Protein AF-F3AQK0-F1 (afdb_monomer)

Nearest PDB structures (foldseek):
  9av7-assembly1_A  TM=7.864E-01  e=1.974E-14  Trichomonas vaginalis G3
  6o6q-assembly1_B-2  TM=8.276E-01  e=2.902E-12  Candida albicans SC5314
  7uiq-assembly2_B  TM=7.712E-01  e=8.390E-12  Homo sapiens
  7szr-assembly1_A  TM=7.859E-01  e=1.475E-10  Mus musculus
  6wpp-assembly2_B  TM=7.775E-01  e=1.193E-10  Homo sapiens

Secondary structure (DSSP, 8-state):
-HHHHT-SEETTEEEEEEEEE-TTT--EEEEEEETT----EEEEEES-TTSHHHHHHHHHHHHHHHHHTTSTTBPPEEEEES--TTSSTT---EEEEEE---SEEGGG--GGGS-HHHHHHHHHHHHHHHHHHHHTTEE-S---GGGEEEETTTTEEEE---TT-EETT----S-------TTTS-HHHHTT-S--THHHHHHHHHHHHHHHHTS---S-HHHHHHH--S-HHHHHHHHHHT-SSGGGS-S-HHHHHHHHHHHHHHHHHTT-EEEEEE-HHHHHHHHHTTSS-TT--HHHIIIIIIHHHTSSEEEEEETTTTEEEEE-SSEEEEEEEETTTTEEEEEEEEE--HHHHHHHHHTSEEE-SEEEEEE--SSS----TTHHHHHHHHHHTHHHHHHHHHHHHHHIIIIIHHHHHHHHHHHHHHHHS-EEEEEEEEEETTEEEEEEEEEESS-GGG--SSEEEEEEEEETTEEEEEEEEEEEEEEEETTEEEEEEE-TTSS--HHHHHHHTTTPPEEE-THHHHHHHHHHHHHHHHHHHT--SSTTHHHHHTTSSPPPBPPPSS----S-TT--HHHHHHHHHHHHBSS-------TTS-HHHHHHHHHHHHHHHS-S-SS--------SSHHHHHHHHHHHTTT-S-GGG----S-GGGS-HHHHHHHSHHHHHHHHHHHHHHHHHHHHHHT-

Solvent-accessible surface area (backbone atoms only — not comparable to full-atom values): 39618 Å² total; per-residue (Å²): 119,69,75,69,74,66,50,58,53,59,81,57,27,32,57,75,45,82,74,49,70,43,86,90,73,62,29,38,32,29,33,26,24,44,76,96,48,86,64,59,26,29,40,40,37,33,53,53,36,88,40,71,68,49,31,47,28,54,50,32,25,51,54,48,30,62,74,38,46,82,43,71,35,43,54,36,65,75,45,70,43,74,71,42,64,77,80,43,93,93,47,51,18,26,38,39,31,26,58,53,76,69,64,45,35,50,74,77,56,69,43,82,81,52,56,70,67,56,45,50,55,53,47,49,45,50,52,50,26,50,48,54,34,48,76,69,42,32,35,51,58,60,57,47,43,78,33,28,30,42,16,81,86,80,72,41,53,34,42,48,84,38,48,68,30,47,54,77,85,63,87,73,90,74,78,86,67,64,75,65,47,91,94,29,48,25,63,43,47,65,69,62,45,91,80,55,64,54,38,45,42,21,13,47,22,49,52,47,47,26,52,73,70,52,42,80,86,64,90,63,61,63,63,53,51,70,70,48,88,66,58,65,72,58,43,54,50,40,57,31,26,56,41,78,52,63,87,68,25,68,96,53,63,64,63,55,48,53,52,50,52,50,48,52,49,48,54,39,35,71,72,29,43,33,44,38,26,39,52,72,64,59,56,55,50,35,32,77,68,67,74,44,65,83,84,64,47,71,66,52,42,32,73,46,51,48,36,60,38,43,66,61,30,24,34,34,47,39,76,90,79,69,30,42,35,39,36,31,73,53,39,36,36,33,27,46,73,41,82,89,70,39,38,35,34,58,76,44,75,47,81,50,52,73,69,59,46,54,54,50,46,75,45,22,51,74,56,69,39,42,71,42,57,42,72,64,65,92,86,84,79,88,61,36,75,36,33,61,57,52,51,50,53,32,58,71,47,30,61,61,29,49,52,46,49,52,49,49,53,48,45,46,69,65,44,46,61,48,53,51,53,45,50,52,50,45,51,49,50,55,59,59,33,38,34,42,36,47,86,49,72,48,77,58,84,48,33,38,40,30,40,51,73,47,55,43,76,39,62,73,87,74,68,56,70,82,37,45,32,23,37,78,45,86,49,100,90,44,82,42,77,44,82,65,26,30,39,66,54,75,49,77,54,102,89,48,44,31,42,35,24,38,35,88,76,56,60,83,52,70,72,54,53,59,41,50,75,68,55,52,49,38,32,42,60,42,61,76,81,34,47,66,52,53,52,50,53,47,53,53,51,30,56,74,70,67,67,66,91,50,68,65,46,62,39,35,77,62,69,75,42,76,71,57,74,49,78,51,66,59,86,83,81,72,84,64,88,80,66,50,71,68,48,49,50,52,34,50,51,48,74,17,34,77,54,68,72,88,86,85,78,67,90,90,74,48,64,60,58,37,52,42,46,44,55,41,50,58,60,68,66,49,69,99,53,99,77,65,87,86,82,86,89,85,66,99,46,56,67,62,50,52,61,35,51,70,64,37,64,82,69,43,96,55,60,85,80,46,80,55,88,75,63,69,96,66,45,57,70,76,53,43,65,53,24,20,71,67,24,45,52,52,51,53,55,50,50,53,52,50,53,52,49,52,55,54,60,76,72,107

Foldseek 3Di:
DVVLVPCCDQFQWGFDAFPDADPVQRKTKTWIDGVPDPFIKIKIKGWQCVDDLSVLLLQQQVVLLVLCQPPFQEWHWQFKFQASPPSDPPITMIITITHDDDADQQVPDQLVVDDLLLLLVQLLLVLRSLLSSVVSQKAQQEDDRRQWGADPVVRGIHGHRRSVMDRNPDPDPDDLDLPHDPLQFAPCSNVSHDDDSLRVLQSSLQSSLCNNLSHHRDPDSLVSLVPDPDDPLVSVQSNLSNDNDSVSHDPGSVVVSVSSVVVSLVVLQVQFEAEEAEAPVQVVVCCVVVVDPVPDDPCCVFVPVVQQQQVWWWWAQDPVVRWIWIGGDFKIFTWDADPVVLHIYTPHMDGDDPVVRVLRRQLTDTDRYRYGYDHPDPDDDDDRTCSVVVVVRNVVSHVSNVLSVLLVVLLCVVCVVVVVVLVVVLVVLQLQKKKWFADDWDDDFQKIKGWTPDIPNDPPVPDDPQWWKWFWDADPVGIDTHTAFGWDDWDDDPVTIMTMGGHPVRDGDPVVVVCVVVRGIIITPSCVVSVVSVVVVVVSVCLVVVVDDAPCLSCCVSVNDPFDFAQHSHDDDFPDPPDDPVLSVLLRRVLRTRHDDDDDDDPPPCPLVSVLRNVLRQQVRDDPHPDRDDDDDDDPAQVSVQSSVVSNPVSDVDLQSAADDDDLVRHDPVCSCGHYPVNSVVVVVVVVVVVVVVVVVVVD

Mean predicted aligned error: 15.38 Å

Structure (mmCIF, N/CA/C/O backbone):
data_AF-F3AQK0-F1
#
_entry.id   AF-F3AQK0-F1
#
loop_
_atom_site.group_PDB
_atom_site.id
_atom_site.type_symbol
_atom_site.label_atom_id
_atom_site.label_alt_id
_atom_site.label_comp_id
_atom_site.label_asym_id
_atom_site.label_entity_id
_atom_site.label_seq_id
_atom_site.pdbx_PDB_ins_code
_atom_site.Cartn_x
_atom_site.Cartn_y
_atom_site.Cartn_z
_atom_site.occupancy
_atom_site.B_iso_or_equiv
_atom_site.auth_seq_id
_atom_site.auth_comp_id
_atom_site.auth_asym_id
_atom_site.auth_atom_id
_atom_site.pdbx_PDB_model_num
ATOM 1 N N . MET A 1 1 ? -9.354 -10.466 -40.108 1.00 35.38 1 MET A N 1
ATOM 2 C CA . MET A 1 1 ? -8.652 -9.343 -39.448 1.00 35.38 1 MET A CA 1
ATOM 3 C C . MET A 1 1 ? -9.582 -8.147 -39.273 1.00 35.38 1 MET A C 1
ATOM 5 O O . MET A 1 1 ? -9.668 -7.654 -38.161 1.00 35.38 1 MET A O 1
ATOM 9 N N . GLU A 1 2 ? -10.374 -7.787 -40.287 1.00 31.31 2 GLU A N 1
ATOM 10 C CA . GLU A 1 2 ? -11.357 -6.685 -40.222 1.00 31.31 2 GLU A CA 1
ATOM 11 C C . GLU A 1 2 ? -12.533 -6.901 -39.246 1.00 31.31 2 GLU A C 1
ATOM 13 O O . GLU A 1 2 ? -13.015 -5.940 -38.661 1.00 31.31 2 GLU A O 1
ATOM 18 N N . LYS A 1 3 ? -12.967 -8.145 -38.973 1.00 39.53 3 LYS A N 1
ATOM 19 C CA . LYS A 1 3 ? -14.096 -8.396 -38.046 1.00 39.53 3 LYS A CA 1
ATOM 20 C C . LYS A 1 3 ? -13.833 -8.010 -36.577 1.00 39.53 3 LYS A C 1
ATOM 22 O O . LYS A 1 3 ? -14.780 -7.639 -35.905 1.00 39.53 3 LYS A O 1
ATOM 27 N N . VAL A 1 4 ? -12.587 -8.059 -36.084 1.00 45.81 4 VAL A N 1
ATOM 28 C CA . VAL A 1 4 ? -12.256 -7.688 -34.681 1.00 45.81 4 VAL A CA 1
ATOM 29 C C . VAL A 1 4 ? -12.100 -6.171 -34.522 1.00 45.81 4 VAL A C 1
ATOM 31 O O . VAL A 1 4 ? -12.387 -5.635 -33.463 1.00 45.81 4 VAL A O 1
ATOM 34 N N . MET A 1 5 ? -11.709 -5.464 -35.589 1.00 43.00 5 MET A N 1
ATOM 35 C CA . MET A 1 5 ? -11.687 -3.993 -35.621 1.00 43.00 5 MET A CA 1
ATOM 36 C C . MET A 1 5 ? -13.089 -3.366 -35.732 1.00 43.00 5 MET A C 1
ATOM 38 O O . MET A 1 5 ? -13.226 -2.166 -35.515 1.00 43.00 5 MET A O 1
ATOM 42 N N . ASN A 1 6 ? -14.127 -4.150 -36.049 1.00 45.69 6 ASN A N 1
ATOM 43 C CA . ASN A 1 6 ? -15.508 -3.662 -36.135 1.00 45.69 6 ASN A CA 1
ATOM 44 C C . ASN A 1 6 ? -16.258 -3.665 -34.790 1.00 45.69 6 ASN A C 1
ATOM 46 O O . ASN A 1 6 ? -17.305 -3.024 -34.686 1.00 45.69 6 ASN A O 1
ATOM 50 N N . GLU A 1 7 ? -15.741 -4.327 -33.751 1.00 55.53 7 GLU A N 1
ATOM 51 C CA . GLU A 1 7 ? -16.294 -4.225 -32.398 1.00 55.53 7 GLU A CA 1
ATOM 52 C C . GLU A 1 7 ? -15.786 -2.936 -31.741 1.00 55.53 7 GLU A C 1
ATOM 54 O O . GLU A 1 7 ? -14.768 -2.910 -31.056 1.00 55.53 7 GLU A O 1
ATOM 59 N N . LYS A 1 8 ? -16.507 -1.827 -31.958 1.00 65.75 8 LYS A N 1
ATOM 60 C CA . LYS A 1 8 ? -16.211 -0.538 -31.301 1.00 65.75 8 LYS A CA 1
ATOM 61 C C . LYS A 1 8 ? -16.308 -0.613 -29.773 1.00 65.75 8 LYS A C 1
ATOM 63 O O . LYS A 1 8 ? -15.772 0.253 -29.086 1.00 65.75 8 LYS A O 1
ATOM 68 N N . ILE A 1 9 ? -17.020 -1.610 -29.248 1.00 70.44 9 ILE A N 1
ATOM 69 C CA . ILE A 1 9 ? -17.318 -1.774 -27.828 1.00 70.44 9 ILE A CA 1
ATOM 70 C C . ILE A 1 9 ? -17.135 -3.249 -27.454 1.00 70.44 9 ILE A C 1
ATOM 72 O O . ILE A 1 9 ? -17.796 -4.111 -28.028 1.00 70.44 9 ILE A O 1
ATOM 76 N N . ILE A 1 10 ? -16.285 -3.522 -26.464 1.00 74.88 10 ILE A N 1
ATOM 77 C CA . ILE A 1 10 ? -16.195 -4.812 -25.774 1.00 74.88 10 ILE A CA 1
ATOM 78 C C . ILE A 1 10 ? -16.909 -4.645 -24.433 1.00 74.88 10 ILE A C 1
ATOM 80 O O . ILE A 1 10 ? -16.412 -3.975 -23.525 1.00 74.88 10 ILE A O 1
ATOM 84 N N . MET A 1 11 ? -18.092 -5.248 -24.312 1.00 75.88 11 MET A N 1
ATOM 85 C CA . MET A 1 11 ? -18.950 -5.158 -23.126 1.00 75.88 11 MET A CA 1
ATOM 86 C C . MET A 1 11 ? -19.241 -3.702 -22.695 1.00 75.88 11 MET A C 1
ATOM 88 O O . MET A 1 11 ? -19.987 -3.002 -23.375 1.00 75.88 11 MET A O 1
ATOM 92 N N . ASN A 1 12 ? -18.673 -3.230 -21.575 1.00 80.19 12 ASN A N 1
ATOM 93 C CA . ASN A 1 12 ? -18.866 -1.869 -21.049 1.00 80.19 12 ASN A CA 1
ATOM 94 C C . ASN A 1 12 ? -17.796 -0.853 -21.515 1.00 80.19 12 ASN A C 1
ATOM 96 O O . ASN A 1 12 ? -17.827 0.312 -21.094 1.00 80.19 12 ASN A O 1
ATOM 100 N N . TYR A 1 13 ? -16.858 -1.277 -22.367 1.00 86.25 13 TYR A N 1
ATOM 101 C CA . TYR A 1 13 ? -15.665 -0.521 -22.748 1.00 86.25 13 TYR A CA 1
ATOM 102 C C . TYR A 1 13 ? -15.581 -0.268 -24.252 1.00 86.25 13 TYR A C 1
ATOM 104 O O . TYR A 1 13 ? -15.780 -1.173 -25.053 1.00 86.25 13 TYR A O 1
ATOM 112 N N . GLU A 1 14 ? -15.230 0.956 -24.641 1.00 88.31 14 GLU A N 1
ATOM 113 C CA . GLU A 1 14 ? -14.890 1.308 -26.021 1.00 88.31 14 GLU A CA 1
ATOM 114 C C . GLU A 1 14 ? -13.438 0.931 -26.319 1.00 88.31 14 GLU A C 1
ATOM 116 O O . GLU A 1 14 ? -12.534 1.254 -25.540 1.00 88.31 14 GLU A O 1
ATOM 121 N N . VAL A 1 15 ? -13.207 0.274 -27.455 1.00 88.81 15 VAL A N 1
ATOM 122 C CA . VAL A 1 15 ? -11.857 -0.080 -27.910 1.00 88.81 15 VAL A CA 1
ATOM 123 C C . VAL A 1 15 ? -11.208 1.140 -28.549 1.00 88.81 15 VAL A C 1
ATOM 125 O O . VAL A 1 15 ? -11.730 1.702 -29.509 1.00 88.81 15 VAL A O 1
ATOM 128 N N . VAL A 1 16 ? -10.056 1.541 -28.015 1.00 90.81 16 VAL A N 1
ATOM 129 C CA . VAL A 1 16 ? -9.252 2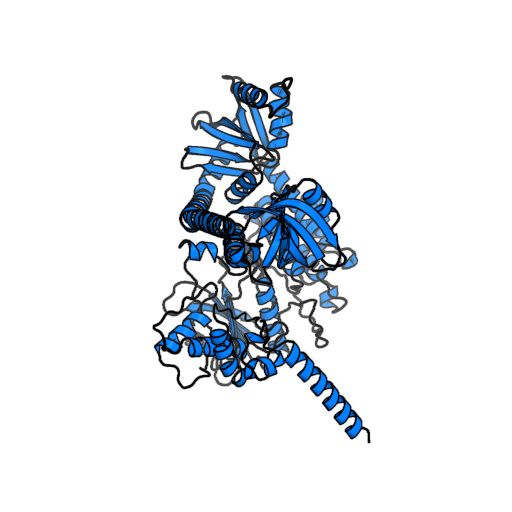.653 -28.536 1.00 90.81 16 VAL A CA 1
ATOM 130 C C . VAL A 1 16 ? -8.187 2.131 -29.496 1.00 90.81 16 VAL A C 1
ATOM 132 O O . VAL A 1 16 ? -8.012 2.681 -30.579 1.00 90.81 16 VAL A O 1
ATOM 135 N N . GLU A 1 17 ? -7.476 1.071 -29.107 1.00 90.75 17 GLU A N 1
ATOM 136 C CA . GLU A 1 17 ? -6.332 0.544 -29.857 1.00 90.75 17 GLU A CA 1
ATOM 137 C C . GLU A 1 17 ? -6.106 -0.943 -29.543 1.00 90.75 17 GLU A C 1
ATOM 139 O O . GLU A 1 17 ? -6.313 -1.387 -28.413 1.00 90.75 17 GLU A O 1
ATOM 144 N N . LEU A 1 18 ? -5.648 -1.721 -30.527 1.00 89.31 18 LEU A N 1
ATOM 145 C CA . LEU A 1 18 ? -5.109 -3.064 -30.301 1.00 89.31 18 LEU A CA 1
ATOM 146 C C . LEU A 1 18 ? -3.612 -2.942 -29.989 1.00 89.31 18 LEU A C 1
ATOM 148 O O . LEU A 1 18 ? -2.830 -2.653 -30.887 1.00 89.31 18 LEU A O 1
ATOM 152 N N . LEU A 1 19 ? -3.220 -3.194 -28.739 1.00 88.12 19 LEU A N 1
ATOM 153 C CA . LEU A 1 19 ? -1.832 -3.048 -28.288 1.00 88.12 19 LEU A CA 1
ATOM 154 C C . LEU A 1 19 ? -0.979 -4.270 -28.630 1.00 88.12 19 LEU A C 1
ATOM 156 O O . LEU A 1 19 ? 0.170 -4.141 -29.041 1.00 88.12 19 LEU A O 1
ATOM 160 N N . HIS A 1 20 ? -1.524 -5.472 -28.432 1.00 85.75 20 HIS A N 1
ATOM 161 C CA . HIS A 1 20 ? -0.764 -6.701 -28.631 1.00 85.75 20 HIS A CA 1
ATOM 162 C C . HIS A 1 20 ? -1.667 -7.894 -28.949 1.00 85.75 20 HIS A C 1
ATOM 164 O O . HIS A 1 20 ? -2.811 -7.982 -28.500 1.00 85.75 20 HIS A O 1
ATOM 170 N N . LYS A 1 21 ? -1.125 -8.857 -29.696 1.00 83.19 21 LYS A N 1
ATOM 171 C CA . LYS A 1 21 ? -1.740 -10.165 -29.916 1.00 83.19 21 LYS A CA 1
ATOM 172 C C . LYS A 1 21 ? -0.674 -11.243 -29.771 1.00 83.19 21 LYS A C 1
ATOM 174 O O . LYS A 1 21 ? 0.235 -11.327 -30.592 1.00 83.19 21 LYS A O 1
ATOM 179 N N . SER A 1 22 ? -0.821 -12.083 -28.753 1.00 75.69 22 SER A N 1
ATOM 180 C CA . SER A 1 22 ? 0.102 -13.184 -28.504 1.00 75.69 22 SER A CA 1
ATOM 181 C C . SER A 1 22 ? -0.052 -14.251 -29.587 1.00 75.69 22 SER A C 1
ATOM 183 O O . SER A 1 22 ? -1.133 -14.819 -29.762 1.00 75.69 22 SER A O 1
ATOM 185 N N . SER A 1 23 ? 1.034 -14.536 -30.303 1.00 62.53 23 SER A N 1
ATOM 186 C CA . SER A 1 23 ? 1.116 -15.636 -31.270 1.00 62.53 23 SER A CA 1
ATOM 187 C C . SER A 1 23 ? 1.087 -17.008 -30.590 1.00 62.53 23 SER A C 1
ATOM 189 O O . SER A 1 23 ? 0.512 -17.940 -31.143 1.00 62.53 23 SER A O 1
ATOM 191 N N . SER A 1 24 ? 1.653 -17.116 -29.384 1.00 63.72 24 SER A N 1
ATOM 192 C CA . SER A 1 24 ? 1.801 -18.379 -28.649 1.00 63.72 24 SER A CA 1
ATOM 193 C C . SER A 1 24 ? 0.531 -18.814 -27.911 1.00 63.72 24 SER A C 1
ATOM 195 O O . SER A 1 24 ? 0.222 -20.000 -27.880 1.00 63.72 24 SER A O 1
ATOM 197 N N . TRP A 1 25 ? -0.219 -17.869 -27.329 1.00 70.00 25 TRP A N 1
ATOM 198 C CA . TRP A 1 25 ? -1.358 -18.174 -26.439 1.00 70.00 25 TRP A CA 1
ATOM 199 C C . TRP A 1 25 ? -2.706 -17.666 -26.959 1.00 70.00 25 TRP A C 1
ATOM 201 O O . TRP A 1 25 ? -3.750 -17.931 -26.367 1.00 70.00 25 TRP A O 1
ATOM 211 N N . GLY A 1 26 ? -2.700 -16.895 -28.049 1.00 73.56 26 GLY A N 1
ATOM 212 C CA . GLY A 1 26 ? -3.906 -16.293 -28.617 1.00 73.56 26 GLY A CA 1
ATOM 213 C C . GLY A 1 26 ? -4.502 -15.152 -27.786 1.00 73.56 26 GLY A C 1
ATOM 214 O O . GLY A 1 26 ? -5.535 -14.611 -28.180 1.00 73.56 26 GLY A O 1
ATOM 215 N N . ASN A 1 27 ? -3.863 -14.767 -26.674 1.00 84.25 27 ASN A N 1
ATOM 216 C CA . ASN A 1 27 ? -4.281 -13.643 -25.838 1.00 84.25 27 ASN A CA 1
ATOM 217 C C . ASN A 1 27 ? -4.251 -12.336 -26.642 1.00 84.25 27 ASN A C 1
ATOM 219 O O . ASN A 1 27 ? -3.339 -12.108 -27.444 1.00 84.25 27 ASN A O 1
ATOM 223 N N . ILE A 1 28 ? -5.230 -11.468 -26.411 1.00 88.00 28 ILE A N 1
ATOM 224 C CA . ILE A 1 28 ? -5.378 -10.196 -27.125 1.00 88.00 28 ILE A CA 1
ATOM 225 C C . ILE A 1 28 ? -5.412 -9.064 -26.104 1.00 88.00 28 ILE A C 1
ATOM 227 O O . ILE A 1 28 ? -6.123 -9.164 -25.112 1.00 88.00 28 ILE A O 1
ATOM 231 N N . VAL A 1 29 ? -4.646 -8.003 -26.336 1.00 90.44 29 VAL A N 1
ATOM 232 C CA . VAL A 1 29 ? -4.515 -6.870 -25.416 1.00 90.44 29 VAL A CA 1
ATOM 233 C C . VAL A 1 29 ? -5.015 -5.609 -26.100 1.00 90.44 29 VAL A C 1
ATOM 235 O O . VAL A 1 29 ? -4.467 -5.197 -27.123 1.00 90.44 29 VAL A O 1
ATOM 238 N N . PHE A 1 30 ? -6.029 -4.977 -25.520 1.00 91.25 30 PHE A N 1
ATOM 239 C CA . PHE A 1 30 ? -6.610 -3.737 -26.018 1.00 91.25 30 PHE A CA 1
ATOM 240 C C . PHE A 1 30 ? -6.341 -2.585 -25.067 1.00 91.25 30 PHE A C 1
ATOM 242 O O . PHE A 1 30 ? -6.411 -2.741 -23.851 1.00 91.25 30 PHE A O 1
ATOM 249 N N . LYS A 1 31 ? -6.129 -1.404 -25.634 1.00 93.19 31 LYS A N 1
ATOM 250 C CA . LYS A 1 31 ? -6.331 -0.135 -24.950 1.00 93.19 31 LYS A CA 1
ATOM 251 C C . LYS A 1 31 ? -7.809 0.209 -25.039 1.00 93.19 31 LYS A C 1
ATOM 253 O O . LYS A 1 31 ? -8.373 0.236 -26.135 1.00 93.19 31 LYS A O 1
ATOM 258 N N . VAL A 1 32 ? -8.432 0.469 -23.901 1.00 92.31 32 VAL A N 1
ATOM 259 C CA . VAL A 1 32 ? -9.875 0.698 -23.810 1.00 92.31 32 VAL A CA 1
ATOM 260 C C . VAL A 1 32 ? -10.198 1.897 -22.928 1.00 92.31 32 VAL A C 1
ATOM 262 O O . VAL A 1 32 ? -9.374 2.327 -22.123 1.00 92.31 32 VAL A O 1
ATOM 265 N N . LYS A 1 33 ? -11.414 2.429 -23.051 1.00 89.06 33 LYS A N 1
ATOM 266 C CA . LYS A 1 33 ? -11.952 3.457 -22.149 1.00 89.06 33 LYS A CA 1
ATOM 267 C C . LYS A 1 33 ? -13.424 3.183 -21.818 1.00 89.06 33 LYS A C 1
ATOM 269 O O . LYS A 1 33 ? -14.130 2.615 -22.652 1.00 89.06 33 LYS A O 1
ATOM 274 N N . PRO A 1 34 ? -13.926 3.554 -20.630 1.00 84.38 34 PRO A N 1
ATOM 275 C CA . PRO A 1 34 ? -15.348 3.458 -20.337 1.00 84.38 34 PRO A CA 1
ATOM 276 C C . PRO A 1 34 ? -16.137 4.408 -21.242 1.00 84.38 34 PRO A C 1
ATOM 278 O O . PRO A 1 34 ? -15.703 5.533 -21.489 1.00 84.38 34 PRO A O 1
ATOM 281 N N . GLN A 1 35 ? -17.340 4.008 -21.660 1.00 73.62 35 GLN A N 1
ATOM 282 C CA . GLN A 1 35 ? -18.251 4.920 -22.367 1.00 73.62 35 GLN A CA 1
ATOM 283 C C . GLN A 1 35 ? -18.465 6.195 -21.532 1.00 73.62 35 GLN A C 1
ATOM 285 O O . GLN A 1 35 ? -18.840 6.089 -20.354 1.00 73.62 35 GLN A O 1
ATOM 290 N N . ASN A 1 36 ? -18.247 7.364 -22.144 1.00 72.50 36 ASN A N 1
ATOM 291 C CA . ASN A 1 36 ? -18.336 8.710 -21.552 1.00 72.50 36 ASN A CA 1
ATOM 292 C C . ASN A 1 36 ? -17.253 9.084 -20.515 1.00 72.50 36 ASN A C 1
ATOM 294 O O . ASN A 1 36 ? -17.462 10.015 -19.739 1.00 72.50 36 ASN A O 1
ATOM 298 N N . LYS A 1 37 ? -16.106 8.391 -20.479 1.00 77.00 37 LYS A N 1
ATOM 299 C CA . LYS A 1 37 ? -14.930 8.805 -19.689 1.00 77.00 37 LYS A CA 1
ATOM 300 C C . LYS A 1 37 ? -13.669 8.812 -20.557 1.00 77.00 37 LYS A C 1
ATOM 302 O O . LYS A 1 37 ? -13.542 8.010 -21.478 1.00 77.00 37 LYS A O 1
ATOM 307 N N . GLU A 1 38 ? -12.727 9.701 -20.248 1.00 80.50 38 GLU A N 1
ATOM 308 C CA . GLU A 1 38 ? -11.453 9.800 -20.984 1.00 80.50 38 GLU A CA 1
ATOM 309 C C . GLU A 1 38 ? -10.358 8.875 -20.444 1.00 80.50 38 GLU A C 1
ATOM 311 O O . GLU A 1 38 ? -9.398 8.577 -21.153 1.00 80.50 38 GLU A O 1
ATOM 316 N N . LYS A 1 39 ? -10.499 8.392 -19.202 1.00 84.75 39 LYS A N 1
ATOM 317 C CA . LYS A 1 39 ? -9.482 7.553 -18.566 1.00 84.75 39 LYS A CA 1
ATOM 318 C C . LYS A 1 39 ? -9.289 6.239 -19.326 1.00 84.75 39 LYS A C 1
ATOM 320 O O . LYS A 1 39 ? -10.250 5.542 -19.659 1.00 84.75 39 LYS A O 1
ATOM 325 N N . LEU A 1 40 ? -8.022 5.922 -19.574 1.00 91.19 40 LEU A N 1
ATOM 326 C CA . LEU A 1 40 ? -7.581 4.777 -20.358 1.00 91.19 40 LEU A CA 1
ATOM 327 C C . LEU A 1 40 ? -7.247 3.588 -19.456 1.00 91.19 40 LEU A C 1
ATOM 329 O O . LEU A 1 40 ? -6.654 3.744 -18.389 1.00 91.19 40 LEU A O 1
ATOM 333 N N . TYR A 1 41 ? -7.570 2.399 -19.947 1.00 92.81 41 TYR A N 1
ATOM 334 C CA . TYR A 1 41 ? -7.286 1.115 -19.319 1.00 92.81 41 TYR A CA 1
ATOM 335 C C . TYR A 1 41 ? -6.723 0.139 -20.352 1.00 92.81 41 TYR A C 1
ATOM 337 O O . TYR A 1 41 ? -6.778 0.378 -21.563 1.00 92.81 41 TYR A O 1
ATOM 345 N N . VAL A 1 42 ? -6.210 -0.985 -19.864 1.00 94.62 42 VAL A N 1
ATOM 346 C CA . VAL A 1 42 ? -5.807 -2.128 -20.680 1.00 94.62 42 VAL A CA 1
ATOM 347 C C . VAL A 1 42 ? -6.740 -3.296 -20.388 1.00 94.62 42 VAL A C 1
ATOM 349 O O . VAL A 1 42 ? -6.885 -3.689 -19.235 1.00 94.62 42 VAL A O 1
ATOM 352 N N . LEU A 1 43 ? -7.357 -3.859 -21.426 1.00 92.19 43 LEU A N 1
ATOM 353 C CA . LEU A 1 43 ? -8.160 -5.077 -21.349 1.00 92.19 43 LEU A CA 1
ATOM 354 C C . LEU A 1 43 ? -7.406 -6.225 -22.024 1.00 92.19 43 LEU A C 1
ATOM 356 O O . LEU A 1 43 ? -7.231 -6.233 -23.244 1.00 92.19 43 LEU A O 1
ATOM 360 N N . LYS A 1 44 ? -6.961 -7.196 -21.225 1.00 91.56 44 LYS A N 1
ATOM 361 C CA . LYS A 1 44 ? -6.302 -8.423 -21.684 1.00 91.56 44 LYS A CA 1
ATOM 362 C C . LYS A 1 44 ? -7.328 -9.554 -21.741 1.00 91.56 44 LYS A C 1
ATOM 364 O O . LYS A 1 44 ? -7.859 -9.967 -20.713 1.00 91.56 44 LYS A O 1
ATOM 369 N N . CYS A 1 45 ? -7.603 -10.043 -22.944 1.00 88.75 45 CYS A N 1
ATOM 370 C CA . CYS A 1 45 ? -8.557 -11.110 -23.221 1.00 88.75 45 CYS A CA 1
ATOM 371 C C . CYS A 1 45 ? -7.837 -12.448 -23.431 1.00 88.75 45 CYS A C 1
ATOM 373 O O . CYS A 1 45 ? -6.912 -12.542 -24.242 1.00 88.75 45 CYS A O 1
ATOM 375 N N . PHE A 1 46 ? -8.314 -13.492 -22.758 1.00 87.25 46 PHE A N 1
ATOM 376 C CA . PHE A 1 46 ? -7.788 -14.854 -22.795 1.00 87.25 46 PHE A CA 1
ATOM 377 C C . PHE A 1 46 ? -8.813 -15.762 -23.476 1.00 87.25 46 PHE A C 1
ATOM 379 O O . PHE A 1 46 ? -9.902 -15.913 -22.923 1.00 87.25 46 PHE A O 1
ATOM 386 N N . PRO A 1 47 ? -8.528 -16.345 -24.654 1.00 84.81 47 PRO A N 1
ATOM 387 C CA . PRO A 1 47 ? -9.429 -17.323 -25.265 1.00 84.81 47 PRO A CA 1
ATOM 388 C C . PRO A 1 47 ? -9.592 -18.573 -24.396 1.00 84.81 47 PRO A C 1
ATOM 390 O O . PRO A 1 47 ? -8.858 -18.757 -23.438 1.00 84.81 47 PRO A O 1
ATOM 393 N N . LYS A 1 48 ? -10.578 -19.419 -24.718 1.00 79.56 48 LYS A N 1
ATOM 394 C CA . LYS A 1 48 ? -10.738 -20.811 -24.242 1.00 79.56 48 LYS A CA 1
ATOM 395 C C . LYS A 1 48 ? -10.337 -21.053 -22.779 1.00 79.56 48 LYS A C 1
ATOM 397 O O . LYS A 1 48 ? -9.660 -22.032 -22.465 1.00 79.56 48 LYS A O 1
ATOM 402 N N . ILE A 1 49 ? -10.785 -20.181 -21.877 1.00 78.25 49 ILE A N 1
ATOM 403 C CA . ILE A 1 49 ? -10.394 -20.200 -20.459 1.00 78.25 49 ILE A CA 1
ATOM 404 C C . ILE A 1 49 ? -10.883 -21.448 -19.705 1.00 78.25 49 ILE A C 1
ATOM 406 O O . ILE A 1 49 ? -10.470 -21.718 -18.583 1.00 78.25 49 ILE A O 1
ATOM 410 N N . GLU A 1 50 ? -11.757 -22.235 -20.321 1.00 74.25 50 GLU A N 1
ATOM 411 C CA . GLU A 1 50 ? -12.195 -23.532 -19.811 1.00 74.25 50 GLU A CA 1
ATOM 412 C C . GLU A 1 50 ? -11.089 -24.602 -19.908 1.00 74.25 50 GLU A C 1
ATOM 414 O O . GLU A 1 50 ? -11.119 -25.585 -19.169 1.00 74.25 50 GLU A O 1
ATOM 419 N N . ASN A 1 51 ? -10.072 -24.390 -20.755 1.00 69.62 51 ASN A N 1
ATOM 420 C CA . ASN A 1 51 ? -8.949 -25.308 -20.948 1.00 69.62 51 ASN A CA 1
ATOM 421 C C . ASN A 1 51 ? -7.866 -25.133 -19.871 1.00 69.62 51 ASN A C 1
ATOM 423 O O . ASN A 1 51 ? -7.457 -24.012 -19.564 1.00 69.62 51 ASN A O 1
ATOM 427 N N . GLY A 1 52 ? -7.322 -26.251 -19.374 1.00 74.00 52 GLY A N 1
ATOM 428 C CA . GLY A 1 52 ? -6.438 -26.304 -18.199 1.00 74.00 52 GLY A CA 1
ATOM 429 C C . GLY A 1 52 ? -5.303 -25.271 -18.163 1.00 74.00 52 GLY A C 1
ATOM 430 O O . GLY A 1 52 ? -5.202 -24.517 -17.200 1.00 74.00 52 GLY A O 1
ATOM 431 N N . LEU A 1 53 ? -4.479 -25.174 -19.214 1.00 76.38 53 LEU A N 1
ATOM 432 C CA . LEU A 1 53 ? -3.326 -24.261 -19.218 1.00 76.38 53 LEU A CA 1
ATOM 433 C C . LEU A 1 53 ? -3.728 -22.779 -19.276 1.00 76.38 53 LEU A C 1
ATOM 435 O O . LEU A 1 53 ? -3.145 -21.951 -18.581 1.00 76.38 53 LEU A O 1
ATOM 439 N N . GLN A 1 54 ? -4.735 -22.432 -20.077 1.00 79.94 54 GLN A N 1
ATOM 440 C CA . GLN A 1 54 ? -5.171 -21.042 -20.220 1.00 79.94 54 GLN A CA 1
ATOM 441 C C . GLN A 1 54 ? -5.913 -20.559 -18.973 1.00 79.94 54 GLN A C 1
ATOM 443 O O . GLN A 1 54 ? -5.679 -19.443 -18.509 1.00 79.94 54 GLN A O 1
ATOM 448 N N . LYS A 1 55 ? -6.717 -21.446 -18.372 1.00 81.62 55 LYS A N 1
ATOM 449 C CA . LYS A 1 55 ? -7.311 -21.251 -17.049 1.00 81.62 55 LYS A CA 1
ATOM 450 C C . LYS A 1 55 ? -6.248 -20.987 -15.990 1.00 81.62 55 LYS A C 1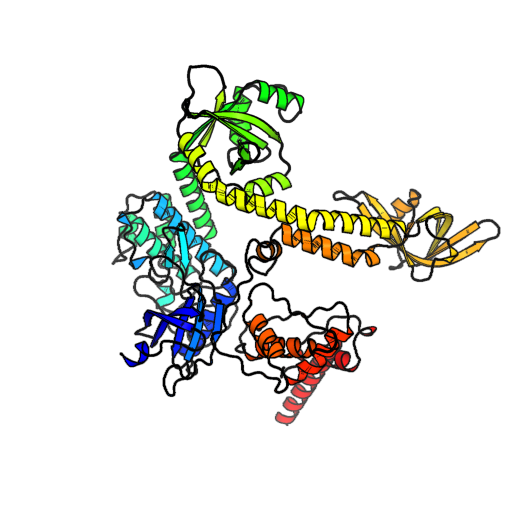
ATOM 452 O O . LYS A 1 55 ? -6.407 -20.075 -15.185 1.00 81.62 55 LYS A O 1
ATOM 457 N N . LEU A 1 56 ? -5.167 -21.771 -16.001 1.00 79.62 56 LEU A N 1
ATOM 458 C CA . LEU A 1 56 ? -4.069 -21.658 -15.044 1.00 79.62 56 LEU A CA 1
ATOM 459 C C . LEU A 1 56 ? -3.315 -20.329 -15.180 1.00 79.62 56 LEU A C 1
ATOM 461 O O . LEU A 1 56 ? -3.092 -19.665 -14.173 1.00 79.62 56 LEU A O 1
ATOM 465 N N . ILE A 1 57 ? -2.953 -19.923 -16.402 1.00 82.12 57 ILE A N 1
ATOM 466 C CA . ILE A 1 57 ? -2.272 -18.640 -16.669 1.00 82.12 57 ILE A CA 1
ATOM 467 C C . ILE A 1 57 ? -3.147 -17.467 -16.221 1.00 82.12 57 ILE A C 1
ATOM 469 O O . ILE A 1 57 ? -2.685 -16.590 -15.496 1.00 82.12 57 ILE A O 1
ATOM 473 N N . PHE A 1 58 ? -4.427 -17.479 -16.600 1.00 85.44 58 PHE A N 1
ATOM 474 C CA . PHE A 1 58 ? -5.381 -16.452 -16.192 1.00 85.44 58 PHE A CA 1
ATOM 475 C C . PHE A 1 58 ? -5.521 -16.369 -14.668 1.00 85.44 58 PHE A C 1
ATOM 477 O O . PHE A 1 58 ? -5.463 -15.285 -14.090 1.00 85.44 58 PHE A O 1
ATOM 484 N N . LYS A 1 59 ? -5.657 -17.526 -14.009 1.00 82.94 59 LYS A N 1
ATOM 485 C CA . LYS A 1 59 ? -5.744 -17.637 -12.551 1.00 82.94 59 LYS A CA 1
ATOM 486 C C . LYS A 1 59 ? -4.500 -17.066 -11.865 1.00 82.94 59 LYS A C 1
ATOM 488 O O . LYS A 1 59 ? -4.642 -16.240 -10.969 1.00 82.94 59 LYS A O 1
ATOM 493 N N . ARG A 1 60 ? -3.302 -17.442 -12.324 1.00 83.94 60 ARG A N 1
ATOM 494 C CA . ARG A 1 60 ? -2.025 -16.939 -11.791 1.00 83.94 60 ARG A CA 1
ATOM 495 C C . ARG A 1 60 ? -1.892 -15.429 -11.928 1.00 83.94 60 ARG A C 1
ATOM 497 O O . ARG A 1 60 ? -1.486 -14.775 -10.974 1.00 83.94 60 ARG A O 1
ATOM 504 N N . GLU A 1 61 ? -2.263 -14.875 -13.082 1.00 88.75 61 GLU A N 1
ATOM 505 C CA . GLU A 1 61 ? -2.175 -13.431 -13.318 1.00 88.75 61 GLU A CA 1
ATOM 506 C C . GLU A 1 61 ? -3.093 -12.644 -12.377 1.00 88.75 61 GLU A C 1
ATOM 508 O O . GLU A 1 61 ? -2.657 -11.664 -11.776 1.00 88.75 61 GLU A O 1
ATOM 513 N N . ILE A 1 62 ? -4.335 -13.103 -12.188 1.00 86.88 62 ILE A N 1
ATOM 514 C CA . ILE A 1 62 ? -5.280 -12.477 -11.255 1.00 86.88 62 ILE A CA 1
ATOM 515 C C . ILE A 1 62 ? -4.776 -12.568 -9.819 1.00 86.88 62 ILE A C 1
ATOM 517 O O . ILE A 1 62 ? -4.768 -11.555 -9.126 1.00 86.88 62 ILE A O 1
ATOM 521 N N . GLU A 1 63 ? -4.367 -13.752 -9.358 1.00 84.19 63 GLU A N 1
ATOM 522 C CA . GLU A 1 63 ? -3.933 -13.932 -7.969 1.00 84.19 63 GLU A CA 1
ATOM 523 C C . GLU A 1 63 ? -2.698 -13.078 -7.667 1.00 84.19 63 GLU A C 1
ATOM 525 O O . GLU A 1 63 ? -2.701 -12.323 -6.696 1.00 84.19 63 GLU A O 1
ATOM 530 N N . ALA A 1 64 ? -1.690 -13.101 -8.544 1.00 86.69 64 ALA A N 1
ATOM 531 C CA . ALA A 1 64 ? -0.502 -12.269 -8.398 1.00 86.69 64 ALA A CA 1
ATOM 532 C C . ALA A 1 64 ? -0.849 -10.774 -8.374 1.00 86.69 64 ALA A C 1
ATOM 534 O O . ALA A 1 64 ? -0.441 -10.064 -7.456 1.00 86.69 64 ALA A O 1
ATOM 535 N N . LEU A 1 65 ? -1.628 -10.282 -9.343 1.00 89.12 65 LEU A N 1
ATOM 536 C CA . LEU A 1 65 ? -1.964 -8.861 -9.405 1.00 89.12 65 LEU A CA 1
ATOM 537 C C . LEU A 1 65 ? -2.883 -8.415 -8.262 1.00 89.12 65 LEU A C 1
ATOM 539 O O . LEU A 1 65 ? -2.747 -7.283 -7.807 1.00 89.12 65 LEU A O 1
ATOM 543 N N . ARG A 1 66 ? -3.779 -9.275 -7.754 1.00 83.88 66 ARG A N 1
ATOM 544 C CA . ARG A 1 66 ? -4.583 -8.984 -6.553 1.00 83.88 66 ARG A CA 1
ATOM 545 C C . ARG A 1 66 ? -3.687 -8.792 -5.334 1.00 83.88 66 ARG A C 1
ATOM 547 O O . ARG A 1 66 ? -3.822 -7.782 -4.647 1.00 83.88 66 ARG A O 1
ATOM 554 N N . THR A 1 67 ? -2.749 -9.712 -5.096 1.00 83.44 67 THR A N 1
ATOM 555 C CA . THR A 1 67 ? -1.787 -9.606 -3.987 1.00 83.44 67 THR A CA 1
ATOM 556 C C . THR A 1 67 ? -0.916 -8.354 -4.117 1.00 83.44 67 THR A C 1
ATOM 558 O O . THR A 1 67 ? -0.640 -7.674 -3.132 1.00 83.44 67 THR A O 1
ATOM 561 N N . LEU A 1 68 ? -0.511 -8.015 -5.341 1.00 85.56 68 LEU A N 1
ATOM 562 C CA . LEU A 1 68 ? 0.432 -6.934 -5.622 1.00 85.56 68 LEU A CA 1
ATOM 563 C C . LEU A 1 68 ? -0.229 -5.582 -5.904 1.00 85.56 68 LEU A C 1
ATOM 565 O O . LEU A 1 68 ? 0.471 -4.590 -6.117 1.00 85.56 68 LEU A O 1
ATOM 569 N N . ASN A 1 69 ? -1.562 -5.497 -5.863 1.00 83.50 69 ASN A N 1
ATOM 570 C CA . ASN A 1 69 ? -2.292 -4.295 -6.273 1.00 83.50 69 ASN A CA 1
ATOM 571 C C . ASN A 1 69 ? -1.978 -3.074 -5.393 1.00 83.50 69 ASN A C 1
ATOM 573 O O . ASN A 1 69 ? -2.155 -1.931 -5.811 1.00 83.50 69 ASN A O 1
ATOM 577 N N . VAL A 1 70 ? -1.460 -3.286 -4.182 1.00 77.25 70 VAL A N 1
ATOM 578 C CA . VAL A 1 70 ? -1.010 -2.219 -3.273 1.00 77.25 70 VAL A CA 1
ATOM 579 C C . VAL A 1 70 ? 0.433 -1.772 -3.533 1.00 77.25 70 VAL A C 1
ATOM 581 O O . VAL A 1 70 ? 0.794 -0.652 -3.190 1.00 77.25 70 VAL A O 1
ATOM 584 N N . CYS A 1 71 ? 1.255 -2.592 -4.190 1.00 80.56 71 CYS A N 1
ATOM 585 C CA . CYS A 1 71 ? 2.687 -2.350 -4.357 1.00 80.56 71 CYS A CA 1
ATOM 586 C C . CYS A 1 71 ? 2.990 -1.290 -5.423 1.00 80.56 71 CYS A C 1
ATOM 588 O O . CYS A 1 71 ? 2.400 -1.283 -6.506 1.00 80.56 71 CYS A O 1
ATOM 590 N N . GLU A 1 72 ? 3.941 -0.401 -5.149 1.00 82.38 72 GLU A N 1
ATOM 591 C CA . GLU A 1 72 ? 4.474 0.513 -6.162 1.00 82.38 72 GLU A CA 1
ATOM 592 C C . GLU A 1 72 ? 5.314 -0.224 -7.212 1.00 82.38 72 GLU A C 1
ATOM 594 O O . GLU A 1 72 ? 5.881 -1.284 -6.946 1.00 82.38 72 GLU A O 1
ATOM 599 N N . GLY A 1 73 ? 5.394 0.355 -8.414 1.00 88.44 73 GLY A N 1
ATOM 600 C CA . GLY A 1 73 ? 6.142 -0.218 -9.536 1.00 88.44 73 GLY A CA 1
ATOM 601 C C . GLY A 1 73 ? 5.482 -1.438 -10.185 1.00 88.44 73 GLY A C 1
ATOM 602 O O . GLY A 1 73 ? 6.119 -2.101 -10.996 1.00 88.44 73 GLY A O 1
ATOM 603 N N . ILE A 1 74 ? 4.221 -1.739 -9.854 1.00 94.56 74 ILE A N 1
ATOM 604 C CA . ILE A 1 74 ? 3.450 -2.861 -10.408 1.00 94.56 74 ILE A CA 1
ATOM 605 C C . ILE A 1 74 ? 2.131 -2.338 -10.982 1.00 94.56 74 ILE A C 1
ATOM 607 O O . ILE A 1 74 ? 1.482 -1.475 -10.376 1.00 94.56 74 ILE A O 1
ATOM 611 N N . VAL A 1 75 ? 1.756 -2.831 -12.166 1.00 94.31 75 VAL A N 1
ATOM 612 C CA . VAL A 1 75 ? 0.491 -2.479 -12.820 1.00 94.31 75 VAL A CA 1
ATOM 613 C C . VAL A 1 75 ? -0.706 -2.823 -11.937 1.00 94.31 75 VAL A C 1
ATOM 615 O O . VAL A 1 75 ? -0.718 -3.835 -11.239 1.00 94.31 75 VAL A O 1
ATOM 618 N N . LYS A 1 76 ? -1.719 -1.955 -11.951 1.00 88.19 76 LYS A N 1
ATOM 619 C CA . LYS A 1 76 ? -2.886 -2.086 -11.080 1.00 88.19 76 LYS A CA 1
ATOM 620 C C . LYS A 1 76 ? -3.984 -2.886 -11.758 1.00 88.19 76 LYS A C 1
ATOM 622 O O . LYS A 1 76 ? -4.410 -2.527 -12.854 1.00 88.19 76 LYS A O 1
ATOM 627 N N . LEU A 1 77 ? -4.447 -3.938 -11.088 1.00 88.06 77 LEU A N 1
ATOM 628 C CA . LEU A 1 77 ? -5.640 -4.689 -11.465 1.00 88.06 77 LEU A CA 1
ATOM 629 C C . LEU A 1 77 ? -6.880 -3.904 -11.046 1.00 88.06 77 LEU A C 1
ATOM 631 O O . LEU A 1 77 ? -6.965 -3.443 -9.909 1.00 88.06 77 LEU A O 1
ATOM 635 N N . ARG A 1 78 ? -7.837 -3.783 -11.963 1.00 85.00 78 ARG A N 1
ATOM 636 C CA . ARG A 1 78 ? -9.083 -3.037 -11.766 1.00 85.00 78 ARG A CA 1
ATOM 637 C C . ARG A 1 78 ? -10.306 -3.937 -11.754 1.00 85.00 78 ARG A C 1
ATOM 639 O O . ARG A 1 78 ? -11.184 -3.768 -10.919 1.00 85.00 78 ARG A O 1
ATOM 646 N N . ASP A 1 79 ? -10.354 -4.909 -12.659 1.00 83.81 79 ASP A N 1
ATOM 647 C CA . ASP A 1 79 ? -11.429 -5.897 -12.691 1.00 83.81 79 ASP A CA 1
ATOM 648 C C . ASP A 1 79 ? -10.982 -7.177 -13.411 1.00 83.81 79 ASP A C 1
ATOM 650 O O . ASP A 1 79 ? -9.984 -7.192 -14.137 1.00 83.81 79 ASP A O 1
ATOM 654 N N . SER A 1 80 ? -11.728 -8.260 -13.226 1.00 85.81 80 SER A N 1
ATOM 655 C CA . SER A 1 80 ? -11.517 -9.533 -13.911 1.00 85.81 80 SER A CA 1
ATOM 656 C C . SER A 1 80 ? -12.842 -10.253 -14.144 1.00 85.81 80 SER A C 1
ATOM 658 O O . SER A 1 80 ? -13.703 -10.248 -13.270 1.00 85.81 80 SER A O 1
ATOM 660 N N . SER A 1 81 ? -12.994 -10.930 -15.281 1.00 82.25 81 SER A N 1
ATOM 661 C CA . SER A 1 81 ? -14.208 -11.686 -15.617 1.00 82.25 81 SER A CA 1
ATOM 662 C C . SER A 1 81 ? -13.870 -12.985 -16.338 1.00 82.25 81 SER A C 1
ATOM 664 O O . SER A 1 81 ? -12.985 -13.007 -17.186 1.00 82.25 81 SER A O 1
ATOM 666 N N . THR A 1 82 ? -14.578 -14.068 -16.032 1.00 78.31 82 THR A N 1
ATOM 667 C CA . THR A 1 82 ? -14.509 -15.345 -16.768 1.00 78.31 82 THR A CA 1
ATOM 668 C C . THR A 1 82 ? -15.573 -15.462 -17.859 1.00 78.31 82 THR A C 1
ATOM 670 O O . THR A 1 82 ? -15.568 -16.433 -18.611 1.00 78.31 82 THR A O 1
ATOM 673 N N . GLU A 1 83 ? -16.480 -14.486 -17.952 1.00 71.50 83 GLU A N 1
ATOM 674 C CA . GLU A 1 83 ? -17.677 -14.527 -18.794 1.00 71.50 83 GLU A CA 1
ATOM 675 C C . GLU A 1 83 ? -17.642 -13.423 -19.863 1.00 71.50 83 GLU A C 1
ATOM 677 O O . GLU A 1 83 ? -18.534 -12.579 -19.943 1.00 71.50 83 GLU A O 1
ATOM 682 N N . LEU A 1 84 ? -16.608 -13.403 -20.713 1.00 73.12 84 LEU A N 1
ATOM 683 C CA . LEU A 1 84 ? -16.547 -12.474 -21.853 1.00 73.12 84 LEU A CA 1
ATOM 684 C C . LEU A 1 84 ? -17.255 -12.982 -23.118 1.00 73.12 84 LEU A C 1
ATOM 686 O O . LEU A 1 84 ? -16.881 -12.629 -24.229 1.00 73.12 84 LEU A O 1
ATOM 690 N N . TYR A 1 85 ? -18.298 -13.797 -22.998 1.00 62.81 85 TYR A N 1
ATOM 691 C CA . TYR A 1 85 ? -19.085 -14.235 -24.154 1.00 62.81 85 TYR A CA 1
ATOM 692 C C . TYR A 1 85 ? -20.181 -13.204 -24.515 1.00 62.81 85 TYR A C 1
ATOM 694 O O . TYR A 1 85 ? -20.876 -12.766 -23.597 1.00 62.81 85 TYR A O 1
ATOM 702 N N . PRO A 1 86 ? -20.403 -12.817 -25.797 1.00 56.91 86 PRO A N 1
ATOM 703 C CA . PRO A 1 86 ? -19.798 -13.319 -27.035 1.00 56.91 86 PRO A CA 1
ATOM 704 C C . PRO A 1 86 ? -18.708 -12.382 -27.605 1.00 56.91 86 PRO A C 1
ATOM 706 O O . PRO A 1 86 ? -18.953 -11.642 -28.548 1.00 56.91 86 PRO A O 1
ATOM 709 N N . PHE A 1 87 ? -17.476 -12.438 -27.090 1.00 62.69 87 PHE A N 1
ATOM 710 C CA . PHE A 1 87 ? -16.309 -11.709 -27.638 1.00 62.69 87 PHE A CA 1
ATOM 711 C C . PHE A 1 87 ? -15.705 -12.355 -28.921 1.00 62.69 87 PHE A C 1
ATOM 713 O O . PHE A 1 87 ? -14.622 -11.999 -29.382 1.00 62.69 87 PHE A O 1
ATOM 720 N N . LYS A 1 88 ? -16.409 -13.351 -29.479 1.00 64.38 88 LYS A N 1
ATOM 721 C CA . LYS A 1 88 ? -16.339 -13.978 -30.816 1.00 64.38 88 LYS A CA 1
ATOM 722 C C . LYS A 1 88 ? -17.319 -15.156 -30.786 1.00 64.38 88 LYS A C 1
ATOM 724 O O . LYS A 1 88 ? -17.399 -15.838 -29.766 1.00 64.38 88 LYS A O 1
ATOM 729 N N . GLU A 1 89 ? -18.073 -15.385 -31.861 1.00 57.97 89 GLU A N 1
ATOM 730 C CA . GLU A 1 89 ? -19.105 -16.438 -31.920 1.00 57.97 89 GLU A CA 1
ATOM 731 C C . GLU A 1 89 ? -18.561 -17.798 -31.409 1.00 57.97 89 GLU A C 1
ATOM 733 O O . GLU A 1 89 ? -17.595 -18.331 -31.951 1.00 57.97 89 GLU A O 1
ATOM 738 N N . ASN A 1 90 ? -19.202 -18.340 -30.362 1.00 55.03 90 ASN A N 1
ATOM 739 C CA . ASN A 1 90 ? -19.004 -19.661 -29.729 1.00 55.03 90 ASN A CA 1
ATOM 740 C C . ASN A 1 90 ? -17.750 -19.952 -28.861 1.00 55.03 90 ASN A C 1
ATOM 742 O O . ASN A 1 90 ? -17.557 -21.112 -28.501 1.00 55.03 90 ASN A O 1
ATOM 746 N N . GLU A 1 91 ? -16.922 -18.979 -28.456 1.00 65.56 91 GLU A N 1
ATOM 747 C CA . GLU A 1 91 ? -15.772 -19.242 -27.555 1.00 65.56 91 GLU A CA 1
ATOM 748 C C . GLU A 1 91 ? -15.870 -18.496 -26.206 1.00 65.56 91 GLU A C 1
ATOM 750 O O . GLU A 1 91 ? -16.138 -17.296 -26.170 1.00 65.56 91 GLU A O 1
ATOM 755 N N . CYS A 1 92 ? -15.609 -19.186 -25.086 1.00 67.75 92 CYS A N 1
ATOM 756 C CA . CYS A 1 92 ? -15.518 -18.575 -23.752 1.00 67.75 92 CYS A CA 1
ATOM 757 C C . CYS A 1 92 ? -14.183 -17.840 -23.569 1.00 67.75 92 CYS A C 1
ATOM 759 O O . CYS A 1 92 ? -13.114 -18.449 -23.668 1.00 67.75 92 CYS A O 1
ATOM 761 N N . TYR A 1 93 ? -14.248 -16.542 -23.262 1.00 80.31 93 TYR A N 1
ATOM 762 C CA . TYR A 1 93 ? -13.081 -15.705 -22.987 1.00 80.31 93 TYR A CA 1
ATOM 763 C C . TYR A 1 93 ? -13.058 -15.236 -21.530 1.00 80.31 93 TYR A C 1
ATOM 765 O O . TYR A 1 93 ? -14.093 -14.890 -20.963 1.00 80.31 93 TYR A O 1
ATOM 773 N N . GLY A 1 94 ? -11.857 -15.168 -20.958 1.00 85.62 94 GLY A N 1
ATOM 774 C CA . GLY A 1 94 ? -11.587 -14.413 -19.738 1.00 85.62 94 GLY A CA 1
ATOM 775 C C . GLY A 1 94 ? -11.071 -13.010 -20.049 1.00 85.62 94 GLY A C 1
ATOM 776 O O . GLY A 1 94 ? -10.454 -12.790 -21.090 1.00 85.62 94 GLY A O 1
ATOM 777 N N . GLY A 1 95 ? -11.299 -12.065 -19.145 1.00 88.62 95 GLY A N 1
ATOM 778 C CA . GLY A 1 95 ? -10.842 -10.683 -19.225 1.00 88.62 95 GLY A CA 1
ATOM 779 C C . GLY A 1 95 ? -10.143 -10.240 -17.956 1.00 88.62 95 GLY A C 1
ATOM 780 O O . GLY A 1 95 ? -10.644 -10.499 -16.866 1.00 88.62 95 GLY A O 1
ATOM 781 N N . ILE A 1 96 ? -9.025 -9.538 -18.105 1.00 90.62 96 ILE A N 1
ATOM 782 C CA . ILE A 1 96 ? -8.337 -8.827 -17.025 1.00 90.62 96 ILE A CA 1
ATOM 783 C C . ILE A 1 96 ? -8.256 -7.354 -17.424 1.00 90.62 96 ILE A C 1
ATOM 785 O O . ILE A 1 96 ? -7.708 -7.028 -18.479 1.00 90.62 96 ILE A O 1
ATOM 789 N N . LEU A 1 97 ? -8.812 -6.475 -16.596 1.00 90.69 97 LEU A N 1
ATOM 790 C CA . LEU A 1 97 ? -8.780 -5.030 -16.775 1.00 90.69 97 LEU A CA 1
ATOM 791 C C . LEU A 1 97 ? -7.736 -4.417 -15.839 1.00 90.69 97 LEU A C 1
ATOM 793 O O . LEU A 1 97 ? -7.760 -4.655 -14.633 1.00 90.69 97 LEU A O 1
ATOM 797 N N . MET A 1 98 ? -6.846 -3.601 -16.391 1.00 92.94 98 MET A N 1
ATOM 798 C CA . MET A 1 98 ? -5.731 -2.976 -15.681 1.00 92.94 98 MET A CA 1
ATOM 799 C C . MET A 1 98 ? -5.629 -1.483 -15.989 1.00 92.94 98 MET A C 1
ATOM 801 O O . MET A 1 98 ? -6.146 -1.014 -17.005 1.00 92.94 98 MET A O 1
ATOM 805 N N . ASP A 1 99 ? -4.919 -0.736 -15.143 1.00 91.25 99 ASP A N 1
ATOM 806 C CA . ASP A 1 99 ? -4.510 0.631 -15.480 1.00 91.25 99 ASP A CA 1
ATOM 807 C C . ASP A 1 99 ? -3.677 0.644 -16.769 1.00 91.25 99 ASP A C 1
ATOM 809 O O . ASP A 1 99 ? -2.780 -0.181 -16.964 1.00 91.25 99 ASP A O 1
ATOM 813 N N . TYR A 1 100 ? -3.947 1.615 -17.643 1.00 93.81 100 TYR A N 1
ATOM 814 C CA . TYR A 1 100 ? -3.023 1.921 -18.726 1.00 93.81 100 TYR A CA 1
ATOM 815 C C . TYR A 1 100 ? -1.765 2.571 -18.147 1.00 93.81 100 TYR A C 1
ATOM 817 O O . TYR A 1 100 ? -1.848 3.592 -17.465 1.00 93.81 100 TYR A O 1
ATOM 825 N N . VAL A 1 101 ? -0.608 1.977 -18.433 1.00 94.00 101 VAL A N 1
ATOM 826 C CA . VAL A 1 101 ? 0.699 2.493 -18.021 1.00 94.00 101 VAL A CA 1
ATOM 827 C C . VAL A 1 101 ? 1.275 3.319 -19.177 1.00 94.00 101 VAL A C 1
ATOM 829 O O . VAL A 1 101 ? 1.554 2.746 -20.233 1.00 94.00 101 VAL A O 1
ATOM 832 N N . PRO A 1 102 ? 1.441 4.645 -19.024 1.00 89.44 102 PRO A N 1
ATOM 833 C CA . PRO A 1 102 ? 2.110 5.464 -20.029 1.00 89.44 102 PRO A CA 1
ATOM 834 C C . PRO A 1 102 ? 3.596 5.100 -20.140 1.00 89.44 102 PRO A C 1
ATOM 836 O O . PRO A 1 102 ? 4.204 4.645 -19.174 1.00 89.44 102 PRO A O 1
ATOM 839 N N . GLY A 1 103 ? 4.192 5.337 -21.308 1.00 92.44 103 GLY A N 1
ATOM 840 C CA . GLY A 1 103 ? 5.616 5.104 -21.549 1.00 92.44 103 GLY A CA 1
ATOM 841 C C . GLY A 1 103 ? 5.888 4.045 -22.611 1.00 92.44 103 GLY A C 1
ATOM 842 O O . GLY A 1 103 ? 5.004 3.659 -23.375 1.00 92.44 103 GLY A O 1
ATOM 843 N N . GLU A 1 104 ? 7.144 3.612 -22.668 1.00 93.69 104 GLU A N 1
ATOM 844 C CA . GLU A 1 104 ? 7.637 2.623 -23.627 1.00 93.69 104 GLU A CA 1
ATOM 845 C C . GLU A 1 104 ? 8.182 1.405 -22.875 1.00 93.69 104 GLU A C 1
ATOM 847 O O . GLU A 1 104 ? 8.732 1.532 -21.775 1.00 93.69 104 GLU A O 1
ATOM 852 N N . THR A 1 105 ? 8.029 0.218 -23.459 1.00 95.75 105 THR A N 1
ATOM 853 C CA . THR A 1 105 ? 8.671 -0.996 -22.948 1.00 95.75 105 THR A CA 1
ATOM 854 C C . THR A 1 105 ? 10.189 -0.908 -23.112 1.00 95.75 105 THR A C 1
ATOM 856 O O . THR A 1 105 ? 10.687 -0.274 -24.048 1.00 95.75 105 THR A O 1
ATOM 859 N N . LEU A 1 106 ? 10.953 -1.524 -22.204 1.00 96.00 106 LEU A N 1
ATOM 860 C CA . LEU A 1 106 ? 12.411 -1.344 -22.157 1.00 96.00 106 LEU A CA 1
ATOM 861 C C . LEU A 1 106 ? 13.144 -1.820 -23.425 1.00 96.00 106 LEU A C 1
ATOM 863 O O . LEU A 1 106 ? 14.226 -1.316 -23.718 1.00 96.00 106 LEU A O 1
ATOM 867 N N . ASP A 1 107 ? 12.570 -2.751 -24.192 1.00 93.19 107 ASP A N 1
ATOM 868 C CA . ASP A 1 107 ? 13.102 -3.235 -25.477 1.00 93.19 107 ASP A CA 1
ATOM 869 C C . ASP A 1 107 ? 13.040 -2.202 -26.613 1.00 93.19 107 ASP A C 1
ATOM 871 O O . ASP A 1 107 ? 13.758 -2.341 -27.611 1.00 93.19 107 ASP A O 1
ATOM 875 N N . HIS A 1 108 ? 12.221 -1.160 -26.464 1.00 93.69 108 HIS A N 1
ATOM 876 C CA . HIS A 1 108 ? 12.115 -0.044 -27.406 1.00 93.69 108 HIS A CA 1
ATOM 877 C C . HIS A 1 108 ? 12.938 1.183 -26.989 1.00 93.69 108 HIS A C 1
ATOM 879 O O . HIS A 1 108 ? 13.071 2.138 -27.759 1.00 93.69 108 HIS A O 1
ATOM 885 N N . ILE A 1 109 ? 13.546 1.163 -25.801 1.00 93.56 109 ILE A N 1
ATOM 886 C CA . ILE A 1 109 ? 14.313 2.297 -25.286 1.00 93.56 109 ILE A CA 1
ATOM 887 C C . ILE A 1 109 ? 15.735 2.291 -25.843 1.00 93.56 109 ILE A C 1
ATOM 889 O O . ILE A 1 109 ? 16.482 1.318 -25.747 1.00 93.56 109 ILE A O 1
ATOM 893 N N . ASN A 1 110 ? 16.161 3.441 -26.368 1.00 92.62 110 ASN A N 1
ATOM 894 C CA . ASN A 1 110 ? 17.559 3.661 -26.724 1.00 92.62 110 ASN A CA 1
ATOM 895 C C . ASN A 1 110 ? 18.363 4.146 -25.506 1.00 92.62 110 ASN A C 1
ATOM 897 O O . ASN A 1 110 ? 18.451 5.348 -25.238 1.00 92.62 110 ASN A O 1
ATOM 901 N N . TRP A 1 111 ? 19.002 3.204 -24.812 1.00 92.81 111 TRP A N 1
ATOM 902 C CA . TRP A 1 111 ? 19.798 3.450 -23.605 1.00 92.81 111 TRP A CA 1
ATOM 903 C C . TRP A 1 111 ? 20.995 4.389 -23.798 1.00 92.81 111 TRP A C 1
ATOM 905 O O . TRP A 1 111 ? 21.445 4.998 -22.830 1.00 92.81 111 TRP A O 1
ATOM 915 N N . ASN A 1 112 ? 21.476 4.600 -25.027 1.00 87.19 112 ASN A N 1
ATOM 916 C CA . ASN A 1 112 ? 22.556 5.560 -25.295 1.00 87.19 112 ASN A CA 1
ATOM 917 C C . ASN A 1 112 ? 22.146 7.021 -25.065 1.00 87.19 112 ASN A C 1
ATOM 919 O O . ASN A 1 112 ? 23.008 7.884 -24.941 1.00 87.19 112 ASN A O 1
ATOM 923 N N . LYS A 1 113 ? 20.841 7.308 -24.987 1.00 84.69 113 LYS A N 1
ATOM 924 C CA . LYS A 1 113 ? 20.321 8.652 -24.693 1.00 84.69 113 LYS A CA 1
ATOM 925 C C . LYS A 1 113 ? 20.305 8.991 -23.199 1.00 84.69 113 LYS A C 1
ATOM 927 O O . LYS A 1 113 ? 20.013 10.128 -22.846 1.00 84.69 113 LYS A O 1
ATOM 932 N N . TYR A 1 114 ? 20.595 8.023 -22.331 1.00 83.31 114 TYR A N 1
ATOM 933 C CA . TYR A 1 114 ? 20.499 8.168 -20.881 1.00 83.31 114 TYR A CA 1
ATOM 934 C C . TYR A 1 114 ? 21.885 8.171 -20.236 1.00 83.31 1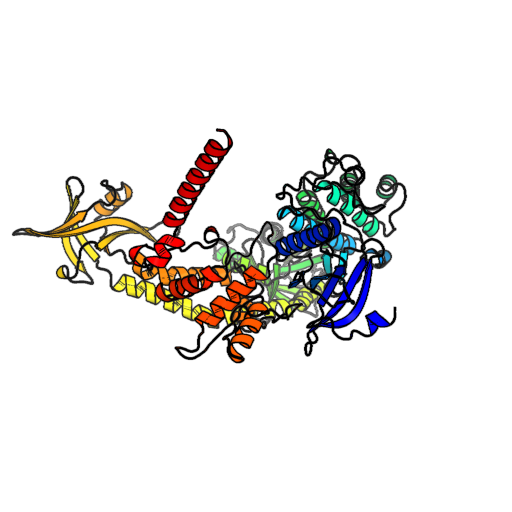14 TYR A C 1
ATOM 936 O O . TYR A 1 114 ? 22.774 7.411 -20.627 1.00 83.31 114 TYR A O 1
ATOM 944 N N . THR A 1 115 ? 22.066 9.006 -19.212 1.00 81.38 115 THR A N 1
ATOM 945 C CA . THR A 1 115 ? 23.298 9.018 -18.413 1.00 81.38 115 THR A CA 1
ATOM 946 C C . THR A 1 115 ? 23.428 7.724 -17.604 1.00 81.38 115 THR A C 1
ATOM 948 O O . THR A 1 115 ? 22.433 7.067 -17.292 1.00 81.38 115 THR A O 1
ATOM 951 N N . GLN A 1 116 ? 24.654 7.358 -17.209 1.00 80.06 116 GLN A N 1
ATOM 952 C CA . GLN A 1 116 ? 24.862 6.171 -16.364 1.00 80.06 116 GLN A CA 1
ATOM 953 C C . GLN A 1 116 ? 24.132 6.280 -15.024 1.00 80.06 116 GLN A C 1
ATOM 955 O O . GLN A 1 116 ? 23.556 5.300 -14.565 1.00 80.06 116 GLN A O 1
ATOM 960 N N . LEU A 1 117 ? 24.101 7.477 -14.433 1.00 78.75 117 LEU A N 1
ATOM 961 C CA . LEU A 1 117 ? 23.328 7.728 -13.222 1.00 78.75 117 LEU A CA 1
ATOM 962 C C . LEU A 1 117 ? 21.846 7.414 -13.438 1.00 78.75 117 LEU A C 1
ATOM 964 O O . LEU A 1 117 ? 21.259 6.674 -12.653 1.00 78.75 117 LEU A O 1
ATOM 968 N N . LYS A 1 118 ? 21.267 7.897 -14.544 1.00 84.50 118 LYS A N 1
ATOM 969 C CA . LYS A 1 118 ? 19.854 7.665 -14.829 1.00 84.50 118 LYS A CA 1
ATOM 970 C C . LYS A 1 118 ? 19.529 6.186 -15.004 1.00 84.50 118 LYS A C 1
ATOM 972 O O . LYS A 1 118 ? 18.517 5.691 -14.518 1.00 84.50 118 LYS A O 1
ATOM 977 N N . LYS A 1 119 ? 20.427 5.449 -15.648 1.00 91.31 119 LYS A N 1
ATOM 978 C CA . LYS A 1 119 ? 20.302 3.997 -15.773 1.00 91.31 119 LYS A CA 1
ATOM 979 C C . LYS A 1 119 ? 20.380 3.283 -14.426 1.00 91.31 119 LYS A C 1
ATOM 981 O O . LYS A 1 119 ? 19.619 2.343 -14.220 1.00 91.31 119 LYS A O 1
ATOM 986 N N . TYR A 1 120 ? 21.240 3.726 -13.503 1.00 89.31 120 TYR A N 1
ATOM 987 C CA . TYR A 1 120 ? 21.261 3.187 -12.139 1.00 89.31 120 TYR A CA 1
ATOM 988 C C . TYR A 1 120 ? 19.937 3.433 -11.414 1.00 89.31 120 TYR A C 1
ATOM 990 O O . TYR A 1 120 ? 19.424 2.514 -10.783 1.00 89.31 120 TYR A O 1
ATOM 998 N N . GLU A 1 121 ? 19.358 4.631 -11.536 1.00 86.56 121 GLU A N 1
ATOM 999 C CA . GLU A 1 121 ? 18.050 4.954 -10.952 1.00 86.56 121 GLU A CA 1
ATOM 1000 C C . GLU A 1 121 ? 16.941 4.050 -11.502 1.00 86.56 121 GLU A C 1
ATOM 1002 O O . GLU A 1 121 ? 16.163 3.494 -10.730 1.00 86.56 121 GLU A O 1
ATOM 1007 N N . ILE A 1 122 ? 16.907 3.830 -12.819 1.00 94.94 122 ILE A N 1
ATOM 1008 C CA . ILE A 1 122 ? 15.939 2.927 -13.459 1.00 94.94 122 ILE A CA 1
ATOM 1009 C C . ILE A 1 122 ? 16.146 1.482 -12.979 1.00 94.94 122 ILE A C 1
ATOM 1011 O O . ILE A 1 122 ? 15.184 0.824 -12.585 1.00 94.94 122 ILE A O 1
ATOM 1015 N N . CYS A 1 123 ? 17.393 0.997 -12.924 1.00 97.31 123 CYS A N 1
ATOM 1016 C CA . CYS A 1 123 ? 17.707 -0.332 -12.386 1.00 97.31 123 CYS A CA 1
ATOM 1017 C C . CYS A 1 123 ? 17.265 -0.478 -10.922 1.00 97.31 123 CYS A C 1
ATOM 1019 O O . CYS A 1 123 ? 16.743 -1.523 -10.535 1.00 97.31 123 CYS A O 1
ATOM 1021 N N . LEU A 1 124 ? 17.431 0.572 -10.112 1.00 94.88 124 LEU A N 1
ATOM 1022 C CA . LEU A 1 124 ? 16.976 0.592 -8.726 1.00 94.88 124 LEU A CA 1
ATOM 1023 C C . LEU A 1 124 ? 15.449 0.476 -8.631 1.00 94.88 124 LEU A C 1
ATOM 1025 O O . LEU A 1 124 ? 14.955 -0.279 -7.795 1.00 94.88 124 LEU A O 1
ATOM 1029 N N . GLN A 1 125 ? 14.699 1.187 -9.478 1.00 96.06 125 GLN A N 1
ATOM 1030 C CA . GLN A 1 125 ? 13.239 1.072 -9.501 1.00 96.06 125 GLN A CA 1
ATOM 1031 C C . GLN A 1 125 ? 12.783 -0.346 -9.893 1.00 96.06 125 GLN A C 1
ATOM 1033 O O . GLN A 1 125 ? 11.883 -0.885 -9.250 1.00 96.06 125 GLN A O 1
ATOM 1038 N N . ILE A 1 126 ? 13.444 -0.985 -10.871 1.00 98.06 126 ILE A N 1
ATOM 1039 C CA . ILE A 1 126 ? 13.183 -2.389 -11.250 1.00 98.06 126 ILE A CA 1
ATOM 1040 C C . ILE A 1 126 ? 13.425 -3.322 -10.056 1.00 98.06 126 ILE A C 1
ATOM 1042 O O . ILE A 1 126 ? 12.552 -4.114 -9.703 1.00 98.06 126 ILE A O 1
ATOM 1046 N N . LEU A 1 127 ? 14.587 -3.203 -9.401 1.00 97.19 127 LEU A N 1
ATOM 1047 C CA . LEU A 1 127 ? 14.939 -4.010 -8.229 1.00 97.19 127 LEU A CA 1
ATOM 1048 C C . LEU A 1 127 ? 13.904 -3.867 -7.108 1.00 97.19 127 LEU A C 1
ATOM 1050 O O . LEU A 1 127 ? 13.475 -4.871 -6.545 1.00 97.19 127 LEU A O 1
ATOM 1054 N N . LYS A 1 128 ? 13.463 -2.637 -6.813 1.00 94.19 128 LYS A N 1
ATOM 1055 C CA . LYS A 1 128 ? 12.434 -2.368 -5.797 1.00 94.19 128 LYS A CA 1
ATOM 1056 C C . LYS A 1 128 ? 11.087 -2.993 -6.152 1.00 94.19 128 LYS A C 1
ATOM 1058 O O . LYS A 1 128 ? 10.473 -3.615 -5.289 1.00 94.19 128 LYS A O 1
ATOM 1063 N N . ALA A 1 129 ? 10.642 -2.871 -7.403 1.00 95.50 129 ALA A N 1
ATOM 1064 C CA . ALA A 1 129 ? 9.380 -3.459 -7.851 1.00 95.50 129 ALA A CA 1
ATOM 1065 C C . ALA A 1 129 ? 9.387 -4.995 -7.724 1.00 95.50 129 ALA A C 1
ATOM 1067 O O . ALA A 1 129 ? 8.427 -5.580 -7.223 1.00 95.50 129 ALA A O 1
ATOM 1068 N N . VAL A 1 130 ? 10.494 -5.649 -8.093 1.00 96.56 130 VAL A N 1
ATOM 1069 C CA . VAL A 1 130 ? 10.634 -7.109 -7.958 1.00 96.56 130 VAL A CA 1
ATOM 1070 C C . VAL A 1 130 ? 10.766 -7.534 -6.490 1.00 96.56 130 VAL A C 1
ATOM 1072 O O . VAL A 1 130 ? 10.106 -8.483 -6.071 1.00 96.56 130 VAL A O 1
ATOM 1075 N N . ASN A 1 131 ? 11.534 -6.806 -5.674 1.00 94.44 131 ASN A N 1
ATOM 1076 C CA . ASN A 1 131 ? 11.656 -7.077 -4.237 1.00 94.44 131 ASN A CA 1
ATOM 1077 C C . ASN A 1 131 ? 10.302 -6.951 -3.512 1.00 94.44 131 ASN A C 1
ATOM 1079 O O . ASN A 1 131 ? 9.980 -7.770 -2.648 1.00 94.44 131 ASN A O 1
ATOM 1083 N N . ASN A 1 132 ? 9.466 -5.982 -3.909 1.00 88.56 132 ASN A N 1
ATOM 1084 C CA . ASN A 1 132 ? 8.089 -5.856 -3.426 1.00 88.56 132 ASN A CA 1
ATOM 1085 C C . ASN A 1 132 ? 7.242 -7.083 -3.793 1.00 88.56 132 ASN A C 1
ATOM 1087 O O . ASN A 1 132 ? 6.485 -7.573 -2.951 1.00 88.56 132 ASN A O 1
ATOM 1091 N N . ALA A 1 133 ? 7.388 -7.610 -5.015 1.00 90.69 133 ALA A N 1
ATOM 1092 C CA . ALA A 1 133 ? 6.697 -8.830 -5.425 1.00 90.69 133 ALA A CA 1
ATOM 1093 C C . ALA A 1 133 ? 7.122 -10.046 -4.585 1.00 90.69 133 ALA A C 1
ATOM 1095 O O . ALA A 1 133 ? 6.277 -10.763 -4.041 1.00 90.69 133 ALA A O 1
ATOM 1096 N N . HIS A 1 134 ? 8.430 -10.225 -4.388 1.00 91.62 134 HIS A N 1
ATOM 1097 C CA . HIS A 1 134 ? 8.986 -11.323 -3.591 1.00 91.62 134 HIS A CA 1
ATOM 1098 C C . HIS A 1 134 ? 8.606 -11.241 -2.113 1.00 91.62 134 HIS A C 1
ATOM 1100 O O . HIS A 1 134 ? 8.288 -12.271 -1.517 1.00 91.62 134 HIS A O 1
ATOM 1106 N N . SER A 1 135 ? 8.562 -10.035 -1.542 1.00 89.06 135 SER A N 1
ATOM 1107 C CA . SER A 1 135 ? 8.110 -9.792 -0.162 1.00 89.06 135 SER A CA 1
ATOM 1108 C C . SER A 1 135 ? 6.648 -10.192 0.056 1.00 89.06 135 SER A C 1
ATOM 1110 O O . SER A 1 135 ? 6.259 -10.561 1.161 1.00 89.06 135 SER A O 1
ATOM 1112 N N . ASN A 1 136 ? 5.852 -10.184 -1.016 1.00 86.06 136 ASN A N 1
ATOM 1113 C CA . ASN A 1 136 ? 4.472 -10.663 -1.040 1.00 86.06 136 ASN A CA 1
ATOM 1114 C C . ASN A 1 136 ? 4.347 -12.103 -1.575 1.00 86.06 136 ASN A C 1
ATOM 1116 O O . ASN A 1 136 ? 3.265 -12.535 -1.963 1.00 86.06 136 ASN A O 1
ATOM 1120 N N . ASN A 1 137 ? 5.442 -12.875 -1.568 1.00 87.06 137 ASN A N 1
ATOM 1121 C CA . ASN A 1 137 ? 5.504 -14.282 -1.977 1.00 87.06 137 ASN A CA 1
ATOM 1122 C C . ASN A 1 137 ? 5.151 -14.567 -3.448 1.00 87.06 137 ASN A C 1
ATOM 1124 O O . ASN A 1 137 ? 4.837 -15.715 -3.782 1.00 87.06 137 ASN A O 1
ATOM 1128 N N . VAL A 1 138 ? 5.248 -13.568 -4.330 1.00 89.31 138 VAL A N 1
ATOM 1129 C CA . VAL A 1 138 ? 4.997 -13.710 -5.771 1.00 89.31 138 VAL A CA 1
ATOM 1130 C C . VAL A 1 138 ? 6.318 -13.717 -6.534 1.00 89.31 138 VAL A C 1
ATOM 1132 O O . VAL A 1 138 ? 7.034 -12.726 -6.519 1.00 89.31 138 VAL A O 1
ATOM 1135 N N . ILE A 1 139 ? 6.629 -14.813 -7.232 1.00 91.62 139 ILE A N 1
ATOM 1136 C CA . ILE A 1 139 ? 7.779 -14.923 -8.150 1.00 91.62 139 ILE A CA 1
ATOM 1137 C C . ILE A 1 139 ? 7.283 -14.674 -9.579 1.00 91.62 139 ILE A C 1
ATOM 1139 O O . ILE A 1 139 ? 6.310 -15.308 -9.993 1.00 91.62 139 ILE A O 1
ATOM 1143 N N . HIS A 1 140 ? 7.942 -13.802 -10.342 1.00 92.19 140 HIS A N 1
ATOM 1144 C CA . HIS A 1 140 ? 7.469 -13.367 -11.661 1.00 92.19 140 HIS A CA 1
ATOM 1145 C C . HIS A 1 140 ? 7.730 -14.409 -12.763 1.00 92.19 140 HIS A C 1
ATOM 1147 O O . HIS A 1 140 ? 6.833 -14.721 -13.548 1.00 92.19 140 HIS A O 1
ATOM 1153 N N . ARG A 1 141 ? 8.940 -14.988 -12.808 1.00 90.44 141 ARG A N 1
ATOM 1154 C CA . ARG A 1 141 ? 9.413 -16.045 -13.735 1.00 90.44 141 ARG A CA 1
ATOM 1155 C C . ARG A 1 141 ? 9.590 -15.656 -15.204 1.00 90.44 141 ARG A C 1
ATOM 1157 O O . ARG A 1 141 ? 10.369 -16.302 -15.894 1.00 90.44 141 ARG A O 1
ATOM 1164 N N . ASP A 1 142 ? 8.916 -14.613 -15.673 1.00 89.88 142 ASP A N 1
ATOM 1165 C CA . ASP A 1 142 ? 9.049 -14.097 -17.048 1.00 89.88 142 ASP A CA 1
ATOM 1166 C C . ASP A 1 142 ? 9.490 -12.625 -17.093 1.00 89.88 142 ASP A C 1
ATOM 1168 O O . ASP A 1 142 ? 8.912 -11.800 -17.799 1.00 89.88 142 ASP A O 1
ATOM 1172 N N . LEU A 1 143 ? 10.491 -12.260 -16.286 1.00 94.75 143 LEU A N 1
ATOM 1173 C CA . LEU A 1 143 ? 11.076 -10.920 -16.358 1.00 94.75 143 LEU A CA 1
ATOM 1174 C C . LEU A 1 143 ? 11.880 -10.767 -17.652 1.00 94.75 143 LEU A C 1
ATOM 1176 O O . LEU A 1 143 ? 12.847 -11.489 -17.895 1.00 94.75 143 LEU A O 1
ATOM 1180 N N . LYS A 1 144 ? 11.485 -9.785 -18.461 1.00 93.25 144 LYS A N 1
ATOM 1181 C CA . LYS A 1 144 ? 12.134 -9.403 -19.719 1.00 93.25 144 LYS A CA 1
ATOM 1182 C C . LYS A 1 144 ? 11.820 -7.943 -20.056 1.00 93.25 144 LYS A C 1
ATOM 1184 O O . LYS A 1 144 ? 10.830 -7.418 -19.545 1.00 93.25 144 LYS A O 1
ATOM 1189 N N . PRO A 1 145 ? 12.593 -7.289 -20.938 1.00 95.12 145 PRO A N 1
ATOM 1190 C CA . PRO A 1 145 ? 12.393 -5.878 -21.267 1.00 95.12 145 PRO A CA 1
ATOM 1191 C C . PRO A 1 145 ? 10.980 -5.517 -21.761 1.00 95.12 145 PRO A C 1
ATOM 1193 O O . PRO A 1 145 ? 10.469 -4.462 -21.398 1.00 95.12 145 PRO A O 1
ATOM 1196 N N . SER A 1 146 ? 10.307 -6.401 -22.508 1.00 92.56 146 SER A N 1
ATOM 1197 C CA . SER A 1 146 ? 8.933 -6.170 -22.986 1.00 92.56 146 SER A CA 1
ATOM 1198 C C . SER A 1 146 ? 7.854 -6.246 -21.896 1.00 92.56 146 SER A C 1
ATOM 1200 O O . SER A 1 146 ? 6.732 -5.802 -22.125 1.00 92.56 146 SER A O 1
ATOM 1202 N N . ASN A 1 147 ? 8.198 -6.744 -20.702 1.00 95.12 147 ASN A N 1
ATOM 1203 C CA . ASN A 1 147 ? 7.322 -6.807 -19.528 1.00 95.12 147 ASN A CA 1
ATOM 1204 C C . ASN A 1 147 ? 7.605 -5.677 -18.516 1.00 95.12 147 ASN A C 1
ATOM 1206 O O . ASN A 1 147 ? 7.122 -5.701 -17.383 1.00 95.12 147 ASN A O 1
ATOM 1210 N N . ILE A 1 148 ? 8.403 -4.675 -18.895 1.00 97.69 148 ILE A N 1
ATOM 1211 C CA . ILE A 1 148 ? 8.742 -3.537 -18.038 1.00 97.69 148 ILE A CA 1
ATOM 1212 C C . ILE A 1 148 ? 8.549 -2.255 -18.844 1.00 97.69 148 ILE A C 1
ATOM 1214 O O . ILE A 1 148 ? 9.160 -2.086 -19.896 1.00 97.69 148 ILE A O 1
ATOM 1218 N N . ILE A 1 149 ? 7.710 -1.346 -18.352 1.00 97.62 149 ILE A N 1
ATOM 1219 C CA . ILE A 1 149 ? 7.476 -0.035 -18.966 1.00 97.62 149 ILE A CA 1
ATOM 1220 C C . ILE A 1 149 ? 8.223 1.033 -18.174 1.00 97.62 149 ILE A C 1
ATOM 1222 O O . ILE A 1 149 ? 8.186 1.035 -16.942 1.00 97.62 149 ILE A O 1
ATOM 1226 N N . TYR A 1 150 ? 8.863 1.960 -18.885 1.00 96.94 150 TYR A N 1
ATOM 1227 C CA . TYR A 1 150 ? 9.406 3.185 -18.312 1.00 96.94 150 TYR A CA 1
ATOM 1228 C C . TYR A 1 150 ? 8.675 4.410 -18.871 1.00 96.94 150 TYR A C 1
ATOM 1230 O O . TYR A 1 150 ? 8.710 4.696 -20.073 1.00 96.94 150 TYR A O 1
ATOM 1238 N N . ASP A 1 151 ? 8.029 5.152 -17.975 1.00 91.44 151 ASP A N 1
ATOM 1239 C CA . ASP A 1 151 ? 7.495 6.478 -18.252 1.00 91.44 151 ASP A CA 1
ATOM 1240 C C . ASP A 1 151 ? 8.593 7.514 -18.006 1.00 91.44 151 ASP A C 1
ATOM 1242 O O . ASP A 1 151 ? 8.917 7.838 -16.865 1.00 91.44 151 ASP A O 1
ATOM 1246 N N . LYS A 1 152 ? 9.169 8.052 -19.081 1.00 80.94 152 LYS A N 1
ATOM 1247 C CA . LYS A 1 152 ? 10.222 9.074 -19.002 1.00 80.94 152 LYS A CA 1
ATOM 1248 C C . LYS A 1 152 ? 9.744 10.428 -18.466 1.00 80.94 152 LYS A C 1
ATOM 1250 O O . LYS A 1 152 ? 10.582 11.225 -18.062 1.00 80.94 152 LYS A O 1
ATOM 1255 N N . TYR A 1 153 ? 8.443 10.719 -18.527 1.00 77.81 153 TYR A N 1
ATOM 1256 C CA . TYR A 1 153 ? 7.887 12.000 -18.085 1.00 77.81 153 TYR A CA 1
ATOM 1257 C C . TYR A 1 153 ? 7.576 11.969 -16.593 1.00 77.81 153 TYR A C 1
ATOM 1259 O O . TYR A 1 153 ? 7.935 12.898 -15.878 1.00 77.81 153 TYR A O 1
ATOM 1267 N N . ALA A 1 154 ? 6.956 10.881 -16.129 1.00 74.75 154 ALA A N 1
ATOM 1268 C CA . ALA A 1 154 ? 6.724 10.637 -14.704 1.00 74.75 154 ALA A CA 1
ATOM 1269 C C . ALA A 1 154 ? 7.948 10.037 -13.985 1.00 74.75 154 ALA A C 1
ATOM 1271 O O . ALA A 1 154 ? 7.915 9.842 -12.774 1.00 74.75 154 ALA A O 1
ATOM 1272 N N . ASP A 1 155 ? 8.996 9.705 -14.741 1.00 83.12 155 ASP A N 1
ATOM 1273 C CA . ASP A 1 155 ? 10.211 9.033 -14.285 1.00 83.12 155 ASP A CA 1
ATOM 1274 C C . ASP A 1 155 ? 9.957 7.741 -13.489 1.00 83.12 155 ASP A C 1
ATOM 1276 O O . ASP A 1 155 ? 10.539 7.490 -12.429 1.00 83.12 155 ASP A O 1
ATOM 1280 N N . LYS A 1 156 ? 9.059 6.905 -14.014 1.00 89.31 156 LYS A N 1
ATOM 1281 C CA . LYS A 1 156 ? 8.505 5.761 -13.289 1.00 89.31 156 LYS A CA 1
ATOM 1282 C C . LYS A 1 156 ? 8.636 4.460 -14.066 1.00 89.31 156 LYS A C 1
ATOM 1284 O O . LYS A 1 156 ? 8.216 4.364 -15.216 1.00 89.31 156 LYS A O 1
ATOM 1289 N N . VAL A 1 157 ? 9.153 3.432 -13.402 1.00 95.81 157 VAL A N 1
ATOM 1290 C CA . VAL A 1 157 ? 9.171 2.048 -13.888 1.00 95.81 157 VAL A CA 1
ATOM 1291 C C . VAL A 1 157 ? 7.943 1.296 -13.384 1.00 95.81 157 VAL A C 1
ATOM 1293 O O . VAL A 1 157 ? 7.585 1.393 -12.210 1.00 95.81 157 VAL A O 1
ATOM 1296 N N . THR A 1 158 ? 7.312 0.517 -14.261 1.00 96.75 158 THR A N 1
ATOM 1297 C CA . THR A 1 158 ? 6.192 -0.361 -13.908 1.00 96.75 158 THR A CA 1
ATOM 1298 C C . THR A 1 158 ? 6.363 -1.743 -14.538 1.00 96.75 158 THR A C 1
ATOM 1300 O O . THR A 1 158 ? 6.535 -1.857 -15.751 1.00 96.75 158 THR A O 1
ATOM 1303 N N . LEU A 1 159 ? 6.292 -2.792 -13.716 1.00 97.25 159 LEU A N 1
ATOM 1304 C CA . LEU A 1 159 ? 6.228 -4.186 -14.152 1.00 97.25 159 LEU A CA 1
ATOM 1305 C C . LEU A 1 159 ? 4.817 -4.522 -14.642 1.00 97.25 159 LEU A C 1
ATOM 1307 O O . LEU A 1 159 ? 3.825 -4.187 -13.982 1.00 97.25 159 LEU A O 1
ATOM 1311 N N . ILE A 1 160 ? 4.745 -5.208 -15.780 1.00 93.75 160 ILE A N 1
ATOM 1312 C CA . ILE A 1 160 ? 3.511 -5.682 -16.408 1.00 93.75 160 ILE A CA 1
ATOM 1313 C C . ILE A 1 160 ? 3.608 -7.190 -16.694 1.00 93.75 160 ILE A C 1
ATOM 1315 O O . ILE A 1 160 ? 4.697 -7.716 -16.875 1.00 93.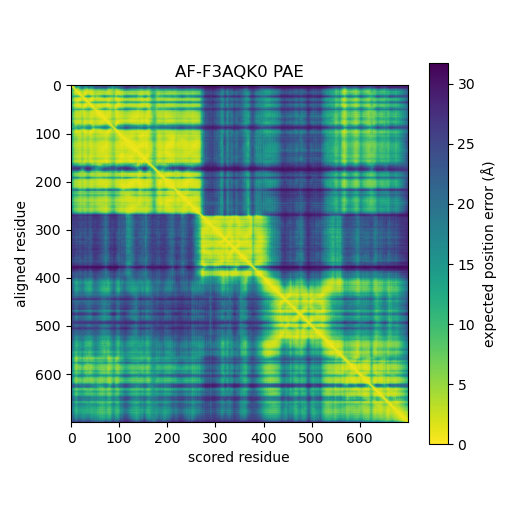75 160 ILE A O 1
ATOM 1319 N N . ASP A 1 161 ? 2.452 -7.854 -16.792 1.00 87.94 161 ASP A N 1
ATOM 1320 C CA . ASP A 1 161 ? 2.284 -9.276 -17.149 1.00 87.94 161 ASP A CA 1
ATOM 1321 C C . ASP A 1 161 ? 2.806 -10.316 -16.131 1.00 87.94 161 ASP A C 1
ATOM 1323 O O . ASP A 1 161 ? 3.966 -10.711 -16.127 1.00 87.94 161 ASP A O 1
ATOM 1327 N N . PHE A 1 162 ? 1.888 -10.854 -15.319 1.00 86.94 162 PHE A N 1
ATOM 1328 C CA . PHE A 1 162 ? 2.167 -11.890 -14.314 1.00 86.94 162 PHE A CA 1
ATOM 1329 C C . PHE A 1 162 ? 1.624 -13.279 -14.708 1.00 86.94 162 PHE A C 1
ATOM 1331 O O . PHE A 1 162 ? 1.450 -14.144 -13.844 1.00 86.94 162 PHE A O 1
ATOM 1338 N N . GLY A 1 163 ? 1.358 -13.542 -15.994 1.00 75.44 163 GLY A N 1
ATOM 1339 C CA . GLY A 1 163 ? 0.730 -14.797 -16.444 1.00 75.44 163 GLY A CA 1
ATOM 1340 C C . GLY A 1 163 ? 1.537 -16.073 -16.160 1.00 75.44 163 GLY A C 1
ATOM 1341 O O . GLY A 1 163 ? 0.980 -17.164 -16.030 1.00 75.44 163 GLY A O 1
ATOM 1342 N N . THR A 1 164 ? 2.856 -15.956 -16.012 1.00 73.94 164 THR A N 1
ATOM 1343 C CA . THR A 1 164 ? 3.766 -17.072 -15.694 1.00 73.94 164 THR A CA 1
ATOM 1344 C C . THR A 1 164 ? 4.115 -17.172 -14.208 1.00 73.94 164 THR A C 1
ATOM 1346 O O . THR A 1 164 ? 4.924 -18.025 -13.828 1.00 73.94 164 THR A O 1
ATOM 1349 N N . SER A 1 165 ? 3.563 -16.287 -13.377 1.00 73.50 165 SER A N 1
ATOM 1350 C CA . SER A 1 165 ? 3.985 -16.115 -11.987 1.00 73.50 165 SER A CA 1
ATOM 1351 C C . SER A 1 165 ? 3.670 -17.333 -11.112 1.00 73.50 165 SER A C 1
ATOM 1353 O O . SER A 1 165 ? 2.895 -18.222 -11.474 1.00 73.50 165 SER A O 1
ATOM 1355 N N . LYS A 1 166 ? 4.310 -17.412 -9.942 1.00 75.56 166 LYS A N 1
ATOM 1356 C CA . LYS A 1 166 ? 3.995 -18.419 -8.921 1.00 75.56 166 LYS A CA 1
ATOM 1357 C C . LYS A 1 166 ? 3.921 -17.789 -7.542 1.00 75.56 166 LYS A C 1
ATOM 1359 O O . LYS A 1 166 ? 4.859 -17.118 -7.116 1.00 75.56 166 LYS A O 1
ATOM 1364 N N . ILE A 1 167 ? 2.849 -18.111 -6.827 1.00 61.44 167 ILE A N 1
ATOM 1365 C CA . ILE A 1 167 ? 2.673 -17.790 -5.414 1.00 61.44 167 ILE A CA 1
ATOM 1366 C C . ILE A 1 167 ? 3.262 -18.932 -4.580 1.00 61.44 167 ILE A C 1
ATOM 1368 O O . ILE A 1 167 ? 2.908 -20.096 -4.777 1.00 61.44 167 ILE A O 1
ATOM 1372 N N . LYS A 1 168 ? 4.187 -18.626 -3.660 1.00 56.22 168 LYS A N 1
ATOM 1373 C CA . LYS A 1 168 ? 4.923 -19.652 -2.887 1.00 56.22 168 LYS A CA 1
ATOM 1374 C C . LYS A 1 168 ? 4.022 -20.550 -2.021 1.00 56.22 168 LYS A C 1
ATOM 1376 O O . LYS A 1 168 ? 4.412 -21.677 -1.734 1.00 56.22 168 LYS A O 1
ATOM 1381 N N . THR A 1 169 ? 2.845 -20.074 -1.612 1.00 45.19 169 THR A N 1
ATOM 1382 C CA . THR A 1 169 ? 1.920 -20.770 -0.697 1.00 45.19 169 THR A CA 1
ATOM 1383 C C . THR A 1 169 ? 0.963 -21.748 -1.383 1.00 45.19 169 THR A C 1
ATOM 1385 O O . THR A 1 169 ? 0.373 -22.585 -0.704 1.00 45.19 169 THR A O 1
ATOM 1388 N N . VAL A 1 170 ? 0.812 -21.683 -2.709 1.00 51.19 170 VAL A N 1
ATOM 1389 C CA . VAL A 1 170 ? -0.108 -22.554 -3.452 1.00 51.19 170 VAL A CA 1
ATOM 1390 C C . VAL A 1 170 ? 0.615 -23.854 -3.819 1.00 51.19 170 VAL A C 1
ATOM 1392 O O . VAL A 1 170 ? 1.541 -23.864 -4.637 1.00 51.19 170 VAL A O 1
ATOM 1395 N N . MET A 1 171 ? 0.209 -24.966 -3.195 1.00 40.12 171 MET A N 1
ATOM 1396 C CA . MET A 1 171 ? 0.641 -26.317 -3.573 1.00 40.12 171 MET A CA 1
ATOM 1397 C C . MET A 1 171 ? -0.062 -26.752 -4.866 1.00 40.12 171 MET A C 1
ATOM 1399 O O . MET A 1 171 ? -0.963 -27.583 -4.840 1.00 40.12 171 MET A O 1
ATOM 1403 N N . ASP A 1 172 ? 0.358 -26.214 -6.008 1.00 47.97 172 ASP A N 1
ATOM 1404 C CA . ASP A 1 172 ? -0.016 -26.796 -7.298 1.00 47.97 172 ASP A CA 1
ATOM 1405 C C . ASP A 1 172 ? 0.945 -27.946 -7.615 1.00 47.97 172 ASP A C 1
ATOM 1407 O O . ASP A 1 172 ? 2.119 -27.741 -7.940 1.00 47.97 172 ASP A O 1
ATOM 1411 N N . SER A 1 173 ? 0.432 -29.170 -7.487 1.00 40.50 173 SER A N 1
ATOM 1412 C CA . SER A 1 173 ? 1.090 -30.412 -7.910 1.00 40.50 173 SER A CA 1
ATOM 1413 C C . SER A 1 173 ? 1.005 -30.643 -9.425 1.00 40.50 173 SER A C 1
ATOM 1415 O O . SER A 1 173 ? 1.610 -31.585 -9.933 1.00 40.50 173 SER A O 1
ATOM 1417 N N . GLU A 1 174 ? 0.336 -29.759 -10.173 1.00 41.84 174 GLU A N 1
ATOM 1418 C CA . GLU A 1 174 ? 0.151 -29.895 -11.615 1.00 41.84 174 GLU A CA 1
ATOM 1419 C C . GLU A 1 174 ? 0.885 -28.813 -12.427 1.00 41.84 174 GLU A C 1
ATOM 1421 O O . GLU A 1 174 ? 0.642 -27.609 -12.338 1.00 41.84 174 GLU A O 1
ATOM 1426 N N . THR A 1 175 ? 1.761 -29.311 -13.304 1.00 45.81 175 THR A N 1
ATOM 1427 C CA . THR A 1 175 ? 2.461 -28.670 -14.433 1.00 45.81 175 THR A CA 1
ATOM 1428 C C . THR A 1 175 ? 3.610 -27.694 -14.137 1.00 45.81 175 THR A C 1
ATOM 1430 O O . THR A 1 175 ? 3.507 -26.469 -14.198 1.00 45.81 175 THR A O 1
ATOM 1433 N N . THR A 1 176 ? 4.793 -28.294 -13.987 1.00 46.97 176 THR A N 1
ATOM 1434 C CA . THR A 1 176 ? 6.130 -27.775 -14.325 1.00 46.97 176 THR A CA 1
ATOM 1435 C C . THR A 1 176 ? 6.333 -27.655 -15.847 1.00 46.97 176 THR A C 1
ATOM 1437 O O . THR A 1 176 ? 7.317 -28.151 -16.389 1.00 46.97 176 THR A O 1
ATOM 1440 N N . MET A 1 177 ? 5.403 -27.030 -16.580 1.00 50.28 177 MET A N 1
ATOM 1441 C CA . MET A 1 177 ? 5.668 -26.703 -17.988 1.00 50.28 177 MET A CA 1
ATOM 1442 C C . MET A 1 177 ? 6.686 -25.549 -18.020 1.00 50.28 177 MET A C 1
ATOM 1444 O O . MET A 1 177 ? 6.408 -24.513 -17.407 1.00 50.28 177 MET A O 1
ATOM 1448 N N . PRO A 1 178 ? 7.860 -25.698 -18.664 1.00 52.47 178 PRO A N 1
ATOM 1449 C CA . PRO A 1 178 ? 8.865 -24.645 -18.703 1.00 52.47 178 PRO A CA 1
ATOM 1450 C C . PRO A 1 178 ? 8.385 -23.537 -19.647 1.00 52.47 178 PRO A C 1
ATOM 1452 O O . PRO A 1 178 ? 8.603 -23.568 -20.854 1.00 52.47 178 PRO A O 1
ATOM 1455 N N . LEU A 1 179 ? 7.672 -22.565 -19.079 1.00 65.75 179 LEU A N 1
ATOM 1456 C CA . LEU A 1 179 ? 7.476 -21.251 -19.675 1.00 65.75 179 LEU A CA 1
ATOM 1457 C C . LEU A 1 179 ? 8.759 -20.466 -19.405 1.00 65.75 179 LEU A C 1
ATOM 1459 O O . LEU A 1 179 ? 9.063 -20.172 -18.249 1.00 65.75 179 LEU A O 1
ATOM 1463 N N . TYR A 1 180 ? 9.529 -20.187 -20.452 1.00 71.44 180 TYR A N 1
ATOM 1464 C CA . TYR A 1 180 ? 10.756 -19.408 -20.355 1.00 71.44 180 TYR A CA 1
ATOM 1465 C C . TYR A 1 180 ? 10.867 -18.435 -21.528 1.00 71.44 180 TYR A C 1
ATOM 1467 O O . TYR A 1 180 ? 10.337 -18.679 -22.613 1.00 71.44 180 TYR A O 1
ATOM 1475 N N . SER A 1 181 ? 11.569 -17.334 -21.295 1.00 77.25 181 SER A N 1
ATOM 1476 C CA . SER A 1 181 ? 11.932 -16.355 -22.309 1.00 77.25 181 SER A CA 1
ATOM 1477 C C . SER A 1 181 ? 13.386 -16.554 -22.705 1.00 77.25 181 SER A C 1
ATOM 1479 O O . SER A 1 181 ? 14.295 -16.476 -21.874 1.00 77.25 181 SER A O 1
ATOM 1481 N N . GLU A 1 182 ? 13.596 -16.827 -23.990 1.00 79.62 182 GLU A N 1
ATOM 1482 C CA . GLU A 1 182 ? 14.919 -17.040 -24.566 1.00 79.62 182 GLU A CA 1
ATOM 1483 C C . GLU A 1 182 ? 15.840 -15.846 -24.272 1.00 79.62 182 GLU A C 1
ATOM 1485 O O . GLU A 1 182 ? 15.453 -14.686 -24.410 1.00 79.62 182 GLU A O 1
ATOM 1490 N N . GLY A 1 183 ? 17.048 -16.140 -23.790 1.00 85.06 183 GLY A N 1
ATOM 1491 C CA . GLY A 1 183 ? 18.048 -15.145 -23.404 1.00 85.06 183 GLY A CA 1
ATOM 1492 C C . GLY A 1 183 ? 17.863 -14.510 -22.017 1.00 85.06 183 GLY A C 1
ATOM 1493 O O . GLY A 1 183 ? 18.850 -14.052 -21.452 1.00 85.06 183 GLY A O 1
ATOM 1494 N N . TYR A 1 184 ? 16.662 -14.498 -21.432 1.00 91.31 184 TYR A N 1
ATOM 1495 C CA . TYR A 1 184 ? 16.407 -13.818 -20.145 1.00 91.31 184 TYR A CA 1
ATOM 1496 C C . TYR A 1 184 ? 16.137 -14.768 -18.976 1.00 91.31 184 TYR A C 1
ATOM 1498 O O . TYR A 1 184 ? 16.397 -14.421 -17.822 1.00 91.31 184 TYR A O 1
ATOM 1506 N N . SER A 1 185 ? 15.592 -15.953 -19.239 1.00 90.25 185 SER A N 1
ATOM 1507 C CA . SER A 1 185 ? 15.270 -16.912 -18.184 1.00 90.25 185 SER A CA 1
ATOM 1508 C C . SER A 1 185 ? 16.506 -17.610 -17.627 1.00 90.25 185 SER A C 1
ATOM 1510 O O . SER A 1 185 ? 17.411 -17.999 -18.362 1.00 90.25 185 SER A O 1
ATOM 1512 N N . ALA A 1 186 ? 16.501 -17.816 -16.311 1.00 91.44 186 ALA A N 1
ATOM 1513 C CA . ALA A 1 186 ? 17.569 -18.508 -15.607 1.00 91.44 186 ALA A CA 1
ATOM 1514 C C . ALA A 1 186 ? 17.703 -19.987 -16.037 1.00 91.44 186 ALA A C 1
ATOM 1516 O O . ALA A 1 186 ? 16.681 -20.633 -16.308 1.00 91.44 186 ALA A O 1
ATOM 1517 N N . PRO A 1 187 ? 18.918 -20.569 -16.031 1.00 89.75 187 PRO A N 1
ATOM 1518 C CA . PRO A 1 187 ? 19.141 -21.955 -16.450 1.00 89.75 187 PRO A CA 1
ATOM 1519 C C . PRO A 1 187 ? 18.271 -22.978 -15.708 1.00 89.75 187 PRO A C 1
ATOM 1521 O O . PRO A 1 187 ? 17.718 -23.894 -16.315 1.00 89.75 187 PRO A O 1
ATOM 1524 N N . GLU A 1 188 ? 18.087 -22.813 -14.397 1.00 88.69 188 GLU A N 1
ATOM 1525 C CA . GLU A 1 188 ? 17.277 -23.720 -13.580 1.00 88.69 188 GLU A CA 1
ATOM 1526 C C . GLU A 1 188 ? 15.777 -23.663 -13.911 1.00 88.69 188 GLU A C 1
ATOM 1528 O O . GLU A 1 188 ? 15.076 -24.669 -13.769 1.00 88.69 188 GLU A O 1
ATOM 1533 N N . LEU A 1 189 ? 15.292 -22.516 -14.404 1.00 85.94 189 LEU A N 1
ATOM 1534 C CA . LEU A 1 189 ? 13.914 -22.347 -14.864 1.00 85.94 189 LEU A CA 1
ATOM 1535 C C . LEU A 1 189 ? 13.691 -23.083 -16.190 1.00 85.94 189 LEU A C 1
ATOM 1537 O O . LEU A 1 189 ? 12.689 -23.782 -16.332 1.00 85.94 189 LEU A O 1
ATOM 1541 N N . ILE A 1 190 ? 14.652 -22.992 -17.114 1.00 84.62 190 ILE A N 1
ATOM 1542 C CA . ILE A 1 190 ? 14.634 -23.706 -18.401 1.00 84.62 190 ILE A CA 1
ATOM 1543 C C . ILE A 1 190 ? 14.674 -25.225 -18.171 1.00 84.62 190 ILE A C 1
ATOM 1545 O O . ILE A 1 190 ? 13.935 -25.979 -18.798 1.00 84.62 190 ILE A O 1
ATOM 1549 N N . LEU A 1 191 ? 15.503 -25.674 -17.223 1.00 81.62 191 LEU A N 1
ATOM 1550 C CA . LEU A 1 191 ? 15.640 -27.085 -16.849 1.00 81.62 191 LEU A CA 1
ATOM 1551 C C . LEU A 1 191 ? 14.483 -27.611 -15.978 1.00 81.62 191 LEU A C 1
ATOM 1553 O O . LEU A 1 191 ? 14.415 -28.817 -15.732 1.00 81.62 191 LEU A O 1
ATOM 1557 N N . GLY A 1 192 ? 13.606 -26.733 -15.477 1.00 72.00 192 GLY A N 1
ATOM 1558 C CA . GLY A 1 192 ? 12.464 -27.088 -14.632 1.00 72.00 192 GLY A CA 1
ATOM 1559 C C . GLY A 1 192 ? 12.828 -27.613 -13.235 1.00 72.00 192 GLY A C 1
ATOM 1560 O O . GLY A 1 192 ? 12.043 -28.357 -12.646 1.00 72.00 192 GLY A O 1
ATOM 1561 N N . LYS A 1 193 ? 14.001 -27.263 -12.688 1.00 70.50 193 LYS A N 1
ATOM 1562 C CA . LYS A 1 193 ? 14.518 -27.792 -11.408 1.00 70.50 193 LYS A CA 1
ATOM 1563 C C . LYS A 1 193 ? 14.558 -26.708 -10.328 1.00 70.50 193 LYS A C 1
ATOM 1565 O O . LYS A 1 193 ? 15.071 -25.628 -10.576 1.00 70.50 193 LYS A O 1
ATOM 1570 N N . ASN A 1 194 ? 14.067 -27.017 -9.121 1.00 70.94 194 ASN A N 1
ATOM 1571 C CA . ASN A 1 194 ? 14.216 -26.200 -7.899 1.00 70.94 194 ASN A CA 1
ATOM 1572 C C . ASN A 1 194 ? 14.020 -24.679 -8.099 1.00 70.94 194 ASN A C 1
ATOM 1574 O O . ASN A 1 194 ? 14.849 -23.871 -7.686 1.00 70.94 194 ASN A O 1
ATOM 1578 N N . ILE A 1 195 ? 12.910 -24.286 -8.734 1.00 80.62 195 ILE A N 1
ATOM 1579 C CA . ILE A 1 195 ? 12.624 -22.882 -9.070 1.00 80.62 195 ILE A CA 1
ATOM 1580 C C . ILE A 1 195 ? 12.302 -22.079 -7.800 1.00 80.62 195 ILE A C 1
ATOM 1582 O O . ILE A 1 195 ? 11.269 -22.307 -7.164 1.00 80.62 195 ILE A O 1
ATOM 1586 N N . THR A 1 196 ? 13.145 -21.095 -7.495 1.00 88.56 196 THR A N 1
ATOM 1587 C CA . THR A 1 196 ? 12.985 -20.108 -6.411 1.00 88.56 196 THR A CA 1
ATOM 1588 C C . THR A 1 196 ? 12.992 -18.685 -6.984 1.00 88.56 196 THR A C 1
ATOM 1590 O O . THR A 1 196 ? 13.159 -18.507 -8.188 1.00 88.56 196 THR A O 1
ATOM 1593 N N . GLU A 1 197 ? 12.845 -17.656 -6.147 1.00 92.19 197 GLU A N 1
ATOM 1594 C CA . GLU A 1 197 ? 12.966 -16.239 -6.536 1.00 92.19 197 GLU A CA 1
ATOM 1595 C C . GLU A 1 197 ? 14.299 -15.898 -7.218 1.00 92.19 197 GLU A C 1
ATOM 1597 O O . GLU A 1 197 ? 14.391 -14.923 -7.960 1.00 92.19 197 GLU A O 1
ATOM 1602 N N . LYS A 1 198 ? 15.321 -16.744 -7.038 1.00 94.25 198 LYS A N 1
ATOM 1603 C CA . LYS A 1 198 ? 16.636 -16.604 -7.667 1.00 94.25 198 LYS A CA 1
ATOM 1604 C C . LYS A 1 198 ? 16.559 -16.573 -9.187 1.00 94.25 198 LYS A C 1
ATOM 1606 O O . LYS A 1 198 ? 17.442 -15.969 -9.797 1.00 94.25 198 LYS A O 1
ATOM 1611 N N . CYS A 1 199 ? 15.542 -17.182 -9.805 1.00 93.06 199 CYS A N 1
ATOM 1612 C CA . CYS A 1 199 ? 15.386 -17.116 -11.256 1.00 93.06 199 CYS A CA 1
ATOM 1613 C C . CYS A 1 199 ? 15.139 -15.678 -11.733 1.00 93.06 199 CYS A C 1
ATOM 1615 O O . CYS A 1 199 ? 15.713 -15.260 -12.734 1.00 93.06 199 CYS A O 1
ATOM 1617 N N . ASP A 1 200 ? 14.369 -14.896 -10.969 1.00 95.75 200 ASP A N 1
ATOM 1618 C CA . ASP A 1 200 ? 14.122 -13.484 -11.263 1.00 95.75 200 ASP A CA 1
ATOM 1619 C C . ASP A 1 200 ? 15.404 -12.659 -11.080 1.00 95.75 200 ASP A C 1
ATOM 1621 O O . ASP A 1 200 ? 15.618 -11.693 -11.806 1.00 95.75 200 ASP A O 1
ATOM 1625 N N . TYR A 1 201 ? 16.298 -13.056 -10.163 1.00 97.00 201 TYR A N 1
ATOM 1626 C CA . TYR A 1 201 ? 17.566 -12.349 -9.926 1.00 97.00 201 TYR A CA 1
ATOM 1627 C C . TYR A 1 201 ? 18.468 -12.443 -11.157 1.00 97.00 201 TYR A C 1
ATOM 1629 O O . TYR A 1 201 ? 19.063 -11.447 -11.563 1.00 97.00 201 TYR A O 1
ATOM 1637 N N . TYR A 1 202 ? 18.515 -13.623 -11.782 1.00 95.88 202 TYR A N 1
ATOM 1638 C CA . TYR A 1 202 ? 19.226 -13.826 -13.041 1.00 95.88 202 TYR A CA 1
ATOM 1639 C C . TYR A 1 202 ? 18.633 -12.967 -14.155 1.00 95.88 202 TYR A C 1
ATOM 1641 O O . TYR A 1 202 ? 19.365 -12.210 -14.790 1.00 95.88 202 TYR A O 1
ATOM 1649 N N . SER A 1 203 ? 17.309 -13.013 -14.346 1.00 95.94 203 SER A N 1
ATOM 1650 C CA . SER A 1 203 ? 16.626 -12.181 -15.345 1.00 95.94 203 SER A CA 1
ATOM 1651 C C . SER A 1 203 ? 16.903 -10.690 -15.147 1.00 95.94 203 SER A C 1
ATOM 1653 O O . SER A 1 203 ? 17.211 -9.992 -16.112 1.00 95.94 203 SER A O 1
ATOM 1655 N N . ILE A 1 204 ? 16.873 -10.203 -13.901 1.00 96.81 204 ILE A N 1
ATOM 1656 C CA . ILE A 1 204 ? 17.247 -8.823 -13.568 1.00 96.81 204 ILE A CA 1
ATOM 1657 C C . ILE A 1 204 ? 18.708 -8.550 -13.927 1.00 96.81 204 ILE A C 1
ATOM 1659 O O . ILE A 1 204 ? 18.989 -7.500 -14.496 1.00 96.81 204 ILE A O 1
ATOM 1663 N N . GLY A 1 205 ? 19.632 -9.469 -13.635 1.00 96.56 205 GLY A N 1
ATOM 1664 C CA . GLY A 1 205 ? 21.041 -9.330 -14.005 1.00 96.56 205 GLY A CA 1
ATOM 1665 C C . GLY A 1 205 ? 21.229 -9.130 -15.510 1.00 96.56 205 GLY A C 1
ATOM 1666 O O . GLY A 1 205 ? 21.947 -8.216 -15.923 1.00 96.56 205 GLY A O 1
ATOM 1667 N N . ILE A 1 206 ? 20.522 -9.913 -16.331 1.00 96.12 206 ILE A N 1
ATOM 1668 C CA . ILE A 1 206 ? 20.524 -9.756 -17.794 1.00 96.12 206 ILE A CA 1
ATOM 1669 C C . ILE A 1 206 ? 19.958 -8.388 -18.203 1.00 96.12 206 ILE A C 1
ATOM 1671 O O . ILE A 1 206 ? 20.603 -7.658 -18.956 1.00 96.12 206 ILE A O 1
ATOM 1675 N N . ILE A 1 207 ? 18.790 -8.006 -17.676 1.00 96.75 207 ILE A N 1
ATOM 1676 C CA . ILE A 1 207 ? 18.125 -6.729 -17.995 1.00 96.75 207 ILE A CA 1
ATOM 1677 C C . ILE A 1 207 ? 19.002 -5.536 -17.595 1.00 96.75 207 ILE A C 1
ATOM 1679 O O . ILE A 1 207 ? 19.220 -4.629 -18.395 1.00 96.75 207 ILE A O 1
ATOM 1683 N N . MET A 1 208 ? 19.547 -5.533 -16.377 1.00 96.62 208 MET A N 1
ATOM 1684 C CA . MET A 1 208 ? 20.440 -4.476 -15.901 1.00 96.62 208 MET A CA 1
ATOM 1685 C C . MET A 1 208 ? 21.698 -4.385 -16.763 1.00 96.62 208 MET A C 1
ATOM 1687 O O . MET A 1 208 ? 22.147 -3.282 -17.064 1.00 96.62 208 MET A O 1
ATOM 1691 N N . SER A 1 209 ? 22.249 -5.517 -17.203 1.00 95.06 209 SER A N 1
ATOM 1692 C CA . SER A 1 209 ? 23.411 -5.526 -18.094 1.00 95.06 209 SER A CA 1
ATOM 1693 C C . SER A 1 209 ? 23.076 -4.887 -19.445 1.00 95.06 209 SER A C 1
ATOM 1695 O O . SER A 1 209 ? 23.821 -4.027 -19.908 1.00 95.06 209 SER A O 1
ATOM 1697 N N . GLU A 1 210 ? 21.925 -5.214 -20.039 1.00 94.69 210 GLU A N 1
ATOM 1698 C CA . GLU A 1 210 ? 21.452 -4.600 -21.289 1.00 94.69 210 GLU A CA 1
ATOM 1699 C C . GLU A 1 210 ? 21.292 -3.072 -21.164 1.00 94.69 210 GLU A C 1
ATOM 1701 O O . GLU A 1 210 ? 21.762 -2.321 -22.026 1.00 94.69 210 GLU A O 1
ATOM 1706 N N . ILE A 1 211 ? 20.717 -2.602 -20.052 1.00 95.56 211 ILE A N 1
ATOM 1707 C CA . ILE A 1 211 ? 20.551 -1.172 -19.749 1.00 95.56 211 ILE A CA 1
ATOM 1708 C C . ILE A 1 211 ? 21.917 -0.478 -19.594 1.00 95.56 211 ILE A C 1
ATOM 1710 O O . ILE A 1 211 ? 22.173 0.570 -20.197 1.00 95.56 211 ILE A O 1
ATOM 1714 N N . LEU A 1 212 ? 22.804 -1.041 -18.769 1.00 93.38 212 LEU A N 1
ATOM 1715 C CA . LEU A 1 212 ? 24.050 -0.398 -18.338 1.00 93.38 212 LEU A CA 1
ATOM 1716 C C . LEU A 1 212 ? 25.147 -0.409 -19.402 1.00 93.38 212 LEU A C 1
ATOM 1718 O O . LEU A 1 212 ? 25.922 0.553 -19.485 1.00 93.38 212 LEU A O 1
ATOM 1722 N N . LEU A 1 213 ? 25.184 -1.458 -20.226 1.00 91.75 213 LEU A N 1
ATOM 1723 C CA . LEU A 1 213 ? 26.083 -1.570 -21.373 1.00 91.75 213 LEU A CA 1
ATOM 1724 C C . LEU A 1 213 ? 25.493 -0.903 -22.629 1.00 91.75 213 LEU A C 1
ATOM 1726 O O . LEU A 1 213 ? 26.216 -0.727 -23.605 1.00 91.75 213 LEU A O 1
ATOM 1730 N N . SER A 1 214 ? 24.211 -0.509 -22.615 1.00 90.19 214 SER A N 1
ATOM 1731 C CA . SER A 1 214 ? 23.465 -0.001 -23.781 1.00 90.19 214 SER A CA 1
ATOM 1732 C C . SER A 1 214 ? 23.472 -0.946 -24.991 1.00 90.19 214 SER A C 1
ATOM 1734 O O . SER A 1 214 ? 23.482 -0.501 -26.142 1.00 90.19 214 SER A O 1
ATOM 1736 N N . GLN A 1 215 ? 23.504 -2.251 -24.757 1.00 86.25 215 GLN A N 1
ATOM 1737 C CA . GLN A 1 215 ? 23.637 -3.248 -25.812 1.00 86.25 215 GLN A CA 1
ATOM 1738 C C . GLN A 1 215 ? 22.670 -4.394 -25.552 1.00 86.25 215 GLN A C 1
ATOM 1740 O O . GLN A 1 215 ? 22.648 -4.928 -24.445 1.00 86.25 215 GLN A O 1
ATOM 1745 N N . LYS A 1 216 ? 21.945 -4.829 -26.588 1.00 81.38 216 LYS A N 1
ATOM 1746 C CA . LYS A 1 216 ? 21.026 -5.968 -26.484 1.00 81.38 216 LYS A CA 1
ATOM 1747 C C . LYS A 1 216 ? 21.729 -7.221 -25.965 1.00 81.38 216 LYS A C 1
ATOM 1749 O O . LYS A 1 216 ? 22.943 -7.396 -26.135 1.00 81.38 216 LYS A O 1
ATOM 1754 N N . ASN A 1 217 ? 20.957 -8.091 -25.325 1.00 77.62 217 ASN A N 1
ATOM 1755 C CA . ASN A 1 217 ? 21.458 -9.384 -24.889 1.00 77.62 217 ASN A CA 1
ATOM 1756 C C . ASN A 1 217 ? 22.012 -10.200 -26.080 1.00 77.62 217 ASN A C 1
ATOM 1758 O O . ASN A 1 217 ? 21.505 -10.113 -27.197 1.00 77.62 217 ASN A O 1
ATOM 1762 N N . GLY A 1 218 ? 23.088 -10.946 -25.844 1.00 70.94 218 GLY A N 1
ATOM 1763 C CA . GLY A 1 218 ? 23.854 -11.678 -26.856 1.00 70.94 218 GLY A CA 1
ATOM 1764 C C . GLY A 1 218 ? 24.638 -12.820 -26.212 1.00 70.94 218 GLY A C 1
ATOM 1765 O O . GLY A 1 218 ? 24.588 -12.982 -24.995 1.00 70.94 218 GLY A O 1
ATOM 1766 N N . SER A 1 219 ? 25.356 -13.618 -27.004 1.00 67.94 219 SER A N 1
ATOM 1767 C CA . SER A 1 219 ? 26.143 -14.738 -26.475 1.00 67.94 219 SER A CA 1
ATOM 1768 C C . SER A 1 219 ? 27.235 -14.252 -25.514 1.00 67.94 219 SER A C 1
ATOM 1770 O O . SER A 1 219 ? 27.952 -13.310 -25.843 1.00 67.94 219 SER A O 1
ATOM 1772 N N . ASP A 1 220 ? 27.359 -14.934 -24.372 1.00 83.44 220 ASP A N 1
ATOM 1773 C CA . ASP A 1 220 ? 28.356 -14.709 -23.313 1.00 83.44 220 ASP A CA 1
ATOM 1774 C C . ASP A 1 220 ? 28.233 -13.375 -22.544 1.00 83.44 220 ASP A C 1
ATOM 1776 O O . ASP A 1 220 ? 28.993 -12.421 -22.718 1.00 83.44 220 ASP A O 1
ATOM 1780 N N . ILE A 1 221 ? 27.245 -13.314 -21.645 1.00 87.06 221 ILE A N 1
ATOM 1781 C CA . ILE A 1 221 ? 26.996 -12.139 -20.800 1.00 87.06 221 ILE A CA 1
ATOM 1782 C C . ILE A 1 221 ? 28.136 -11.853 -19.809 1.00 87.06 221 ILE A C 1
ATOM 1784 O O . ILE A 1 221 ? 28.394 -10.688 -19.511 1.00 87.06 221 ILE A O 1
ATOM 1788 N N . ASN A 1 222 ? 28.837 -12.884 -19.323 1.00 88.56 222 ASN A N 1
ATOM 1789 C CA . ASN A 1 222 ? 29.889 -12.726 -18.316 1.00 88.56 222 ASN A CA 1
ATOM 1790 C C . ASN A 1 222 ? 31.076 -11.954 -18.886 1.00 88.56 222 ASN A C 1
ATOM 1792 O O . ASN A 1 222 ? 31.456 -10.934 -18.313 1.00 88.56 222 ASN A O 1
ATOM 1796 N N . SER A 1 223 ? 31.585 -12.364 -20.051 1.00 87.81 223 SER A N 1
ATOM 1797 C CA . SER A 1 223 ? 32.692 -11.666 -20.717 1.00 87.81 223 SER A CA 1
ATOM 1798 C C . SER A 1 223 ? 32.344 -10.206 -21.010 1.00 87.81 223 SER A C 1
ATOM 1800 O O . SER A 1 223 ? 33.136 -9.303 -20.757 1.00 87.81 223 SER A O 1
ATOM 1802 N N . ARG A 1 224 ? 31.107 -9.932 -21.437 1.00 88.56 224 ARG A N 1
ATOM 1803 C CA . ARG A 1 224 ? 30.644 -8.559 -21.700 1.00 88.56 224 ARG A CA 1
ATOM 1804 C C . ARG A 1 224 ? 30.591 -7.702 -20.439 1.00 88.56 224 ARG A C 1
ATOM 1806 O O . ARG A 1 224 ? 30.968 -6.530 -20.476 1.00 88.56 224 ARG A O 1
ATOM 1813 N N . ILE A 1 225 ? 30.119 -8.267 -19.327 1.00 90.69 225 ILE A N 1
ATOM 1814 C CA . ILE A 1 225 ? 30.151 -7.581 -18.035 1.00 90.69 225 ILE A CA 1
ATOM 1815 C C . ILE A 1 225 ? 31.608 -7.332 -17.629 1.00 90.69 225 ILE A C 1
ATOM 1817 O O . ILE A 1 225 ? 31.921 -6.227 -17.199 1.00 90.69 225 ILE A O 1
ATOM 1821 N N . GLU A 1 226 ? 32.513 -8.299 -17.800 1.00 89.19 226 GLU A N 1
ATOM 1822 C CA . GLU A 1 226 ? 33.937 -8.156 -17.470 1.00 89.19 226 GLU A CA 1
ATOM 1823 C C . GLU A 1 226 ? 34.672 -7.116 -18.326 1.00 89.19 226 GLU A C 1
ATOM 1825 O O . GLU A 1 226 ? 35.522 -6.394 -17.803 1.00 89.19 226 GLU A O 1
ATOM 1830 N N . GLU A 1 227 ? 34.318 -6.960 -19.597 1.00 88.50 227 GLU A N 1
ATOM 1831 C CA . GLU A 1 227 ? 34.890 -5.945 -20.490 1.00 88.50 227 GLU A CA 1
ATOM 1832 C C . GLU A 1 227 ? 34.324 -4.538 -20.238 1.00 88.50 227 GLU A C 1
ATOM 1834 O O . GLU A 1 227 ? 34.950 -3.531 -20.580 1.00 88.50 227 GLU A O 1
ATOM 1839 N N . TRP A 1 228 ? 33.153 -4.433 -19.601 1.00 88.94 228 TRP A N 1
ATOM 1840 C CA . TRP A 1 228 ? 32.517 -3.147 -19.332 1.00 88.94 228 TRP A CA 1
ATOM 1841 C C . TRP A 1 228 ? 33.361 -2.281 -18.383 1.00 88.94 228 TRP A C 1
ATOM 1843 O O . TRP A 1 228 ? 33.772 -2.705 -17.297 1.00 88.94 228 TRP A O 1
ATOM 1853 N N . THR A 1 229 ? 33.586 -1.024 -18.773 1.00 82.31 229 THR A N 1
ATOM 1854 C CA . THR A 1 229 ? 34.429 -0.039 -18.065 1.00 82.31 229 THR A CA 1
ATOM 1855 C C . THR A 1 229 ? 33.714 0.671 -16.907 1.00 82.31 229 THR A C 1
ATOM 1857 O O . THR A 1 229 ? 34.186 1.691 -16.402 1.00 82.31 229 THR A O 1
ATOM 1860 N N . GLY A 1 230 ? 32.557 0.154 -16.483 1.00 80.12 230 GLY A N 1
ATOM 1861 C CA . GLY A 1 230 ? 31.785 0.689 -15.367 1.00 80.12 230 GLY A CA 1
ATOM 1862 C C . GLY A 1 230 ? 32.437 0.472 -13.999 1.00 80.12 230 GLY A C 1
ATOM 1863 O O . GLY A 1 230 ? 33.510 -0.115 -13.862 1.00 80.12 230 GLY A O 1
ATOM 1864 N N . ARG A 1 231 ? 31.769 0.962 -12.947 1.00 82.31 231 ARG A N 1
ATOM 1865 C CA . ARG A 1 231 ? 32.263 0.837 -11.567 1.00 82.31 231 ARG A CA 1
ATOM 1866 C C . ARG A 1 231 ? 32.388 -0.629 -11.162 1.00 82.31 231 ARG A C 1
ATOM 1868 O O . ARG A 1 231 ? 31.479 -1.419 -11.422 1.00 82.31 231 ARG A O 1
ATOM 1875 N N . LYS A 1 232 ? 33.473 -0.952 -10.454 1.00 84.81 232 LYS A N 1
ATOM 1876 C CA . LYS A 1 232 ? 33.754 -2.308 -9.975 1.00 84.81 232 LYS A CA 1
ATOM 1877 C C . LYS A 1 232 ? 32.601 -2.859 -9.136 1.00 84.81 232 LYS A C 1
ATOM 1879 O O . LYS A 1 232 ? 32.164 -3.971 -9.373 1.00 84.81 232 LYS A O 1
ATOM 1884 N N . GLU A 1 233 ? 32.038 -2.053 -8.243 1.00 85.75 233 GLU A N 1
ATOM 1885 C CA . GLU A 1 233 ? 30.937 -2.480 -7.378 1.00 85.75 233 GLU A CA 1
ATOM 1886 C C . GLU A 1 233 ? 29.684 -2.877 -8.173 1.00 85.75 233 GLU A C 1
ATOM 1888 O O . GLU A 1 233 ? 28.985 -3.809 -7.793 1.00 85.75 233 GLU A O 1
ATOM 1893 N N . ILE A 1 234 ? 29.402 -2.196 -9.291 1.00 88.81 234 ILE A N 1
ATOM 1894 C CA . ILE A 1 234 ? 28.271 -2.540 -10.163 1.00 88.81 234 ILE A CA 1
ATOM 1895 C C . ILE A 1 234 ? 28.584 -3.795 -10.978 1.00 88.81 234 ILE A C 1
ATOM 1897 O O . ILE A 1 234 ? 27.716 -4.647 -11.133 1.00 88.81 234 ILE A O 1
ATOM 1901 N N . LYS A 1 235 ? 29.822 -3.933 -11.462 1.00 91.06 235 LYS A N 1
ATOM 1902 C CA . LYS A 1 235 ? 30.293 -5.147 -12.137 1.00 91.06 235 LYS A CA 1
ATOM 1903 C C . LYS A 1 235 ? 30.141 -6.372 -11.232 1.00 91.06 235 LYS A C 1
ATOM 1905 O O . LYS A 1 235 ? 29.549 -7.359 -11.654 1.00 91.06 235 LYS A O 1
ATOM 1910 N N . ASP A 1 236 ? 30.582 -6.267 -9.981 1.00 91.75 236 ASP A N 1
ATOM 1911 C CA . ASP A 1 236 ? 30.473 -7.334 -8.983 1.00 91.75 236 ASP A CA 1
ATOM 1912 C C . ASP A 1 236 ? 28.998 -7.710 -8.727 1.00 91.75 236 ASP A C 1
ATOM 1914 O O . ASP A 1 236 ? 28.658 -8.893 -8.669 1.00 91.75 236 ASP A O 1
ATOM 1918 N N . ILE A 1 237 ? 28.096 -6.718 -8.656 1.00 93.56 237 ILE A N 1
ATOM 1919 C CA . ILE A 1 237 ? 26.646 -6.955 -8.557 1.00 93.56 237 ILE A CA 1
ATOM 1920 C C . ILE A 1 237 ? 26.131 -7.720 -9.779 1.00 93.56 237 ILE A C 1
ATOM 1922 O O . ILE A 1 237 ? 25.491 -8.757 -9.608 1.00 93.56 237 ILE A O 1
ATOM 1926 N N . LEU A 1 238 ? 26.405 -7.242 -10.997 1.00 94.88 238 LEU A N 1
ATOM 1927 C CA . LEU A 1 238 ? 25.922 -7.874 -12.227 1.00 94.88 238 LEU A CA 1
ATOM 1928 C C . LEU A 1 238 ? 26.404 -9.324 -12.331 1.00 94.88 238 LEU A C 1
ATOM 1930 O O . LEU A 1 238 ? 25.578 -10.215 -12.517 1.00 94.88 238 LEU A O 1
ATOM 1934 N N . LEU A 1 239 ? 27.702 -9.567 -12.110 1.00 95.06 239 LEU A N 1
ATOM 1935 C CA . LEU A 1 239 ? 28.295 -10.908 -12.114 1.00 95.06 239 LEU A CA 1
ATOM 1936 C C . LEU A 1 239 ? 27.670 -11.821 -11.055 1.00 95.06 239 LEU A C 1
ATOM 1938 O O . LEU A 1 239 ? 27.461 -13.003 -11.318 1.00 95.06 239 LEU A O 1
ATOM 1942 N N . SER A 1 240 ? 27.339 -11.294 -9.872 1.00 95.69 240 SER A N 1
ATOM 1943 C CA . SER A 1 240 ? 26.667 -12.082 -8.832 1.00 95.69 240 SER A CA 1
ATOM 1944 C C . SER A 1 240 ? 25.235 -12.477 -9.215 1.00 95.69 240 SER A C 1
ATOM 1946 O O . SER A 1 240 ? 24.785 -13.567 -8.871 1.00 95.69 240 SER A O 1
ATOM 1948 N N . LEU A 1 241 ? 24.511 -11.626 -9.953 1.00 96.44 241 LEU A N 1
ATOM 1949 C CA . LEU A 1 241 ? 23.129 -11.890 -10.363 1.00 96.44 241 LEU A CA 1
ATOM 1950 C C . LEU A 1 241 ? 23.049 -12.943 -11.476 1.00 96.44 241 LEU A C 1
ATOM 1952 O O . LEU A 1 241 ? 22.157 -13.789 -11.446 1.00 96.44 241 LEU A O 1
ATOM 1956 N N . VAL A 1 242 ? 23.993 -12.932 -12.423 1.00 95.25 242 VAL A N 1
ATOM 1957 C CA . VAL A 1 242 ? 23.985 -13.813 -13.609 1.00 95.25 242 VAL A CA 1
ATOM 1958 C C . VAL A 1 242 ? 24.705 -15.155 -13.403 1.00 95.25 242 VAL A C 1
ATOM 1960 O O . VAL A 1 242 ? 25.012 -15.853 -14.368 1.00 95.25 242 VAL A O 1
ATOM 1963 N N . GLN A 1 243 ? 24.966 -15.558 -12.156 1.00 95.19 243 GLN A N 1
ATOM 1964 C CA . GLN A 1 243 ? 25.573 -16.862 -11.862 1.00 95.19 243 GLN A CA 1
ATOM 1965 C C . GLN A 1 243 ? 24.689 -18.018 -12.354 1.00 95.19 243 GLN A C 1
ATOM 1967 O O . GLN A 1 243 ? 23.473 -18.015 -12.142 1.00 95.19 243 GLN A O 1
ATOM 1972 N N . GLU A 1 244 ? 25.295 -19.048 -12.954 1.00 91.62 244 GLU A N 1
ATOM 1973 C CA . GLU A 1 244 ? 24.555 -20.224 -13.439 1.00 91.62 244 GLU A CA 1
ATOM 1974 C C . GLU A 1 244 ? 23.836 -20.958 -12.305 1.00 91.62 244 GLU A C 1
ATOM 1976 O O . GLU A 1 244 ? 22.677 -21.344 -12.442 1.00 91.62 244 GLU A O 1
ATOM 1981 N N . LYS A 1 245 ? 24.518 -21.113 -11.166 1.00 92.19 245 LYS A N 1
ATOM 1982 C CA . LYS A 1 245 ? 23.993 -21.788 -9.979 1.00 92.19 245 LYS A CA 1
ATOM 1983 C C . LYS A 1 245 ? 23.220 -20.808 -9.084 1.00 92.19 245 LYS A C 1
ATOM 1985 O O . LYS A 1 245 ? 23.813 -19.814 -8.655 1.00 92.19 245 LYS A O 1
ATOM 1990 N N . PRO A 1 246 ? 21.940 -21.072 -8.753 1.00 93.19 246 PRO A N 1
ATOM 1991 C CA . PRO A 1 246 ? 21.122 -20.193 -7.909 1.00 93.19 246 PRO A CA 1
ATOM 1992 C C . PRO A 1 246 ? 21.727 -19.883 -6.535 1.00 93.19 246 PRO A C 1
ATOM 1994 O O . PRO A 1 246 ? 21.574 -18.770 -6.036 1.00 93.19 246 PRO A O 1
ATOM 1997 N N . GLU A 1 247 ? 22.423 -20.846 -5.933 1.00 93.00 247 GLU A N 1
ATOM 1998 C CA . GLU A 1 247 ? 23.089 -20.727 -4.632 1.00 93.00 247 GLU A CA 1
ATOM 1999 C C . GLU A 1 247 ? 24.247 -19.719 -4.619 1.00 93.00 247 GLU A C 1
ATOM 2001 O O . GLU A 1 247 ? 24.576 -19.186 -3.563 1.00 93.00 247 GLU A O 1
ATOM 2006 N N . ASN A 1 248 ? 24.822 -19.411 -5.784 1.00 94.50 248 ASN A N 1
ATOM 2007 C CA . ASN A 1 248 ? 25.888 -18.418 -5.919 1.00 94.50 248 ASN A CA 1
ATOM 2008 C C . ASN A 1 248 ? 25.346 -16.993 -6.123 1.00 94.50 248 ASN A C 1
ATOM 2010 O O . ASN A 1 248 ? 26.125 -16.041 -6.153 1.00 94.50 248 ASN A O 1
ATOM 2014 N N . ARG A 1 249 ? 24.026 -16.830 -6.288 1.00 95.25 249 ARG A N 1
ATOM 2015 C CA . ARG A 1 249 ? 23.381 -15.516 -6.419 1.00 95.25 249 ARG A CA 1
ATOM 2016 C C . ARG A 1 249 ? 23.109 -14.917 -5.030 1.00 95.25 249 ARG A C 1
ATOM 2018 O O . ARG A 1 249 ? 22.876 -15.677 -4.085 1.00 95.25 249 ARG A O 1
ATOM 2025 N N . PRO A 1 250 ? 23.059 -13.575 -4.886 1.00 93.69 250 PRO A N 1
ATOM 2026 C CA . PRO A 1 250 ? 22.854 -12.906 -3.596 1.00 93.69 250 PRO A CA 1
ATOM 2027 C C . PRO A 1 250 ? 21.669 -13.473 -2.822 1.00 93.69 250 PRO A C 1
ATOM 2029 O O . PRO A 1 250 ? 20.634 -13.717 -3.435 1.00 93.69 250 PRO A O 1
ATOM 2032 N N . GLU A 1 251 ? 21.777 -13.664 -1.501 1.00 90.75 251 GLU A N 1
ATOM 2033 C CA . GLU A 1 251 ? 20.700 -14.231 -0.667 1.00 90.75 251 GLU A CA 1
ATOM 2034 C C . GLU A 1 251 ? 19.360 -13.503 -0.854 1.00 90.75 251 GLU A C 1
ATOM 2036 O O . GLU A 1 251 ? 18.345 -14.154 -1.101 1.00 90.75 251 GLU A O 1
ATOM 2041 N N . SER A 1 252 ? 19.393 -12.169 -0.857 1.00 89.75 252 SER A N 1
ATOM 2042 C CA . SER A 1 252 ? 18.251 -11.275 -1.058 1.00 89.75 252 SER A CA 1
ATOM 2043 C C . SER A 1 252 ? 18.638 -10.082 -1.941 1.00 89.75 252 SER A C 1
ATOM 2045 O O . SER A 1 252 ? 19.797 -9.653 -1.937 1.00 89.75 252 SER A O 1
ATOM 2047 N N . LEU A 1 253 ? 17.658 -9.518 -2.660 1.00 92.12 253 LEU A N 1
ATOM 2048 C CA . LEU A 1 253 ? 17.822 -8.265 -3.404 1.00 92.12 253 LEU A CA 1
ATOM 2049 C C . LEU A 1 253 ? 18.013 -7.050 -2.487 1.00 92.12 253 LEU A C 1
ATOM 2051 O O . LEU A 1 253 ? 18.570 -6.054 -2.938 1.00 92.12 253 LEU A O 1
ATOM 2055 N N . GLU A 1 254 ? 17.631 -7.128 -1.209 1.00 88.12 254 GLU A N 1
ATOM 2056 C CA . GLU A 1 254 ? 17.740 -6.011 -0.259 1.00 88.12 254 GLU A CA 1
ATOM 2057 C C . GLU A 1 254 ? 19.178 -5.478 -0.159 1.00 88.12 254 GLU A C 1
ATOM 2059 O O . GLU A 1 254 ? 19.423 -4.276 -0.249 1.00 88.12 254 GLU A O 1
ATOM 2064 N N . ASN A 1 255 ? 20.164 -6.377 -0.080 1.00 85.25 255 ASN A N 1
ATOM 2065 C CA . ASN A 1 255 ? 21.574 -5.988 -0.035 1.00 85.25 255 ASN A CA 1
ATOM 2066 C C . ASN A 1 255 ? 22.018 -5.292 -1.330 1.00 85.25 255 ASN A C 1
ATOM 2068 O O . ASN A 1 255 ? 22.777 -4.324 -1.287 1.00 85.25 255 ASN A O 1
ATOM 2072 N N . VAL A 1 256 ? 21.530 -5.760 -2.483 1.00 91.38 256 VAL A N 1
ATOM 2073 C CA . VAL A 1 256 ? 21.824 -5.155 -3.790 1.00 91.38 256 VAL A CA 1
ATOM 2074 C C . VAL A 1 256 ? 21.209 -3.756 -3.878 1.00 91.38 256 VAL A C 1
ATOM 2076 O O . VAL A 1 256 ? 21.887 -2.817 -4.297 1.00 91.38 256 VA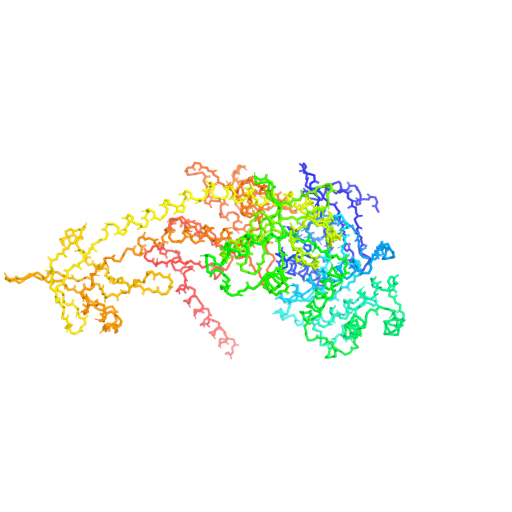L A O 1
ATOM 2079 N N . ILE A 1 257 ? 19.963 -3.603 -3.419 1.00 89.62 257 ILE A N 1
ATOM 2080 C CA . ILE A 1 257 ? 19.245 -2.326 -3.339 1.00 89.62 257 ILE A CA 1
ATOM 2081 C C . ILE A 1 257 ? 20.025 -1.340 -2.471 1.00 89.62 257 ILE A C 1
ATOM 2083 O O . ILE A 1 257 ? 20.346 -0.256 -2.947 1.00 89.62 257 ILE A O 1
ATOM 2087 N N . VAL A 1 258 ? 20.419 -1.722 -1.252 1.00 83.69 258 VAL A N 1
ATOM 2088 C CA . VAL A 1 258 ? 21.178 -0.852 -0.336 1.00 83.69 258 VAL A CA 1
ATOM 2089 C C . VAL A 1 258 ? 22.508 -0.401 -0.950 1.00 83.69 258 VAL A C 1
ATOM 2091 O O . VAL A 1 258 ? 22.884 0.770 -0.842 1.00 83.69 258 VAL A O 1
ATOM 2094 N N . ILE A 1 259 ? 23.232 -1.305 -1.620 1.00 83.50 259 ILE A N 1
ATOM 2095 C CA . ILE A 1 259 ? 24.488 -0.957 -2.298 1.00 83.50 259 ILE A CA 1
ATOM 2096 C C . ILE A 1 259 ? 24.224 0.043 -3.427 1.00 83.50 259 ILE A C 1
ATOM 2098 O O . ILE A 1 259 ? 24.928 1.054 -3.512 1.00 83.50 259 ILE A O 1
ATOM 2102 N N . LEU A 1 260 ? 23.218 -0.207 -4.267 1.00 85.38 260 LEU A N 1
ATOM 2103 C CA . LEU A 1 260 ? 22.888 0.653 -5.399 1.00 85.38 260 LEU A CA 1
ATOM 2104 C C . LEU A 1 260 ? 22.357 2.020 -4.941 1.00 85.38 260 LEU A C 1
ATOM 2106 O O . LEU A 1 260 ? 22.775 3.038 -5.483 1.00 85.38 260 LEU A O 1
ATOM 2110 N N . GLU A 1 261 ? 21.531 2.079 -3.895 1.00 82.06 261 GLU A N 1
ATOM 2111 C CA . GLU A 1 261 ? 21.067 3.323 -3.269 1.00 82.06 261 GLU A CA 1
ATOM 2112 C C . GLU A 1 261 ? 22.215 4.145 -2.699 1.00 82.06 261 GLU A C 1
ATOM 2114 O O . GLU A 1 261 ? 22.254 5.363 -2.880 1.00 82.06 261 GLU A O 1
ATOM 2119 N N . ARG A 1 262 ? 23.173 3.492 -2.032 1.00 76.69 262 ARG A N 1
ATOM 2120 C CA . ARG A 1 262 ? 24.385 4.152 -1.547 1.00 76.69 262 ARG A CA 1
ATOM 2121 C C . ARG A 1 262 ? 25.226 4.667 -2.707 1.00 76.69 262 ARG A C 1
ATOM 2123 O O . ARG A 1 262 ? 25.763 5.760 -2.602 1.00 76.69 262 ARG A O 1
ATOM 2130 N N . LEU A 1 263 ? 25.358 3.915 -3.799 1.00 73.00 263 LEU A N 1
ATOM 2131 C CA . LEU A 1 263 ? 26.122 4.340 -4.975 1.00 73.00 263 LEU A CA 1
ATOM 2132 C C . LEU A 1 263 ? 25.453 5.504 -5.704 1.00 73.00 263 LEU A C 1
ATOM 2134 O O . LEU A 1 263 ? 26.140 6.466 -6.021 1.00 73.00 263 LEU A O 1
ATOM 2138 N N . ILE A 1 264 ? 24.138 5.453 -5.922 1.00 73.06 264 ILE A N 1
ATOM 2139 C CA . ILE A 1 264 ? 23.351 6.561 -6.482 1.00 73.06 264 ILE A CA 1
ATOM 2140 C C . ILE A 1 264 ? 23.439 7.770 -5.555 1.00 73.06 264 ILE A C 1
ATOM 2142 O O . ILE A 1 264 ? 23.736 8.866 -6.009 1.00 73.06 264 ILE A O 1
ATOM 2146 N N . GLY A 1 265 ? 23.267 7.568 -4.247 1.00 63.56 265 GLY A N 1
ATOM 2147 C CA . GLY A 1 265 ? 23.449 8.603 -3.235 1.00 63.56 265 GLY A CA 1
ATOM 2148 C C . GLY A 1 265 ? 24.838 9.225 -3.313 1.00 63.56 265 GLY A C 1
ATOM 2149 O O . GLY A 1 265 ? 24.937 10.439 -3.403 1.00 63.56 265 GLY A O 1
ATOM 2150 N N . ASN A 1 266 ? 25.890 8.406 -3.376 1.00 62.03 266 ASN A N 1
ATOM 2151 C CA . ASN A 1 266 ? 27.270 8.855 -3.508 1.00 62.03 266 ASN A CA 1
ATOM 2152 C C . ASN A 1 266 ? 27.491 9.622 -4.814 1.00 62.03 266 ASN A C 1
ATOM 2154 O O . ASN A 1 266 ? 28.086 10.690 -4.777 1.00 62.03 266 ASN A O 1
ATOM 2158 N N . LEU A 1 267 ? 27.013 9.111 -5.950 1.00 59.38 267 LEU A N 1
ATOM 2159 C CA . LEU A 1 267 ? 27.110 9.750 -7.265 1.00 59.38 267 LEU A CA 1
ATOM 2160 C C . LEU A 1 267 ? 26.379 11.093 -7.295 1.00 59.38 267 LEU A C 1
ATOM 2162 O O . LEU A 1 267 ? 26.937 12.058 -7.803 1.00 59.38 267 LEU A O 1
ATOM 2166 N N . ASN A 1 268 ? 25.212 11.169 -6.659 1.00 54.72 268 ASN A N 1
ATOM 2167 C CA . ASN A 1 268 ? 24.444 12.399 -6.501 1.00 54.72 268 ASN A CA 1
ATOM 2168 C C . ASN A 1 268 ? 25.096 13.364 -5.489 1.00 54.72 268 ASN A C 1
ATOM 2170 O O . ASN A 1 268 ? 25.045 14.574 -5.668 1.00 54.72 268 ASN A O 1
ATOM 2174 N N . THR A 1 269 ? 25.768 12.861 -4.444 1.00 49.03 269 THR A N 1
ATOM 2175 C CA . THR A 1 269 ? 26.582 13.691 -3.531 1.00 49.03 269 THR A CA 1
ATOM 2176 C C . THR A 1 269 ? 27.932 14.098 -4.118 1.00 49.03 269 THR A C 1
ATOM 2178 O O . THR A 1 269 ? 28.539 15.041 -3.630 1.00 49.03 269 THR A O 1
ATOM 2181 N N . SER A 1 270 ? 28.408 13.395 -5.150 1.00 51.19 270 SER A N 1
ATOM 2182 C CA . SER A 1 270 ? 29.640 13.715 -5.885 1.00 51.19 270 SER A CA 1
ATOM 2183 C C . SER A 1 270 ? 29.392 14.728 -7.002 1.00 51.19 270 SER A C 1
ATOM 2185 O O . SER A 1 270 ? 30.356 15.237 -7.563 1.00 51.19 270 SER A O 1
ATOM 2187 N N . SER A 1 271 ? 28.128 14.970 -7.369 1.00 52.28 271 SER A N 1
ATOM 2188 C CA . SER A 1 271 ? 27.756 15.880 -8.454 1.00 52.28 271 SER A CA 1
ATOM 2189 C C . SER A 1 271 ? 27.329 17.261 -7.975 1.00 52.28 271 SER A C 1
ATOM 2191 O O . SER A 1 271 ? 27.445 18.193 -8.760 1.00 52.28 271 SER A O 1
ATOM 2193 N N . CYS A 1 272 ? 26.848 17.395 -6.730 1.00 62.66 272 CYS A N 1
ATOM 2194 C CA . CYS A 1 272 ? 26.360 18.668 -6.204 1.00 62.66 272 CYS A CA 1
ATOM 2195 C C . CYS A 1 272 ? 26.856 18.939 -4.778 1.00 62.66 272 CYS A C 1
ATOM 2197 O O . CYS A 1 272 ? 26.694 18.108 -3.875 1.00 62.66 272 CYS A O 1
ATOM 2199 N N . SER A 1 273 ? 27.413 20.125 -4.555 1.00 76.94 273 SER A N 1
ATOM 2200 C CA . SER A 1 273 ? 27.789 20.610 -3.230 1.00 76.94 273 SER A CA 1
ATOM 2201 C C . SER A 1 273 ? 27.138 21.970 -2.975 1.00 76.94 273 SER A C 1
ATOM 2203 O O . SER A 1 273 ? 26.992 22.799 -3.869 1.00 76.94 273 SER A O 1
ATOM 2205 N N . TYR A 1 274 ? 26.650 22.164 -1.755 1.00 86.25 274 TYR A N 1
ATOM 2206 C CA . TYR A 1 274 ? 25.818 23.300 -1.377 1.00 86.25 274 TYR A CA 1
ATOM 2207 C C . TYR A 1 274 ? 26.470 24.052 -0.225 1.00 86.25 274 TYR A C 1
ATOM 2209 O O . TYR A 1 274 ? 26.869 23.452 0.777 1.00 86.25 274 TYR A O 1
ATOM 2217 N N . SER A 1 275 ? 26.536 25.372 -0.337 1.00 88.06 275 SER A N 1
ATOM 2218 C CA . SER A 1 275 ? 27.146 26.244 0.668 1.00 88.06 275 SER A CA 1
ATOM 2219 C C . SER A 1 275 ? 26.070 27.036 1.395 1.00 88.06 275 SER A C 1
ATOM 2221 O O . SER A 1 275 ? 25.455 27.932 0.822 1.00 88.06 275 SER A O 1
ATOM 2223 N N . ILE A 1 276 ? 25.852 26.762 2.679 1.00 91.12 276 ILE A N 1
ATOM 2224 C CA . ILE A 1 276 ? 24.865 27.475 3.496 1.00 91.12 276 ILE A CA 1
ATOM 2225 C C . ILE A 1 276 ? 25.582 28.432 4.450 1.00 91.12 276 ILE A C 1
ATOM 2227 O O . ILE A 1 276 ? 26.336 28.018 5.334 1.00 91.12 276 ILE A O 1
ATOM 2231 N N . ALA A 1 277 ? 25.327 29.729 4.288 1.00 90.44 277 ALA A N 1
ATOM 2232 C CA . ALA A 1 277 ? 25.905 30.775 5.118 1.00 90.44 277 ALA A CA 1
ATOM 2233 C C . ALA A 1 277 ? 25.183 30.880 6.470 1.00 90.44 277 ALA A C 1
ATOM 2235 O O . ALA A 1 277 ? 23.980 31.135 6.532 1.00 90.44 277 ALA A O 1
ATOM 2236 N N . ILE A 1 278 ? 25.916 30.749 7.573 1.00 90.88 278 ILE A N 1
ATOM 2237 C CA . ILE A 1 278 ? 25.384 30.852 8.933 1.00 90.88 278 ILE A CA 1
ATOM 2238 C C . ILE A 1 278 ? 26.174 31.871 9.760 1.00 90.88 278 ILE A C 1
ATOM 2240 O O . ILE A 1 278 ? 27.403 31.940 9.707 1.00 90.88 278 ILE A O 1
ATOM 2244 N N . ASP A 1 279 ? 25.457 32.704 10.515 1.00 88.50 279 ASP A N 1
ATOM 2245 C CA . ASP A 1 279 ? 26.068 33.708 11.386 1.00 88.50 279 ASP A CA 1
ATOM 2246 C C . ASP A 1 279 ? 26.355 33.168 12.798 1.00 88.50 279 ASP A C 1
ATOM 2248 O O . ASP A 1 279 ? 25.740 32.210 13.274 1.00 88.50 279 ASP A O 1
ATOM 2252 N N . SER A 1 280 ? 27.296 33.808 13.494 1.00 88.19 280 SER A N 1
ATOM 2253 C CA . SER A 1 280 ? 27.697 33.420 14.851 1.00 88.19 280 SER A CA 1
ATOM 2254 C C . SER A 1 280 ? 26.596 33.632 15.899 1.00 88.19 280 SER A C 1
ATOM 2256 O O . SER A 1 280 ? 26.616 32.980 16.945 1.00 88.19 280 SER A O 1
ATOM 2258 N N . ARG A 1 281 ? 25.594 34.486 15.634 1.00 91.06 281 ARG A N 1
ATOM 2259 C CA . ARG A 1 281 ? 24.470 34.723 16.558 1.00 91.06 281 ARG A CA 1
ATOM 2260 C C . ARG A 1 281 ? 23.600 33.475 16.685 1.00 91.06 281 ARG A C 1
ATOM 2262 O O . ARG A 1 281 ? 23.079 33.226 17.770 1.00 91.06 281 ARG A O 1
ATOM 2269 N N . LYS A 1 282 ? 23.489 32.658 15.628 1.00 93.50 282 LYS A N 1
ATOM 2270 C CA . LYS A 1 282 ? 22.786 31.363 15.679 1.00 93.50 282 LYS A CA 1
ATOM 2271 C C . LYS A 1 282 ? 23.416 30.403 16.686 1.00 93.50 282 LYS A C 1
ATOM 2273 O O . LYS A 1 282 ? 22.699 29.815 17.490 1.00 93.50 282 LYS A O 1
ATOM 2278 N N . LEU A 1 283 ? 24.746 30.303 16.710 1.00 92.31 283 LEU A N 1
ATOM 2279 C CA . LEU A 1 283 ? 25.455 29.491 17.704 1.00 92.31 283 LEU A CA 1
ATOM 2280 C C . LEU A 1 283 ? 25.215 30.018 19.128 1.00 92.31 283 LEU A C 1
ATOM 2282 O O . LEU A 1 283 ? 24.882 29.244 20.022 1.00 92.31 283 LEU A O 1
ATOM 2286 N N . VAL A 1 284 ? 25.318 31.336 19.336 1.00 91.06 284 VAL A N 1
ATOM 2287 C CA . VAL A 1 284 ? 25.048 31.961 20.646 1.00 91.06 284 VAL A CA 1
ATOM 2288 C C . VAL A 1 284 ? 23.624 31.660 21.125 1.00 91.06 284 VAL A C 1
ATOM 2290 O O . VAL A 1 284 ? 23.419 31.352 22.298 1.00 91.06 284 VAL A O 1
ATOM 2293 N N . GLN A 1 285 ? 22.640 31.696 20.225 1.00 90.56 285 GLN A N 1
ATOM 2294 C CA . GLN A 1 285 ? 21.253 31.357 20.540 1.00 90.56 285 GLN A CA 1
ATOM 2295 C C . GLN A 1 285 ? 21.091 29.886 20.955 1.00 90.56 285 GLN A C 1
ATOM 2297 O O . GLN A 1 285 ? 20.418 29.603 21.944 1.00 90.56 285 GLN A O 1
ATOM 2302 N N . LEU A 1 286 ? 21.717 28.949 20.238 1.00 91.50 286 LEU A N 1
ATOM 2303 C CA . LEU A 1 286 ? 21.639 27.523 20.574 1.00 91.50 286 LEU A CA 1
ATOM 2304 C C . LEU A 1 286 ? 22.317 27.198 21.912 1.00 91.50 286 LEU A C 1
ATOM 2306 O O . LEU A 1 286 ? 21.800 26.360 22.649 1.00 91.50 286 LEU A O 1
ATOM 2310 N N . LYS A 1 287 ? 23.416 27.888 22.253 1.00 92.88 287 LYS A N 1
ATOM 2311 C CA . LYS A 1 287 ? 24.065 27.783 23.572 1.00 92.88 287 LYS A CA 1
ATOM 2312 C C . LYS A 1 287 ? 23.148 28.254 24.697 1.00 92.88 287 LYS A C 1
ATOM 2314 O O . LYS A 1 287 ? 22.963 27.538 25.673 1.00 92.88 287 LYS A O 1
ATOM 2319 N N . ARG A 1 288 ? 22.514 29.425 24.535 1.00 90.00 288 ARG A N 1
ATOM 2320 C CA . ARG A 1 288 ? 21.558 29.976 25.520 1.00 90.00 288 ARG A CA 1
ATOM 2321 C C . ARG A 1 288 ? 20.370 29.052 25.778 1.00 90.00 288 ARG A C 1
ATOM 2323 O O . ARG A 1 288 ? 19.870 29.007 26.892 1.00 90.00 288 ARG A O 1
ATOM 2330 N N . ASN A 1 289 ? 19.945 28.310 24.759 1.00 87.44 289 ASN A N 1
ATOM 2331 C CA . ASN A 1 289 ? 18.852 27.345 24.857 1.00 87.44 289 ASN A CA 1
ATOM 2332 C C . ASN A 1 289 ? 19.321 25.936 25.270 1.00 87.44 289 ASN A C 1
ATOM 2334 O O . ASN A 1 289 ? 18.529 24.997 25.198 1.00 87.44 289 ASN A O 1
ATOM 2338 N N . SER A 1 290 ? 20.599 25.768 25.632 1.00 88.00 290 SER A N 1
ATOM 2339 C CA . SER A 1 290 ? 21.216 24.485 26.006 1.00 88.00 290 SER A CA 1
ATOM 2340 C C . SER A 1 290 ? 21.036 23.375 24.959 1.00 88.00 290 SER A C 1
ATOM 2342 O O . SER A 1 290 ? 20.959 22.195 25.294 1.00 88.00 290 SER A O 1
ATOM 2344 N N . ILE A 1 291 ? 20.950 23.743 23.675 1.00 87.31 291 ILE A N 1
ATOM 2345 C CA . ILE A 1 291 ? 20.854 22.787 22.559 1.00 87.31 291 ILE A CA 1
ATOM 2346 C C . ILE A 1 291 ? 22.247 22.267 22.176 1.00 87.31 291 ILE A C 1
ATOM 2348 O O . ILE A 1 291 ? 22.378 21.122 21.748 1.00 87.31 291 ILE A O 1
ATOM 2352 N N . VAL A 1 292 ? 23.278 23.099 22.341 1.00 89.69 292 VAL A N 1
ATOM 2353 C CA . VAL A 1 292 ? 24.691 22.767 22.104 1.00 89.69 292 VAL A CA 1
ATOM 2354 C C . VAL A 1 292 ? 25.541 23.166 23.311 1.00 89.69 292 VAL A C 1
ATOM 2356 O O . VAL A 1 292 ? 25.132 24.019 24.099 1.00 89.69 292 VAL A O 1
ATOM 2359 N N . GLU A 1 293 ? 26.725 22.568 23.443 1.00 89.12 293 GLU A N 1
ATOM 2360 C CA . GLU A 1 293 ? 27.645 22.817 24.561 1.00 89.12 293 GLU A CA 1
ATOM 2361 C C . GLU A 1 293 ? 28.138 24.276 24.611 1.00 89.12 293 GLU A C 1
ATOM 2363 O O . GLU A 1 293 ? 28.418 24.909 23.587 1.00 89.12 293 GLU A O 1
ATOM 2368 N N . GLU A 1 294 ? 28.284 24.819 25.822 1.00 89.81 294 GLU A N 1
ATOM 2369 C CA . GLU A 1 294 ? 28.633 26.228 26.045 1.00 89.81 294 GLU A CA 1
ATOM 2370 C C . GLU A 1 294 ? 30.040 26.586 25.533 1.00 89.81 294 GLU A C 1
ATOM 2372 O O . GLU A 1 294 ? 30.266 27.681 25.012 1.00 89.81 294 GLU A O 1
ATOM 2377 N N . ASN A 1 295 ? 30.970 25.632 25.574 1.00 92.19 295 ASN A N 1
ATOM 2378 C CA . ASN A 1 295 ? 32.338 25.761 25.064 1.00 92.19 295 ASN A CA 1
ATOM 2379 C C . ASN A 1 295 ? 32.464 25.518 23.542 1.00 92.19 295 ASN A C 1
ATOM 2381 O O . ASN A 1 295 ? 33.548 25.715 22.996 1.00 92.19 295 ASN A O 1
ATOM 2385 N N . MET A 1 296 ? 31.388 25.140 22.835 1.00 92.56 296 MET A N 1
ATOM 2386 C CA . MET A 1 296 ? 31.445 24.809 21.405 1.00 92.56 296 MET A CA 1
ATOM 2387 C C . MET A 1 296 ? 31.928 25.999 20.564 1.00 92.56 296 MET A C 1
ATOM 2389 O O . MET A 1 296 ? 31.354 27.090 20.605 1.00 92.56 296 MET A O 1
ATOM 2393 N N . THR A 1 297 ? 32.975 25.799 19.770 1.00 92.38 297 THR A N 1
ATOM 2394 C CA . THR A 1 297 ? 33.494 26.827 18.853 1.00 92.38 297 THR A CA 1
ATOM 2395 C C . THR A 1 297 ? 32.693 26.873 17.551 1.00 92.38 297 THR A C 1
ATOM 2397 O O . THR A 1 297 ? 32.044 25.898 17.174 1.00 92.38 297 THR A O 1
ATOM 2400 N N . MET A 1 298 ? 32.768 27.986 16.812 1.00 89.62 298 MET A N 1
ATOM 2401 C CA . MET A 1 298 ? 32.095 28.099 15.509 1.00 89.62 298 MET A CA 1
ATOM 2402 C C . MET A 1 298 ? 32.587 27.049 14.503 1.00 89.62 298 MET A C 1
ATOM 2404 O O . MET A 1 298 ? 31.785 26.498 13.761 1.00 89.62 298 MET A O 1
ATOM 2408 N N . VAL A 1 299 ? 33.881 26.719 14.528 1.00 86.94 299 VAL A N 1
ATOM 2409 C CA . VAL A 1 299 ? 34.470 25.693 13.653 1.00 86.94 299 VAL A CA 1
ATOM 2410 C C . VAL A 1 299 ? 33.913 24.306 13.977 1.00 86.94 299 VAL A C 1
ATOM 2412 O O . VAL A 1 299 ? 33.531 23.569 13.072 1.00 86.94 299 VAL A O 1
ATOM 2415 N N . GLN A 1 300 ? 33.817 23.947 15.261 1.00 89.44 300 GLN A N 1
ATOM 2416 C CA . GLN A 1 300 ? 33.184 22.689 15.676 1.00 89.44 300 GLN A CA 1
ATOM 2417 C C . GLN A 1 300 ? 31.696 22.667 15.313 1.00 89.44 300 GLN A C 1
ATOM 2419 O O . GLN A 1 300 ? 31.181 21.640 14.867 1.00 89.44 300 GLN A O 1
ATOM 2424 N N . PHE A 1 301 ? 31.016 23.804 15.463 1.00 91.94 301 PHE A N 1
ATOM 2425 C CA . PHE A 1 301 ? 29.606 23.943 15.135 1.00 91.94 301 PHE A CA 1
ATOM 2426 C C . PHE A 1 301 ? 29.332 23.717 13.641 1.00 91.94 301 PHE A C 1
ATOM 2428 O O . PHE A 1 301 ? 28.459 22.920 13.306 1.00 91.94 301 PHE A O 1
ATOM 2435 N N . THR A 1 302 ? 30.092 24.343 12.738 1.00 89.44 302 THR A N 1
ATOM 2436 C CA . THR A 1 302 ? 29.886 24.203 11.286 1.00 89.44 302 THR A CA 1
ATOM 2437 C C . THR A 1 302 ? 30.418 22.882 10.736 1.00 89.44 302 THR A C 1
ATOM 2439 O O . THR A 1 302 ? 29.710 22.195 10.000 1.00 89.44 302 THR A O 1
ATOM 2442 N N . ASN A 1 303 ? 31.641 22.490 11.109 1.00 85.69 303 ASN A N 1
ATOM 2443 C CA . ASN A 1 303 ? 32.351 21.389 10.447 1.00 85.69 303 ASN A CA 1
ATOM 2444 C C . ASN A 1 303 ? 32.075 20.014 11.067 1.00 85.69 303 ASN A C 1
ATOM 2446 O O . ASN A 1 303 ? 32.341 19.003 10.418 1.00 85.69 303 ASN A O 1
ATOM 2450 N N . SER A 1 304 ? 31.552 19.964 12.298 1.00 88.19 304 SER A N 1
ATOM 2451 C CA . SER A 1 304 ? 31.220 18.714 12.991 1.00 88.19 304 SER A CA 1
ATOM 2452 C C . SER A 1 304 ? 29.732 18.628 13.324 1.00 88.19 304 SER A C 1
ATOM 2454 O O . SER A 1 304 ? 29.042 17.772 12.777 1.00 88.19 304 SER A O 1
ATOM 2456 N N . PHE A 1 305 ? 29.209 19.530 14.162 1.00 93.00 305 PHE A N 1
ATOM 2457 C CA . PHE A 1 305 ? 27.833 19.430 14.661 1.00 93.00 305 PHE A CA 1
ATOM 2458 C C . PHE A 1 305 ? 26.795 19.538 13.535 1.00 93.00 305 PHE A C 1
ATOM 2460 O O . PHE A 1 305 ? 26.069 18.580 13.281 1.00 93.00 305 PHE A O 1
ATOM 2467 N N . LEU A 1 306 ? 26.756 20.663 12.809 1.00 92.56 306 LEU A N 1
ATOM 2468 C CA . LEU A 1 306 ? 25.792 20.864 11.724 1.00 92.56 306 LEU A CA 1
ATOM 2469 C C . LEU A 1 306 ? 26.019 19.885 10.572 1.00 92.56 306 LEU A C 1
ATOM 2471 O O . LEU A 1 306 ? 25.058 19.339 10.038 1.00 92.56 306 LEU A O 1
ATOM 2475 N N . LYS A 1 307 ? 27.280 19.607 10.222 1.00 87.56 307 LYS A N 1
ATOM 2476 C CA . LYS A 1 307 ? 27.615 18.617 9.192 1.00 87.56 307 LYS A CA 1
ATOM 2477 C C . LYS A 1 307 ? 27.034 17.234 9.507 1.00 87.56 307 LYS A C 1
ATOM 2479 O O . LYS A 1 307 ? 26.521 16.574 8.608 1.00 87.56 307 LYS A O 1
ATOM 2484 N N . ASN A 1 308 ? 27.095 16.798 10.765 1.00 86.12 308 ASN A N 1
ATOM 2485 C CA . ASN A 1 308 ? 26.522 15.521 11.184 1.00 86.12 308 ASN A CA 1
ATOM 2486 C C . ASN A 1 308 ? 24.991 15.576 11.268 1.00 86.12 308 ASN A C 1
ATOM 2488 O O . ASN A 1 308 ? 24.333 14.665 10.770 1.00 86.12 308 ASN A O 1
ATOM 2492 N N . GLU A 1 309 ? 24.424 16.645 11.834 1.00 92.69 309 GLU A N 1
ATOM 2493 C CA . GLU A 1 309 ? 22.968 16.821 11.958 1.00 92.69 309 GLU A CA 1
ATOM 2494 C C . GLU A 1 309 ? 22.256 16.879 10.600 1.00 92.69 309 GLU A C 1
ATOM 2496 O O . GLU A 1 309 ? 21.146 16.371 10.467 1.00 92.69 309 GLU A O 1
ATOM 2501 N N . PHE A 1 310 ? 22.896 17.456 9.582 1.00 92.38 310 PHE A N 1
ATOM 2502 C CA . PHE A 1 310 ? 22.339 17.629 8.236 1.00 92.38 310 PHE A CA 1
ATOM 2503 C C . PHE A 1 310 ? 22.951 16.672 7.201 1.00 92.38 310 PHE A C 1
ATOM 2505 O O . PHE A 1 310 ? 22.794 16.870 5.995 1.00 92.38 310 PHE A O 1
ATOM 2512 N N . LYS A 1 311 ? 23.609 15.593 7.649 1.00 83.25 311 LYS A N 1
ATOM 2513 C CA . LYS A 1 311 ? 24.151 14.553 6.756 1.00 83.25 311 LYS A CA 1
ATOM 2514 C C . LYS A 1 311 ? 23.059 13.893 5.909 1.00 83.25 311 LYS A C 1
ATOM 2516 O O . LYS A 1 311 ? 23.290 13.562 4.751 1.00 83.25 311 LYS A O 1
ATOM 2521 N N . GLN A 1 312 ? 21.883 13.692 6.496 1.00 82.50 312 GLN A N 1
ATOM 2522 C CA . GLN A 1 312 ? 20.661 13.348 5.779 1.00 82.50 312 GLN A CA 1
ATOM 2523 C C . GLN A 1 312 ? 19.697 14.514 5.942 1.00 82.50 312 GLN A C 1
ATOM 2525 O O . GLN A 1 312 ? 19.238 14.785 7.050 1.00 82.50 312 GLN A O 1
ATOM 2530 N N . SER A 1 313 ? 19.433 15.214 4.843 1.00 89.25 313 SER A N 1
ATOM 2531 C CA . SER A 1 313 ? 18.637 16.434 4.852 1.00 89.25 313 SER A CA 1
ATOM 2532 C C . SER A 1 313 ? 17.442 16.321 3.925 1.00 89.25 313 SER A C 1
ATOM 2534 O O . SER A 1 313 ? 17.526 15.747 2.840 1.00 89.25 313 SER A O 1
ATOM 2536 N N . TYR A 1 314 ? 16.335 16.909 4.355 1.00 89.19 314 TYR A N 1
ATOM 2537 C CA . TYR A 1 314 ? 15.085 16.953 3.610 1.00 89.19 314 TYR A CA 1
ATOM 2538 C C . TYR A 1 314 ? 14.637 18.404 3.483 1.00 89.19 314 TYR A C 1
ATOM 2540 O O . TYR A 1 314 ? 14.636 19.132 4.478 1.00 89.19 314 TYR A O 1
ATOM 2548 N N . GLY A 1 315 ? 14.322 18.826 2.263 1.00 89.94 315 GLY A N 1
ATOM 2549 C CA . GLY A 1 315 ? 14.014 20.205 1.919 1.00 89.94 315 GLY A CA 1
ATOM 2550 C C . GLY A 1 315 ? 12.593 20.389 1.398 1.00 89.94 315 GLY A C 1
ATOM 2551 O O . GLY A 1 315 ? 12.128 19.599 0.584 1.00 89.94 315 GLY A O 1
ATOM 2552 N N . TYR A 1 316 ? 11.929 21.469 1.803 1.00 88.12 316 TYR A N 1
ATOM 2553 C CA . TYR A 1 316 ? 10.761 22.007 1.102 1.00 88.12 316 TYR A CA 1
ATOM 2554 C C . TYR A 1 316 ? 10.775 23.547 1.101 1.00 88.12 316 TYR A C 1
ATOM 2556 O O . TYR A 1 316 ? 11.457 24.173 1.916 1.00 88.12 316 TYR A O 1
ATOM 2564 N N . TYR A 1 317 ? 10.036 24.170 0.178 1.00 87.75 317 TYR A N 1
ATOM 2565 C CA . TYR A 1 317 ? 9.851 25.625 0.154 1.00 87.75 317 TYR A CA 1
ATOM 2566 C C . TYR A 1 317 ? 8.545 26.019 0.849 1.00 87.75 317 TYR A C 1
ATOM 2568 O O . TYR A 1 317 ? 7.459 25.638 0.411 1.00 87.75 317 TYR A O 1
ATOM 2576 N N . ASP A 1 318 ? 8.646 26.779 1.937 1.00 84.50 318 ASP A N 1
ATOM 2577 C CA . ASP A 1 318 ? 7.507 27.300 2.683 1.00 84.50 318 ASP A CA 1
ATOM 2578 C C . ASP A 1 318 ? 6.959 28.556 1.999 1.00 84.50 318 ASP A C 1
ATOM 2580 O O . ASP A 1 318 ? 7.543 29.636 2.088 1.00 84.50 318 ASP A O 1
ATOM 2584 N N . VAL A 1 319 ? 5.829 28.406 1.305 1.00 79.25 319 VAL A N 1
ATOM 2585 C CA . VAL A 1 319 ? 5.195 29.490 0.541 1.00 79.25 319 VAL A CA 1
ATOM 2586 C C . VAL A 1 319 ? 4.649 30.587 1.456 1.00 79.25 319 VAL A C 1
ATOM 2588 O O . VAL A 1 319 ? 4.677 31.758 1.084 1.00 79.25 319 VAL A O 1
ATOM 2591 N N . LYS A 1 320 ? 4.177 30.223 2.656 1.00 78.38 320 LYS A N 1
ATOM 2592 C CA . LYS A 1 320 ? 3.555 31.158 3.601 1.00 78.38 320 LYS A CA 1
ATOM 2593 C C . LYS A 1 320 ? 4.588 32.110 4.193 1.00 78.38 320 LYS A C 1
ATOM 2595 O O . LYS A 1 320 ? 4.363 33.315 4.223 1.00 78.38 320 LYS A O 1
ATOM 2600 N N . ASP A 1 321 ? 5.717 31.556 4.629 1.00 80.38 321 ASP A N 1
ATOM 2601 C CA . ASP A 1 321 ? 6.810 32.320 5.240 1.00 80.38 321 ASP A CA 1
ATOM 2602 C C . ASP A 1 321 ? 7.862 32.790 4.210 1.00 80.38 321 ASP A C 1
ATOM 2604 O O . ASP A 1 321 ? 8.799 33.496 4.579 1.00 80.38 321 ASP A O 1
ATOM 2608 N N . GLN A 1 322 ? 7.727 32.394 2.936 1.00 87.25 322 GLN A N 1
ATOM 2609 C CA . GLN A 1 322 ? 8.683 32.622 1.838 1.00 87.25 322 GLN A CA 1
ATOM 2610 C C . GLN A 1 322 ? 10.118 32.174 2.169 1.00 87.25 322 GLN A C 1
ATOM 2612 O O . GLN A 1 322 ? 11.089 32.897 1.937 1.00 87.25 322 GLN A O 1
ATOM 2617 N N . GLN A 1 323 ? 10.269 30.972 2.730 1.00 91.31 323 GLN A N 1
ATOM 2618 C CA . GLN A 1 323 ? 11.556 30.466 3.224 1.00 91.31 323 GLN A CA 1
ATOM 2619 C C . GLN A 1 323 ? 11.836 29.032 2.777 1.00 91.31 323 GLN A C 1
ATOM 2621 O O . GLN A 1 323 ? 10.939 28.201 2.679 1.00 91.31 323 GLN A O 1
ATOM 2626 N N . TYR A 1 324 ? 13.112 28.717 2.568 1.00 93.31 324 TYR A N 1
ATOM 2627 C CA . TYR A 1 324 ? 13.573 27.356 2.301 1.00 93.31 324 TYR A CA 1
ATOM 2628 C C . TYR A 1 324 ? 13.778 26.638 3.630 1.00 93.31 324 TYR A C 1
ATOM 2630 O O . TYR A 1 324 ? 14.523 27.117 4.485 1.00 93.31 324 TYR A O 1
ATOM 2638 N N . VAL A 1 325 ? 13.121 25.503 3.831 1.00 94.00 325 VAL A N 1
ATOM 2639 C CA . VAL A 1 325 ? 13.181 24.767 5.094 1.00 94.00 325 VAL A CA 1
ATOM 2640 C C . VAL A 1 325 ? 13.945 23.475 4.886 1.00 94.00 325 VAL A C 1
ATOM 2642 O O . VAL A 1 325 ? 13.589 22.676 4.027 1.00 94.00 325 VAL A O 1
ATOM 2645 N N . ILE A 1 326 ? 14.982 23.268 5.696 1.00 95.31 326 ILE A N 1
ATOM 2646 C CA . ILE A 1 326 ? 15.836 22.081 5.681 1.00 95.31 326 ILE A CA 1
ATOM 2647 C C . ILE A 1 326 ? 15.708 21.377 7.027 1.00 95.31 326 ILE A C 1
ATOM 2649 O O . ILE A 1 326 ? 15.937 21.965 8.085 1.00 95.31 326 ILE A O 1
ATOM 2653 N N . THR A 1 327 ? 15.345 20.103 6.996 1.00 95.06 327 THR A N 1
ATOM 2654 C CA . THR A 1 327 ? 15.176 19.260 8.181 1.00 95.06 327 THR A CA 1
ATOM 2655 C C . THR A 1 327 ? 16.277 18.210 8.224 1.00 95.06 327 THR A C 1
ATOM 2657 O O . THR A 1 327 ? 16.443 17.463 7.262 1.00 95.06 327 THR A O 1
ATOM 2660 N N . GLY A 1 328 ? 17.018 18.174 9.332 1.00 92.31 328 GLY A N 1
ATOM 2661 C CA . GLY A 1 328 ? 18.061 17.191 9.622 1.00 92.31 328 GLY A CA 1
ATOM 2662 C C . GLY A 1 328 ? 17.609 16.144 10.645 1.00 92.31 328 GLY A C 1
ATOM 2663 O O . GLY A 1 328 ? 16.417 15.865 10.807 1.00 92.31 328 GLY A O 1
ATOM 2664 N N . GLU A 1 329 ? 18.563 15.561 11.368 1.00 89.88 329 GLU A N 1
ATOM 2665 C CA . GLU A 1 329 ? 18.311 14.454 12.295 1.00 89.88 329 GLU A CA 1
ATOM 2666 C C . GLU A 1 329 ? 17.537 14.888 13.544 1.00 89.88 329 GLU A C 1
ATOM 2668 O O . GLU A 1 329 ? 16.486 14.326 13.851 1.00 89.88 329 GLU A O 1
ATOM 2673 N N . LYS A 1 330 ? 18.009 15.915 14.256 1.00 91.62 330 LYS A N 1
ATOM 2674 C CA . LYS A 1 330 ? 17.314 16.478 15.431 1.00 91.62 330 LYS A CA 1
ATOM 2675 C C . LYS A 1 330 ? 17.089 17.980 15.321 1.00 91.62 330 LYS A C 1
ATOM 2677 O O . LYS A 1 330 ? 16.510 18.591 16.225 1.00 91.62 330 LYS A O 1
ATOM 2682 N N . MET A 1 331 ? 17.514 18.568 14.208 1.00 94.19 331 MET A N 1
ATOM 2683 C CA . MET A 1 331 ? 17.519 20.004 13.972 1.00 94.19 331 MET A CA 1
ATOM 2684 C C . MET A 1 331 ? 16.717 20.374 12.723 1.00 94.19 331 MET A C 1
ATOM 2686 O O . MET A 1 331 ? 16.594 19.602 11.775 1.00 94.19 331 MET A O 1
ATOM 2690 N N . ILE A 1 332 ? 16.185 21.591 12.723 1.00 95.62 332 ILE A N 1
ATOM 2691 C CA . ILE A 1 332 ? 15.542 22.233 11.578 1.00 95.62 332 ILE A CA 1
ATOM 2692 C C . ILE A 1 332 ? 16.220 23.573 11.316 1.00 95.62 332 ILE A C 1
ATOM 2694 O O . ILE A 1 332 ? 16.621 24.274 12.249 1.00 95.62 332 ILE A O 1
ATOM 2698 N N . MET A 1 333 ? 16.324 23.929 10.044 1.00 95.50 333 MET A N 1
ATOM 2699 C CA . MET A 1 333 ? 16.875 25.180 9.564 1.00 95.50 333 MET A CA 1
ATOM 2700 C C . MET A 1 333 ? 15.885 25.850 8.612 1.00 95.50 333 MET A C 1
ATOM 2702 O O . MET A 1 333 ? 15.308 25.187 7.755 1.00 95.50 333 MET A O 1
ATOM 2706 N N . LYS A 1 334 ? 15.687 27.160 8.765 1.00 95.88 334 LYS A N 1
ATOM 2707 C CA . LYS A 1 334 ? 15.034 27.994 7.753 1.00 95.88 334 LYS A CA 1
ATOM 2708 C C . LYS A 1 334 ? 16.087 28.890 7.114 1.00 95.88 334 LYS A C 1
ATOM 2710 O O . LYS A 1 334 ? 16.930 29.453 7.820 1.00 95.88 334 LYS A O 1
ATOM 2715 N N . CYS A 1 335 ? 16.027 29.010 5.798 1.00 95.44 335 CYS A N 1
ATOM 2716 C CA . CYS A 1 335 ? 16.996 29.716 4.982 1.00 95.44 335 CYS A CA 1
ATOM 2717 C C . CYS A 1 335 ? 16.300 30.729 4.067 1.00 95.44 335 CYS A C 1
ATOM 2719 O O . CYS A 1 335 ? 15.203 30.483 3.563 1.00 95.44 335 CYS A O 1
ATOM 2721 N N . GLY A 1 336 ? 16.965 31.858 3.839 1.00 93.06 336 GLY A N 1
ATOM 2722 C CA . GLY A 1 336 ? 16.708 32.751 2.713 1.00 93.06 336 GLY A CA 1
ATOM 2723 C C . GLY A 1 336 ? 17.688 32.464 1.575 1.00 93.06 336 GLY A C 1
ATOM 2724 O O . GLY A 1 336 ? 18.691 31.773 1.773 1.00 93.06 336 GLY A O 1
ATOM 2725 N N . TYR A 1 337 ? 17.401 32.996 0.390 1.00 92.38 337 TYR A N 1
ATOM 2726 C CA . TYR A 1 337 ? 18.287 32.922 -0.769 1.00 92.38 337 TYR A CA 1
ATOM 2727 C C . TYR A 1 337 ? 18.400 34.300 -1.417 1.00 92.38 337 TYR A C 1
ATOM 2729 O O . TYR A 1 337 ? 17.380 34.937 -1.675 1.00 92.38 337 TYR A O 1
ATOM 2737 N N . ASP A 1 338 ? 19.628 34.753 -1.645 1.00 88.62 338 ASP A N 1
ATOM 2738 C CA . ASP A 1 338 ? 19.936 35.948 -2.427 1.00 88.62 338 ASP A CA 1
ATOM 2739 C C . ASP A 1 338 ? 20.214 35.533 -3.878 1.00 88.62 338 ASP A C 1
ATOM 2741 O O . ASP A 1 338 ? 21.154 34.778 -4.136 1.00 88.62 338 ASP A O 1
ATOM 2745 N N . GLU A 1 339 ? 19.385 35.988 -4.821 1.00 84.88 339 GLU A N 1
ATOM 2746 C CA . GLU A 1 339 ? 19.528 35.626 -6.237 1.00 84.88 339 GLU A CA 1
ATOM 2747 C C . GLU A 1 339 ? 20.742 36.292 -6.901 1.00 84.88 339 GLU A C 1
ATOM 2749 O O . GLU A 1 339 ? 21.327 35.688 -7.800 1.00 84.88 339 GLU A O 1
ATOM 2754 N N . ASN A 1 340 ? 21.160 37.477 -6.438 1.00 83.25 340 ASN A N 1
ATOM 2755 C CA . ASN A 1 340 ? 22.295 38.206 -7.008 1.00 83.25 340 ASN A CA 1
ATOM 2756 C C . ASN A 1 340 ? 23.624 37.564 -6.596 1.00 83.25 340 ASN A C 1
ATOM 2758 O O . ASN A 1 340 ? 24.519 37.403 -7.421 1.00 83.25 340 ASN A O 1
ATOM 2762 N N . GLU A 1 341 ? 23.740 37.171 -5.325 1.00 80.50 341 GLU A N 1
ATOM 2763 C CA . GLU A 1 341 ? 24.944 36.525 -4.778 1.00 80.50 341 GLU A CA 1
ATOM 2764 C C . GLU A 1 341 ? 24.910 34.987 -4.883 1.00 80.50 341 GLU A C 1
ATOM 2766 O O . GLU A 1 341 ? 25.844 34.313 -4.450 1.00 80.50 341 GLU A O 1
ATOM 2771 N N . GLN A 1 342 ? 23.817 34.415 -5.407 1.00 81.81 342 GLN A N 1
ATOM 2772 C CA . GLN A 1 342 ? 23.508 32.977 -5.368 1.00 81.81 342 GLN A CA 1
ATOM 2773 C C . GLN A 1 342 ? 23.710 32.347 -3.980 1.00 81.81 342 GLN A C 1
ATOM 2775 O O . GLN A 1 342 ? 24.182 31.214 -3.817 1.00 81.81 342 GLN A O 1
ATOM 2780 N N . LYS A 1 343 ? 23.352 33.111 -2.948 1.00 87.50 343 LYS A N 1
ATOM 2781 C CA . LYS A 1 343 ? 23.750 32.841 -1.573 1.00 87.50 343 LYS A CA 1
ATOM 2782 C C . LYS A 1 343 ? 22.581 32.378 -0.726 1.00 87.50 343 LYS A C 1
ATOM 2784 O O . LYS A 1 343 ? 21.659 33.141 -0.449 1.00 87.50 343 LYS A O 1
ATOM 2789 N N . MET A 1 344 ? 22.647 31.141 -0.240 1.00 91.25 344 MET A N 1
ATOM 2790 C CA . MET A 1 344 ? 21.706 30.623 0.752 1.00 91.25 344 MET A CA 1
ATOM 2791 C C . MET A 1 344 ? 22.194 30.954 2.165 1.00 91.25 344 MET A C 1
ATOM 2793 O O . MET A 1 344 ? 23.330 30.634 2.518 1.00 91.25 344 MET A O 1
ATOM 2797 N N . TYR A 1 345 ? 21.349 31.576 2.989 1.00 92.25 345 TYR A N 1
ATOM 2798 C CA . TYR A 1 345 ? 21.715 32.008 4.341 1.00 92.25 345 TYR A CA 1
ATOM 2799 C C . TYR A 1 345 ? 20.674 31.624 5.392 1.00 92.25 345 TYR A C 1
ATOM 2801 O O . TYR A 1 345 ? 19.470 31.663 5.152 1.00 92.25 345 TYR A O 1
ATOM 2809 N N . VAL A 1 346 ? 21.134 31.284 6.595 1.00 94.62 346 VAL A N 1
ATOM 2810 C CA . VAL A 1 346 ? 20.282 30.789 7.684 1.00 94.62 346 VAL A CA 1
ATOM 2811 C C . VAL A 1 346 ? 19.542 31.926 8.385 1.00 94.62 346 VAL A C 1
ATOM 2813 O O . VAL A 1 346 ? 20.144 32.752 9.075 1.00 94.62 346 VAL A O 1
ATOM 2816 N N . THR A 1 347 ? 18.212 31.917 8.305 1.00 94.00 347 THR A N 1
ATOM 2817 C CA . THR A 1 347 ? 17.336 32.829 9.055 1.00 94.00 347 THR A CA 1
ATOM 2818 C C . THR A 1 347 ? 16.962 32.254 10.421 1.00 94.00 347 THR A C 1
ATOM 2820 O O . THR A 1 347 ? 16.870 33.002 11.398 1.00 94.00 347 THR A O 1
ATOM 2823 N N . TYR A 1 348 ? 16.842 30.931 10.548 1.00 94.12 348 TYR A N 1
ATOM 2824 C CA . TYR A 1 348 ? 16.518 30.250 11.805 1.00 94.12 348 TYR A CA 1
ATOM 2825 C C . TYR A 1 348 ? 17.172 28.867 11.887 1.00 94.12 348 TYR A C 1
ATOM 2827 O O . TYR A 1 348 ? 17.263 28.165 10.887 1.00 94.12 348 TYR A O 1
ATOM 2835 N N . VAL A 1 349 ? 17.585 28.455 13.088 1.00 95.12 349 VAL A N 1
ATOM 2836 C CA . VAL A 1 349 ? 18.021 27.083 13.382 1.00 95.12 349 VAL A CA 1
ATOM 2837 C C . VAL A 1 349 ? 17.574 26.696 14.792 1.00 95.12 349 VAL A C 1
ATOM 2839 O O . VAL A 1 349 ? 17.668 27.505 15.717 1.00 95.12 349 VAL A O 1
ATOM 2842 N N . GLY A 1 350 ? 17.072 25.475 14.968 1.00 93.50 350 GLY A N 1
ATOM 2843 C CA . GLY A 1 350 ? 16.550 25.010 16.253 1.00 93.50 350 GLY A CA 1
ATOM 2844 C C . GLY A 1 350 ? 16.262 23.512 16.287 1.00 93.50 350 GLY A C 1
ATOM 2845 O O . GLY A 1 350 ? 16.396 22.825 15.277 1.00 93.50 350 GLY A O 1
ATOM 2846 N N . LYS A 1 351 ? 15.869 23.005 17.460 1.00 92.50 351 LYS A N 1
ATOM 2847 C CA . LYS A 1 351 ? 15.504 21.596 17.656 1.00 92.50 351 LYS A CA 1
ATOM 2848 C C . LYS A 1 351 ? 14.109 21.314 17.094 1.00 92.50 351 LYS A C 1
ATOM 2850 O O . LYS A 1 351 ? 13.208 22.139 17.231 1.00 92.50 351 LYS A O 1
ATOM 2855 N N . ILE A 1 352 ? 13.919 20.129 16.522 1.00 87.81 352 ILE A N 1
ATOM 2856 C CA . ILE A 1 352 ? 12.618 19.644 16.045 1.00 87.81 352 ILE A CA 1
ATOM 2857 C C . ILE A 1 352 ? 12.182 18.400 16.833 1.00 87.81 352 ILE A C 1
ATOM 2859 O O . ILE A 1 352 ? 13.010 17.594 17.258 1.00 87.81 352 ILE A O 1
ATOM 2863 N N . THR A 1 353 ? 10.878 18.252 17.079 1.00 78.25 353 THR A N 1
ATOM 2864 C CA . THR A 1 353 ? 10.311 17.040 17.695 1.00 78.25 353 THR A CA 1
ATOM 2865 C C . THR A 1 353 ? 10.199 15.918 16.662 1.00 78.25 353 THR A C 1
ATOM 2867 O O . THR A 1 353 ? 10.048 16.192 15.473 1.00 78.25 353 THR A O 1
ATOM 2870 N N . ALA A 1 354 ? 10.238 14.652 17.093 1.00 69.75 354 ALA A N 1
ATOM 2871 C CA . ALA A 1 354 ? 10.178 13.503 16.180 1.00 69.75 354 ALA A CA 1
ATOM 2872 C C . ALA A 1 354 ? 8.924 13.520 15.282 1.00 69.75 354 ALA A C 1
ATOM 2874 O O . ALA A 1 354 ? 9.024 13.278 14.081 1.00 69.75 354 ALA A O 1
ATOM 2875 N N . ASP A 1 355 ? 7.766 13.895 15.834 1.00 61.69 355 ASP A N 1
ATOM 2876 C CA . ASP A 1 355 ? 6.522 14.003 15.066 1.00 61.69 355 ASP A CA 1
ATOM 2877 C C . ASP A 1 355 ? 6.597 15.090 13.990 1.00 61.69 355 ASP A C 1
ATOM 2879 O O . ASP A 1 355 ? 6.312 14.822 12.824 1.00 61.69 355 ASP A O 1
ATOM 2883 N N . ARG A 1 356 ? 7.059 16.299 14.350 1.00 72.31 356 ARG A N 1
ATOM 2884 C CA . ARG A 1 356 ? 7.238 17.396 13.383 1.00 72.31 356 ARG A CA 1
ATOM 2885 C C . ARG A 1 356 ? 8.303 17.072 12.341 1.00 72.31 356 ARG A C 1
ATOM 2887 O O . ARG A 1 356 ? 8.160 17.472 11.192 1.00 72.31 356 ARG A O 1
ATOM 2894 N N . ARG A 1 357 ? 9.351 16.334 12.712 1.00 82.00 357 ARG A N 1
ATOM 2895 C CA . ARG A 1 357 ? 10.377 15.867 11.773 1.00 82.00 357 ARG A CA 1
ATOM 2896 C C . ARG A 1 357 ? 9.783 14.927 10.735 1.00 82.00 357 ARG A C 1
ATOM 2898 O O . ARG A 1 357 ? 10.018 15.126 9.551 1.00 82.00 357 ARG A O 1
ATOM 2905 N N . ASN A 1 358 ? 8.998 13.942 11.159 1.00 69.69 358 ASN A N 1
ATOM 2906 C CA . ASN A 1 358 ? 8.378 12.993 10.236 1.00 69.69 358 ASN A CA 1
ATOM 2907 C C . ASN A 1 358 ? 7.389 13.685 9.289 1.00 69.69 358 ASN A C 1
ATOM 2909 O O . ASN A 1 358 ? 7.372 13.373 8.102 1.00 69.69 358 ASN A O 1
ATOM 2913 N N . ILE A 1 359 ? 6.632 14.666 9.791 1.00 70.44 359 ILE A N 1
ATOM 2914 C CA . ILE A 1 359 ? 5.773 15.526 8.963 1.00 70.44 359 ILE A CA 1
ATOM 2915 C C . ILE A 1 359 ? 6.611 16.288 7.930 1.00 70.44 359 ILE A C 1
ATOM 2917 O O . ILE A 1 359 ? 6.330 16.221 6.737 1.00 70.44 359 ILE A O 1
ATOM 2921 N N . ASN A 1 360 ? 7.686 16.952 8.368 1.00 79.06 360 ASN A N 1
ATOM 2922 C CA . ASN A 1 360 ? 8.574 17.676 7.466 1.00 79.06 360 ASN A CA 1
ATOM 2923 C C . ASN A 1 360 ? 9.153 16.776 6.377 1.00 79.06 360 ASN A C 1
ATOM 2925 O O . ASN A 1 360 ? 9.182 17.190 5.227 1.00 79.06 360 ASN A O 1
ATOM 2929 N N . ILE A 1 361 ? 9.593 15.567 6.724 1.00 77.38 361 ILE A N 1
ATOM 2930 C CA . ILE A 1 361 ? 10.155 14.611 5.765 1.00 77.38 361 ILE A CA 1
ATOM 2931 C C . ILE A 1 361 ? 9.107 14.198 4.728 1.00 77.38 361 ILE A C 1
ATOM 2933 O O . ILE A 1 361 ? 9.434 14.178 3.549 1.00 77.38 361 ILE A O 1
ATOM 2937 N N . LYS A 1 362 ? 7.855 13.939 5.135 1.00 69.69 362 LYS A N 1
ATOM 2938 C CA . LYS A 1 362 ? 6.772 13.574 4.203 1.00 69.69 362 LYS A CA 1
ATOM 2939 C C . LYS A 1 362 ? 6.494 14.657 3.148 1.00 69.69 362 LYS A C 1
ATOM 2941 O O . LYS A 1 362 ? 6.233 14.316 2.004 1.00 69.69 362 LYS A O 1
ATOM 2946 N N . ARG A 1 363 ? 6.579 15.943 3.513 1.00 74.94 363 ARG A N 1
ATOM 2947 C CA . ARG A 1 363 ? 6.361 17.086 2.595 1.00 74.94 363 ARG A CA 1
ATOM 2948 C C . ARG A 1 363 ? 7.618 17.580 1.869 1.00 74.94 363 ARG A C 1
ATOM 2950 O O . ARG A 1 363 ? 7.564 18.584 1.163 1.00 74.94 363 ARG A O 1
ATOM 2957 N N . SER A 1 364 ? 8.761 16.945 2.113 1.00 79.38 364 SER A N 1
ATOM 2958 C CA . SER A 1 364 ? 10.059 17.373 1.595 1.00 79.38 364 SER A CA 1
ATOM 2959 C C . SER A 1 364 ? 10.594 16.394 0.569 1.00 79.38 364 SER A C 1
ATOM 2961 O O . SER A 1 364 ? 10.432 15.185 0.705 1.00 79.38 364 SER A O 1
ATOM 2963 N N . PHE A 1 365 ? 11.367 16.899 -0.385 1.00 74.88 365 PHE A N 1
ATOM 2964 C CA . PHE A 1 365 ? 12.269 16.045 -1.144 1.00 74.88 365 PHE A CA 1
ATOM 2965 C C . PHE A 1 365 ? 13.542 15.802 -0.328 1.00 74.88 365 PHE A C 1
ATOM 2967 O O . PHE A 1 365 ? 13.958 16.624 0.497 1.00 74.88 365 PHE A O 1
ATOM 2974 N N . ARG A 1 366 ? 14.198 14.662 -0.549 1.00 81.50 366 ARG A N 1
ATOM 2975 C CA . ARG A 1 366 ? 15.526 14.430 0.024 1.00 81.50 366 ARG A CA 1
ATOM 2976 C C . ARG A 1 366 ? 16.531 15.322 -0.701 1.00 81.50 366 ARG A C 1
ATOM 2978 O O . ARG A 1 366 ? 16.677 15.205 -1.914 1.00 81.50 366 ARG A O 1
ATOM 2985 N N . ILE A 1 367 ? 17.252 16.168 0.032 1.00 81.62 367 ILE A N 1
ATOM 2986 C CA . ILE A 1 367 ? 18.352 16.957 -0.531 1.00 81.62 367 ILE A CA 1
ATOM 2987 C C . ILE A 1 367 ? 19.513 16.000 -0.774 1.00 81.62 367 ILE A C 1
ATOM 2989 O O . ILE A 1 367 ? 20.044 15.406 0.167 1.00 81.62 367 ILE A O 1
ATOM 2993 N N . VAL A 1 368 ? 19.881 15.824 -2.040 1.00 68.69 368 VAL A N 1
ATOM 2994 C CA . VAL A 1 368 ? 20.959 14.921 -2.438 1.00 68.69 368 VAL A CA 1
ATOM 2995 C C . VAL A 1 368 ? 22.160 15.755 -2.869 1.00 68.69 368 VAL A C 1
ATOM 2997 O O . VAL A 1 368 ? 22.086 16.462 -3.861 1.00 68.69 368 VAL A O 1
ATOM 3000 N N . GLY A 1 369 ? 23.234 15.722 -2.084 1.00 72.31 369 GLY A N 1
ATOM 3001 C CA . GLY A 1 369 ? 24.382 16.623 -2.226 1.00 72.31 369 GLY A CA 1
ATOM 3002 C C . GLY A 1 369 ? 25.119 16.788 -0.899 1.00 72.31 369 GLY A C 1
ATOM 3003 O O . GLY A 1 369 ? 24.590 16.416 0.153 1.00 72.31 369 GLY A O 1
ATOM 3004 N N . GLN A 1 370 ? 26.335 17.336 -0.914 1.00 79.19 370 GLN A N 1
ATOM 3005 C CA . GLN A 1 370 ? 27.032 17.682 0.328 1.00 79.19 370 GLN A CA 1
ATOM 3006 C C . GLN A 1 370 ? 26.635 19.090 0.783 1.00 79.19 370 GLN A C 1
ATOM 3008 O O . GLN A 1 370 ? 26.929 20.064 0.103 1.00 79.19 370 GLN A O 1
ATOM 3013 N N . ILE A 1 371 ? 26.025 19.217 1.964 1.00 86.25 371 ILE A N 1
ATOM 3014 C CA . ILE A 1 371 ? 25.799 20.528 2.586 1.00 86.25 371 ILE A CA 1
ATOM 3015 C C . ILE A 1 371 ? 27.035 20.911 3.401 1.00 86.25 371 ILE A C 1
ATOM 3017 O O . ILE A 1 371 ? 27.448 20.203 4.324 1.00 86.25 371 ILE A O 1
ATOM 3021 N N . SER A 1 372 ? 27.616 22.052 3.062 1.00 87.50 372 SER A N 1
ATOM 3022 C CA . SER A 1 372 ? 28.696 22.697 3.793 1.00 87.50 372 SER A CA 1
ATOM 3023 C C . SER A 1 372 ? 28.190 23.983 4.446 1.00 87.50 372 SER A C 1
ATOM 3025 O O . SER A 1 372 ? 27.337 24.686 3.905 1.00 87.50 372 SER A O 1
ATOM 3027 N N . PHE A 1 373 ? 28.687 24.276 5.646 1.00 89.00 373 PHE A N 1
ATOM 3028 C CA . PHE A 1 373 ? 28.281 25.450 6.414 1.00 89.00 373 PHE A CA 1
ATOM 3029 C C . PHE A 1 373 ? 29.440 26.432 6.492 1.00 89.00 373 PHE A C 1
ATOM 3031 O O . PHE A 1 373 ? 30.519 26.087 6.974 1.00 89.00 373 PHE A O 1
ATOM 3038 N N . VAL A 1 374 ? 29.202 27.658 6.040 1.00 86.06 374 VAL A N 1
ATOM 3039 C CA . VAL A 1 374 ? 30.218 28.712 5.942 1.00 86.06 374 VAL A CA 1
ATOM 3040 C C . VAL A 1 374 ? 29.792 29.941 6.734 1.00 86.06 374 VAL A C 1
ATOM 3042 O O . VAL A 1 374 ? 28.606 30.199 6.931 1.00 86.06 374 VAL A O 1
ATOM 3045 N N . LEU A 1 375 ? 30.759 30.703 7.238 1.00 81.31 375 LEU A N 1
ATOM 3046 C CA . LEU A 1 375 ? 30.484 31.916 8.005 1.00 81.31 375 LEU A CA 1
ATOM 3047 C C . LEU A 1 375 ? 29.884 33.002 7.107 1.00 81.31 375 LEU A C 1
ATOM 3049 O O . LEU A 1 375 ? 30.391 33.276 6.024 1.00 81.31 375 LEU A O 1
ATOM 3053 N N . ASN A 1 376 ? 28.836 33.673 7.591 1.00 66.94 376 ASN A N 1
ATOM 3054 C CA . ASN A 1 376 ? 28.208 34.800 6.893 1.00 66.94 376 ASN A CA 1
ATOM 3055 C C . ASN A 1 376 ? 29.031 36.112 6.981 1.00 66.94 376 ASN A C 1
ATOM 3057 O O . ASN A 1 376 ? 28.475 37.184 7.219 1.00 66.94 376 ASN A O 1
ATOM 3061 N N . SER A 1 377 ? 30.362 36.042 6.866 1.00 57.66 377 SER A N 1
ATOM 3062 C CA . SER A 1 377 ? 31.242 37.218 6.817 1.00 57.66 377 SER A CA 1
ATOM 3063 C C . SER A 1 377 ? 31.339 37.760 5.392 1.00 57.66 377 SER A C 1
ATOM 3065 O O . SER A 1 377 ? 31.402 36.982 4.441 1.00 57.66 377 SER A O 1
ATOM 3067 N N . ARG A 1 378 ? 31.363 39.090 5.245 1.00 54.03 378 ARG A N 1
ATOM 3068 C CA . ARG A 1 378 ? 31.547 39.758 3.951 1.00 54.03 378 ARG A CA 1
ATOM 3069 C C . ARG A 1 378 ? 32.906 39.361 3.339 1.00 54.03 378 ARG A C 1
ATOM 3071 O O . ARG A 1 378 ? 33.944 39.591 3.951 1.00 54.03 378 ARG A O 1
ATOM 3078 N N . ASP A 1 379 ? 32.838 38.786 2.140 1.00 49.91 379 ASP A N 1
ATOM 3079 C CA . ASP A 1 379 ? 33.776 38.971 1.023 1.00 49.91 379 ASP A CA 1
ATOM 3080 C C . ASP A 1 379 ? 35.051 38.143 0.790 1.00 49.91 379 ASP A C 1
ATOM 3082 O O . ASP A 1 379 ? 35.785 38.522 -0.107 1.00 49.91 379 ASP A O 1
ATOM 3086 N N . ASN A 1 380 ? 35.339 36.992 1.418 1.00 48.00 380 ASN A N 1
ATOM 3087 C CA . ASN A 1 380 ? 36.562 36.251 1.003 1.00 48.00 380 ASN A CA 1
ATOM 3088 C C . ASN A 1 380 ? 36.508 34.710 0.989 1.00 48.00 380 ASN A C 1
ATOM 3090 O O . ASN A 1 380 ? 37.509 34.054 1.267 1.00 48.00 380 ASN A O 1
ATOM 3094 N N . GLY A 1 381 ? 35.377 34.095 0.625 1.00 51.81 381 GLY A N 1
ATOM 3095 C CA . GLY A 1 381 ? 35.389 32.640 0.378 1.00 51.81 381 GLY A CA 1
ATOM 3096 C C . GLY A 1 381 ? 34.048 31.927 0.247 1.00 51.81 381 GLY A C 1
ATOM 3097 O O . GLY A 1 381 ? 33.999 30.717 0.455 1.00 51.81 381 GLY A O 1
ATOM 3098 N N . TYR A 1 382 ? 32.955 32.642 -0.037 1.00 63.09 382 TYR A N 1
ATOM 3099 C CA . TYR A 1 382 ? 31.683 31.983 -0.325 1.00 63.09 382 TYR A CA 1
ATOM 3100 C C . TYR A 1 382 ? 31.693 31.472 -1.765 1.00 63.09 382 TYR A C 1
ATOM 3102 O O . TYR A 1 382 ? 31.617 32.265 -2.698 1.00 63.09 382 TYR A O 1
ATOM 3110 N N . ASP A 1 383 ? 31.799 30.157 -1.931 1.00 65.00 383 ASP A N 1
ATOM 3111 C CA . ASP A 1 383 ? 31.584 29.495 -3.213 1.00 65.00 383 ASP A CA 1
ATOM 3112 C C . ASP A 1 383 ? 30.107 29.066 -3.283 1.00 65.00 383 ASP A C 1
ATOM 3114 O O . ASP A 1 383 ? 29.702 28.191 -2.505 1.00 65.00 383 ASP A O 1
ATOM 3118 N N . PRO A 1 384 ? 29.273 29.696 -4.135 1.00 61.19 384 PRO A N 1
ATOM 3119 C CA . PRO A 1 384 ? 27.859 29.354 -4.253 1.00 61.19 384 PRO A CA 1
ATOM 3120 C C . PRO A 1 384 ? 27.634 27.921 -4.755 1.00 61.19 384 PRO A C 1
ATOM 3122 O O . PRO A 1 384 ? 26.542 27.392 -4.539 1.00 61.19 384 PRO A O 1
ATOM 3125 N N . GLN A 1 385 ? 28.648 27.284 -5.359 1.00 69.31 385 GLN A N 1
ATOM 3126 C CA . GLN A 1 385 ? 28.611 25.908 -5.863 1.00 69.31 385 GLN A CA 1
ATOM 3127 C C . GLN A 1 385 ? 27.299 25.609 -6.606 1.00 69.31 385 GLN A C 1
ATOM 3129 O O . GLN A 1 385 ? 26.984 26.280 -7.588 1.00 69.31 385 GLN A O 1
ATOM 3134 N N . ASP A 1 386 ? 26.498 24.657 -6.127 1.00 75.44 386 ASP A N 1
ATOM 3135 C CA . ASP A 1 386 ? 25.252 24.230 -6.768 1.00 75.44 386 ASP A CA 1
ATOM 3136 C C . ASP A 1 386 ? 23.996 24.815 -6.100 1.00 75.44 386 ASP A C 1
ATOM 3138 O O . ASP A 1 386 ? 22.886 24.307 -6.275 1.00 75.44 386 ASP A O 1
ATOM 3142 N N . ASN A 1 387 ? 24.120 25.897 -5.326 1.00 83.94 387 ASN A N 1
ATOM 3143 C CA . ASN A 1 387 ? 22.993 26.465 -4.579 1.00 83.94 387 ASN A CA 1
ATOM 3144 C C . ASN A 1 387 ? 21.827 26.912 -5.462 1.00 83.94 387 ASN A C 1
ATOM 3146 O O . ASN A 1 387 ? 20.671 26.778 -5.057 1.00 83.94 387 ASN A O 1
ATOM 3150 N N . HIS A 1 388 ? 22.099 27.407 -6.672 1.00 76.81 388 HIS A N 1
ATOM 3151 C CA . HIS A 1 388 ? 21.032 27.728 -7.617 1.00 76.81 388 HIS A CA 1
ATOM 3152 C C . HIS A 1 388 ? 20.248 26.471 -8.024 1.00 76.81 388 HIS A C 1
ATOM 3154 O O . HIS A 1 388 ? 19.019 26.500 -8.054 1.00 76.81 388 HIS A O 1
ATOM 3160 N N . GLN A 1 389 ? 20.933 25.345 -8.259 1.00 75.56 389 GLN A N 1
ATOM 3161 C CA . GLN A 1 389 ? 20.278 24.066 -8.553 1.00 75.56 389 GLN A CA 1
ATOM 3162 C C . GLN A 1 389 ? 19.447 23.596 -7.359 1.00 75.56 389 GLN A C 1
ATOM 3164 O O . GLN A 1 389 ? 18.306 23.181 -7.540 1.00 75.56 389 GLN A O 1
ATOM 3169 N N . LEU A 1 390 ? 19.966 23.737 -6.135 1.00 82.44 390 LEU A N 1
ATOM 3170 C CA . LEU A 1 390 ? 19.214 23.424 -4.921 1.00 82.44 390 LEU A CA 1
ATOM 3171 C C . LEU A 1 390 ? 17.921 24.248 -4.832 1.00 82.44 390 LEU A C 1
ATOM 3173 O O . LEU A 1 390 ? 16.857 23.700 -4.553 1.00 82.44 390 LEU A O 1
ATOM 3177 N N . VAL A 1 391 ? 17.984 25.549 -5.123 1.00 84.31 391 VAL A N 1
ATOM 3178 C CA . VAL A 1 391 ? 16.803 26.427 -5.169 1.00 84.31 391 VAL A CA 1
ATOM 3179 C C . VAL A 1 391 ? 15.825 26.010 -6.263 1.00 84.31 391 VAL A C 1
ATOM 3181 O O . VAL A 1 391 ? 14.619 25.996 -6.018 1.00 84.31 391 VAL A O 1
ATOM 3184 N N . VAL A 1 392 ? 16.310 25.630 -7.445 1.00 74.62 392 VAL A N 1
ATOM 3185 C CA . VAL A 1 392 ? 15.459 25.077 -8.509 1.00 74.62 392 VAL A CA 1
ATOM 3186 C C . VAL A 1 392 ? 14.780 23.790 -8.040 1.00 74.62 392 VAL A C 1
ATOM 3188 O O . VAL A 1 392 ? 13.582 23.639 -8.252 1.00 74.62 392 VAL A O 1
ATOM 3191 N N . MET A 1 393 ? 15.474 22.903 -7.320 1.00 75.69 393 MET A N 1
ATOM 3192 C CA . MET A 1 393 ? 14.861 21.700 -6.740 1.00 75.69 393 MET A CA 1
ATOM 3193 C C . MET A 1 393 ? 13.767 22.047 -5.725 1.00 75.69 393 MET A C 1
ATOM 3195 O O . MET A 1 393 ? 12.696 21.443 -5.763 1.00 75.69 393 MET A O 1
ATOM 3199 N N . PHE A 1 394 ? 13.994 23.046 -4.866 1.00 82.25 394 PHE A N 1
ATOM 3200 C CA . PHE A 1 394 ? 12.971 23.560 -3.953 1.00 82.25 394 PHE A CA 1
ATOM 3201 C C . PHE A 1 394 ? 11.745 24.118 -4.683 1.00 82.25 394 PHE A C 1
ATOM 3203 O O . PHE A 1 394 ? 10.6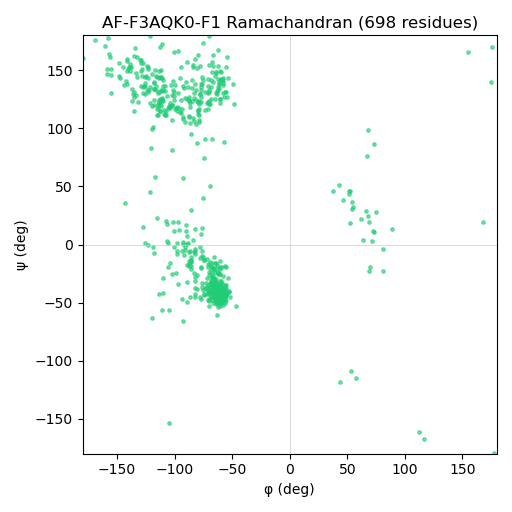21 23.864 -4.254 1.00 82.25 394 PHE A O 1
ATOM 3210 N N . LYS A 1 395 ? 11.956 24.863 -5.775 1.00 77.12 395 LYS A N 1
ATOM 3211 C CA . LYS A 1 395 ? 10.881 25.431 -6.601 1.00 77.12 395 LYS A CA 1
ATOM 3212 C C . LYS A 1 395 ? 10.126 24.340 -7.378 1.00 77.12 395 LYS A C 1
ATOM 3214 O O . LYS A 1 395 ? 8.904 24.375 -7.416 1.00 77.12 395 LYS A O 1
ATOM 3219 N N . ASN A 1 396 ? 10.814 23.334 -7.921 1.00 68.81 396 ASN A N 1
ATOM 3220 C CA . ASN A 1 396 ? 10.189 22.237 -8.673 1.00 68.81 396 ASN A CA 1
ATOM 3221 C C . ASN A 1 396 ? 9.296 21.348 -7.794 1.00 68.81 396 ASN A C 1
ATOM 3223 O O . ASN A 1 396 ? 8.238 20.925 -8.238 1.00 68.81 396 ASN A O 1
ATOM 3227 N N . HIS A 1 397 ? 9.683 21.116 -6.537 1.00 70.44 397 HIS A N 1
ATOM 3228 C CA . HIS A 1 397 ? 8.871 20.361 -5.570 1.00 70.44 397 HIS A CA 1
ATOM 3229 C C . HIS A 1 397 ? 7.913 21.260 -4.770 1.00 70.44 397 HIS A C 1
ATOM 3231 O O . HIS A 1 397 ? 7.344 20.844 -3.757 1.00 70.44 397 HIS A O 1
ATOM 3237 N N . GLN A 1 398 ? 7.744 22.522 -5.179 1.00 73.88 398 GLN A N 1
ATOM 3238 C CA . GLN A 1 398 ? 6.850 23.450 -4.496 1.00 73.88 398 GLN A CA 1
ATOM 3239 C C . GLN A 1 398 ? 5.394 22.991 -4.602 1.00 73.88 398 GLN A C 1
ATOM 3241 O O . GLN A 1 398 ? 4.651 23.134 -3.633 1.00 73.88 398 GLN A O 1
ATOM 3246 N N . ASP A 1 399 ? 4.985 22.452 -5.751 1.00 62.75 399 ASP A N 1
ATOM 3247 C CA . ASP A 1 399 ? 3.600 22.038 -5.975 1.00 62.75 399 ASP A CA 1
ATOM 3248 C C . ASP A 1 399 ? 3.243 20.771 -5.186 1.00 62.75 399 ASP A C 1
ATOM 3250 O O . ASP A 1 399 ? 2.172 20.735 -4.578 1.00 62.75 399 ASP A O 1
ATOM 3254 N N . ASP A 1 400 ? 4.173 19.820 -5.053 1.00 63.03 400 ASP A N 1
ATOM 3255 C CA . ASP A 1 400 ? 4.021 18.663 -4.160 1.00 63.03 400 ASP A CA 1
ATOM 3256 C C . ASP A 1 400 ? 3.825 19.122 -2.709 1.00 63.03 400 ASP A C 1
ATOM 3258 O O . ASP A 1 400 ? 2.876 18.724 -2.032 1.00 63.03 400 ASP A O 1
ATOM 3262 N N . ASN A 1 401 ? 4.674 20.037 -2.229 1.00 68.69 401 ASN A N 1
ATOM 3263 C CA . ASN A 1 401 ? 4.533 20.585 -0.882 1.00 68.69 401 ASN A CA 1
ATOM 3264 C C . ASN A 1 401 ? 3.227 21.382 -0.710 1.00 68.69 401 ASN A C 1
ATOM 3266 O O . ASN A 1 401 ? 2.597 21.281 0.340 1.00 68.69 401 ASN A O 1
ATOM 3270 N N . LYS A 1 402 ? 2.772 22.141 -1.717 1.00 69.31 402 LYS A N 1
ATOM 3271 C CA . LYS A 1 402 ? 1.462 22.816 -1.667 1.00 69.31 402 LYS A CA 1
ATOM 3272 C C . LYS A 1 402 ? 0.323 21.808 -1.541 1.00 69.31 402 LYS A C 1
ATOM 3274 O O . LYS A 1 402 ? -0.589 22.049 -0.755 1.00 69.31 402 LYS A O 1
ATOM 3279 N N . GLN A 1 403 ? 0.367 20.696 -2.276 1.00 66.94 403 GLN A N 1
ATOM 3280 C CA . GLN A 1 403 ? -0.640 19.640 -2.160 1.00 66.94 403 GLN A CA 1
ATOM 3281 C C . GLN A 1 403 ? -0.645 19.020 -0.761 1.00 66.94 403 GLN A C 1
ATOM 3283 O O . GLN A 1 403 ? -1.709 18.918 -0.154 1.00 66.94 403 GLN A O 1
ATOM 3288 N N . TYR A 1 404 ? 0.525 18.694 -0.204 1.00 71.00 404 TYR A N 1
ATOM 3289 C CA . TYR A 1 404 ? 0.627 18.197 1.172 1.00 71.00 404 TYR A CA 1
ATOM 3290 C C . TYR A 1 404 ? 0.137 19.217 2.207 1.00 71.00 404 TYR A C 1
ATOM 3292 O O . TYR A 1 404 ? -0.593 18.851 3.124 1.00 71.00 404 TYR A O 1
ATOM 3300 N N . GLN A 1 405 ? 0.497 20.496 2.064 1.00 73.12 405 GLN A N 1
ATOM 3301 C CA . GLN A 1 405 ? 0.035 21.561 2.960 1.00 73.12 405 GLN A CA 1
ATOM 3302 C C . GLN A 1 405 ? -1.482 21.726 2.901 1.00 73.12 405 GLN A C 1
ATOM 3304 O O . GLN A 1 405 ? -2.128 21.794 3.943 1.00 73.12 405 GLN A O 1
ATOM 3309 N N . LEU A 1 406 ? -2.055 21.731 1.697 1.00 77.19 406 LEU A N 1
ATOM 3310 C CA . LEU A 1 406 ? -3.499 21.775 1.502 1.00 77.19 406 LEU A CA 1
ATOM 3311 C C . LEU A 1 406 ? -4.176 20.540 2.119 1.00 77.19 406 LEU A C 1
ATOM 3313 O O . LEU A 1 406 ? -5.232 20.664 2.737 1.00 77.19 406 LEU A O 1
ATOM 3317 N N . GLN A 1 407 ? -3.566 19.358 1.986 1.00 77.81 407 GLN A N 1
ATOM 3318 C CA . GLN A 1 407 ? -4.050 18.125 2.602 1.00 77.81 407 GLN A CA 1
ATOM 3319 C C . GLN A 1 407 ? -4.049 18.212 4.131 1.00 77.81 407 GLN A C 1
ATOM 3321 O O . GLN A 1 407 ? -5.064 17.894 4.749 1.00 77.81 407 GLN A O 1
ATOM 3326 N N . GLU A 1 408 ? -2.960 18.667 4.753 1.00 78.38 408 GLU A N 1
ATOM 3327 C CA . GLU A 1 408 ? -2.889 18.845 6.209 1.00 78.38 408 GLU A CA 1
ATOM 3328 C C . GLU A 1 408 ? -3.863 19.911 6.710 1.00 78.38 408 GLU A C 1
ATOM 3330 O O . GLU A 1 408 ? -4.566 19.672 7.687 1.00 78.38 408 GLU A O 1
ATOM 3335 N N . GLU A 1 409 ? -3.951 21.058 6.035 1.00 82.81 409 GLU A N 1
ATOM 3336 C CA . GLU A 1 409 ? -4.872 22.129 6.411 1.00 82.81 409 GLU A CA 1
ATOM 3337 C C . GLU A 1 409 ? -6.322 21.643 6.367 1.00 82.81 409 GLU A C 1
ATOM 3339 O O . GLU A 1 409 ? -7.067 21.811 7.333 1.00 82.81 409 GLU A O 1
ATOM 3344 N N . LYS A 1 410 ? -6.724 20.977 5.278 1.00 84.00 410 LYS A N 1
ATOM 3345 C CA . LYS A 1 410 ? -8.059 20.378 5.182 1.00 84.00 410 LYS A CA 1
ATOM 3346 C C . LYS A 1 410 ? -8.280 19.306 6.247 1.00 84.00 410 LYS A C 1
ATOM 3348 O O . LYS A 1 410 ? -9.381 19.225 6.791 1.00 84.00 410 LYS A O 1
ATOM 3353 N N . PHE A 1 411 ? -7.263 18.499 6.553 1.00 86.25 411 PHE A N 1
ATOM 3354 C CA . PHE A 1 411 ? -7.360 17.462 7.577 1.00 86.25 411 PHE A CA 1
ATOM 3355 C C . PHE A 1 411 ? -7.570 18.062 8.966 1.00 86.25 411 PHE A C 1
ATOM 3357 O O . PHE A 1 411 ? -8.488 17.648 9.666 1.00 86.25 411 PHE A O 1
ATOM 3364 N N . GLU A 1 412 ? -6.774 19.055 9.357 1.00 84.19 412 GLU A N 1
ATOM 3365 C CA . GLU A 1 412 ? -6.914 19.740 10.646 1.00 84.19 412 GLU A CA 1
ATOM 3366 C C . GLU A 1 412 ? -8.239 20.512 10.734 1.00 84.19 412 GLU A C 1
ATOM 3368 O O . GLU A 1 412 ? -8.919 20.451 11.757 1.00 84.19 412 GLU A O 1
ATOM 3373 N N . ASN A 1 413 ? -8.677 21.155 9.648 1.00 85.88 413 ASN A N 1
ATOM 3374 C CA . ASN A 1 413 ? -9.974 21.835 9.607 1.00 85.88 413 ASN A CA 1
ATOM 3375 C C . ASN A 1 413 ? -11.151 20.865 9.793 1.00 85.88 413 ASN A C 1
ATOM 3377 O O . ASN A 1 413 ? -12.133 21.210 10.452 1.00 85.88 413 ASN A O 1
ATOM 3381 N N . LEU A 1 414 ? -11.069 19.658 9.225 1.00 86.38 414 LEU A N 1
ATOM 3382 C CA . LEU A 1 414 ? -12.142 18.669 9.307 1.00 86.38 414 LEU A CA 1
ATOM 3383 C C . LEU A 1 414 ? -12.106 17.869 10.620 1.00 86.38 414 LEU A C 1
ATOM 3385 O O . LEU A 1 414 ? -13.144 17.673 11.254 1.00 86.38 414 LEU A O 1
ATOM 3389 N N . PHE A 1 415 ? -10.923 17.410 11.036 1.00 87.94 415 PHE A N 1
ATOM 3390 C CA . PHE A 1 415 ? -10.749 16.467 12.144 1.00 87.94 415 PHE A CA 1
ATOM 3391 C C . PHE A 1 415 ? -10.198 17.087 13.431 1.00 87.94 415 PHE A C 1
ATOM 3393 O O . PHE A 1 415 ? -10.418 16.518 14.497 1.00 87.94 415 PHE A O 1
ATOM 3400 N N . GLY A 1 416 ? -9.555 18.256 13.391 1.00 81.75 416 GLY A N 1
ATOM 3401 C CA . GLY A 1 416 ? -9.030 18.909 14.597 1.00 81.75 416 GLY A CA 1
ATOM 3402 C C . GLY A 1 416 ? -10.141 19.253 15.596 1.00 81.75 416 GLY A C 1
ATOM 3403 O O . GLY A 1 416 ? -10.040 18.954 16.785 1.00 81.75 416 GLY A O 1
ATOM 3404 N N . GLY A 1 417 ? -11.271 19.775 15.105 1.00 83.31 417 GLY A N 1
ATOM 3405 C CA . GLY A 1 417 ? -12.463 19.997 15.934 1.00 83.31 417 GLY A CA 1
ATOM 3406 C C . GLY A 1 417 ? -13.073 18.700 16.485 1.00 83.31 417 GLY A C 1
ATOM 3407 O O . GLY A 1 417 ? -13.571 18.678 17.610 1.00 83.31 417 GLY A O 1
ATOM 3408 N N . TRP A 1 418 ? -12.992 17.600 15.729 1.00 85.62 418 TRP A N 1
ATOM 3409 C CA . TRP A 1 418 ? -13.438 16.283 16.194 1.00 85.62 418 TRP A CA 1
ATOM 3410 C C . TRP A 1 418 ? -12.555 15.749 17.321 1.00 85.62 418 TRP A C 1
ATOM 3412 O O . TRP A 1 418 ? -13.084 15.228 18.299 1.00 85.62 418 TRP A O 1
ATOM 3422 N N . GLU A 1 419 ? -11.232 15.888 17.221 1.00 83.44 419 GLU A N 1
ATOM 3423 C CA . GLU A 1 419 ? -10.306 15.466 18.278 1.00 83.44 419 GLU A CA 1
ATOM 3424 C C . GLU A 1 419 ? -10.570 16.215 19.592 1.00 83.44 419 GLU A C 1
ATOM 3426 O O . GLU A 1 419 ? -10.603 15.599 20.662 1.00 83.44 419 GLU A O 1
ATOM 3431 N N . ILE A 1 420 ? -10.834 17.522 19.521 1.00 86.25 420 ILE A N 1
ATOM 3432 C CA . ILE A 1 420 ? -11.216 18.325 20.690 1.00 86.25 420 ILE A CA 1
ATOM 3433 C C . ILE A 1 420 ? -12.538 17.811 21.272 1.00 86.25 420 ILE A C 1
ATOM 3435 O O . ILE A 1 420 ? -12.584 17.428 22.440 1.00 86.25 420 ILE A O 1
ATOM 3439 N N . GLY A 1 421 ? -13.587 17.699 20.451 1.00 87.31 421 GLY A N 1
ATOM 3440 C CA . GLY A 1 421 ? -14.904 17.249 20.913 1.00 87.31 421 GLY A CA 1
ATOM 3441 C C . GLY A 1 421 ? -14.902 15.825 21.484 1.00 87.31 421 GLY A C 1
ATOM 3442 O O . GLY A 1 421 ? -15.593 15.540 22.462 1.00 87.31 421 GLY A O 1
ATOM 3443 N N . LEU A 1 422 ? -14.092 14.918 20.928 1.00 87.31 422 LEU A N 1
ATOM 3444 C CA . LEU A 1 422 ? -13.914 13.571 21.471 1.00 87.31 422 LEU A CA 1
ATOM 3445 C C . LEU A 1 422 ? -13.159 13.587 22.806 1.00 87.31 422 LEU A C 1
ATOM 3447 O O . LEU A 1 422 ? -13.489 12.793 23.691 1.00 87.31 422 LEU A O 1
ATOM 3451 N N . THR A 1 423 ? -12.176 14.478 22.974 1.00 85.12 423 THR A N 1
ATOM 3452 C CA . THR A 1 423 ? -11.462 14.660 24.250 1.00 85.12 423 THR A CA 1
ATOM 3453 C C . THR A 1 423 ? -12.435 15.147 25.316 1.00 85.12 423 THR A C 1
ATOM 3455 O O . THR A 1 423 ? -12.569 14.513 26.362 1.00 85.12 423 THR A O 1
ATOM 3458 N N . GLU A 1 424 ? -13.202 16.193 25.006 1.00 88.88 424 GLU A N 1
ATOM 3459 C CA . GLU A 1 424 ? -14.236 16.741 25.886 1.00 88.88 424 GLU A CA 1
ATOM 3460 C C . GLU A 1 424 ? -15.303 15.694 26.236 1.00 88.88 424 GLU A C 1
ATOM 3462 O O . GLU A 1 424 ? -15.736 15.602 27.384 1.00 88.88 424 GLU A O 1
ATOM 3467 N N . ALA A 1 425 ? -15.710 14.846 25.285 1.00 88.06 425 ALA A N 1
ATOM 3468 C CA . ALA A 1 425 ? -16.659 13.765 25.541 1.00 88.06 425 ALA A CA 1
ATOM 3469 C C . ALA A 1 425 ? -16.105 12.718 26.526 1.00 88.06 425 ALA A C 1
ATOM 3471 O O . ALA A 1 425 ? -16.830 12.246 27.406 1.00 88.06 425 ALA A O 1
ATOM 3472 N N . VAL A 1 426 ? -14.818 12.368 26.412 1.00 86.44 426 VAL A N 1
ATOM 3473 C CA . VAL A 1 426 ? -14.137 11.468 27.357 1.00 86.44 426 VAL A CA 1
ATOM 3474 C C . VAL A 1 426 ? -14.035 12.109 28.740 1.00 86.44 426 VAL A C 1
ATOM 3476 O O . VAL A 1 426 ? -14.337 11.451 29.738 1.00 86.44 426 VAL A O 1
ATOM 3479 N N . GLU A 1 427 ? -13.651 13.383 28.810 1.00 86.50 427 GLU A N 1
ATOM 3480 C CA . GLU A 1 427 ? -13.562 14.133 30.065 1.00 86.50 427 GLU A CA 1
ATOM 3481 C C . GLU A 1 427 ? -14.925 14.290 30.735 1.00 86.50 427 GLU A C 1
ATOM 3483 O O . GLU A 1 427 ? -15.036 14.104 31.945 1.00 86.50 427 GLU A O 1
ATOM 3488 N N . LYS A 1 428 ? -15.984 14.528 29.959 1.00 88.50 428 LYS A N 1
ATOM 3489 C CA . LYS A 1 428 ? -17.363 14.593 30.449 1.00 88.50 428 LYS A CA 1
ATOM 3490 C C . LYS A 1 428 ? -17.828 13.261 31.032 1.00 88.50 428 LYS A C 1
ATOM 3492 O O . LYS A 1 428 ? -18.440 13.254 32.097 1.00 88.50 428 LYS A O 1
ATOM 3497 N N . GLU A 1 429 ? -17.531 12.132 30.385 1.00 86.50 429 GLU A N 1
ATOM 3498 C CA . GLU A 1 429 ? -17.844 10.808 30.945 1.00 86.50 429 GLU A CA 1
ATOM 3499 C C . GLU A 1 429 ? -17.038 10.518 32.219 1.00 86.50 429 GLU A C 1
ATOM 3501 O O . GLU A 1 429 ? -17.604 10.039 33.199 1.00 86.50 429 GLU A O 1
ATOM 3506 N N . LYS A 1 430 ? -15.752 10.898 32.267 1.00 85.62 430 LYS A N 1
ATOM 3507 C CA . LYS A 1 430 ? -14.943 10.851 33.502 1.00 85.62 430 LYS A CA 1
ATOM 3508 C C . LYS A 1 430 ? -15.498 11.791 34.586 1.00 85.62 430 LYS A C 1
ATOM 3510 O O . LYS A 1 430 ? -15.410 11.508 35.782 1.00 85.62 430 LYS A O 1
ATOM 3515 N N . GLY A 1 431 ? -16.077 12.919 34.185 1.00 84.94 431 GLY A N 1
ATOM 3516 C CA . GLY A 1 431 ? -16.731 13.901 35.045 1.00 84.94 431 GLY A CA 1
ATOM 3517 C C . GLY A 1 431 ? -17.967 13.357 35.761 1.00 84.94 431 GLY A C 1
ATOM 3518 O O . GLY A 1 431 ? -18.223 13.774 36.883 1.00 84.94 431 GLY A O 1
ATOM 3519 N N . LYS A 1 432 ? -18.675 12.396 35.155 1.00 86.88 432 LYS A N 1
ATOM 3520 C CA . LYS A 1 432 ? -19.867 11.744 35.724 1.00 86.88 432 LYS A CA 1
ATOM 3521 C C . LYS A 1 432 ? -19.561 10.533 36.611 1.00 86.88 432 LYS A C 1
ATOM 3523 O O . LYS A 1 432 ? -20.466 10.039 37.270 1.00 86.88 432 LYS A O 1
ATOM 3528 N N . SER A 1 433 ? -18.343 9.995 36.574 1.00 89.44 433 SER A N 1
ATOM 3529 C CA . SER A 1 433 ? -17.964 8.821 37.373 1.00 89.44 433 SER A CA 1
ATOM 3530 C C . SER A 1 433 ? -17.864 9.147 38.857 1.00 89.44 433 SER A C 1
ATOM 3532 O O . SER A 1 433 ? -17.231 10.143 39.210 1.00 89.44 433 SER A O 1
ATOM 3534 N N . ALA A 1 434 ? -18.394 8.265 39.709 1.00 90.75 434 ALA A N 1
ATOM 3535 C CA . ALA A 1 434 ? -18.214 8.366 41.156 1.00 90.75 434 ALA A CA 1
ATOM 3536 C C . ALA A 1 434 ? -16.727 8.318 41.547 1.00 90.75 434 ALA A C 1
ATOM 3538 O O . ALA A 1 434 ? -15.946 7.553 40.962 1.00 90.75 434 ALA A O 1
ATOM 3539 N N . ILE A 1 435 ? -16.352 9.110 42.554 1.00 93.56 435 ILE A N 1
ATOM 3540 C CA . ILE A 1 435 ? -15.032 9.066 43.193 1.00 93.56 435 ILE A CA 1
ATOM 3541 C C . ILE A 1 435 ? -15.221 8.735 44.670 1.00 93.56 435 ILE A C 1
ATOM 3543 O O . ILE A 1 435 ? -15.839 9.495 45.405 1.00 93.56 435 ILE A O 1
ATOM 3547 N N . ILE A 1 436 ? -14.645 7.619 45.104 1.00 94.06 436 ILE A N 1
ATOM 3548 C CA . ILE A 1 436 ? -14.707 7.143 46.485 1.00 94.06 436 ILE A CA 1
ATOM 3549 C C . ILE A 1 436 ? -13.424 7.541 47.207 1.00 94.06 436 ILE A C 1
ATOM 3551 O O . ILE A 1 436 ? -12.327 7.088 46.851 1.00 94.06 436 ILE A O 1
ATOM 3555 N N . LYS A 1 437 ? -13.569 8.369 48.240 1.00 94.38 437 LYS A N 1
ATOM 3556 C CA . LYS A 1 437 ? -12.508 8.717 49.187 1.00 94.38 437 LYS A CA 1
ATOM 3557 C C . LYS A 1 437 ? -12.670 7.892 50.458 1.00 94.38 437 LYS A C 1
ATOM 3559 O O . LYS A 1 437 ? -13.776 7.735 50.961 1.00 94.38 437 LYS A O 1
ATOM 3564 N N . TYR A 1 438 ? -11.561 7.382 50.980 1.00 94.62 438 TYR A N 1
ATOM 3565 C CA . TYR A 1 438 ? -11.532 6.508 52.153 1.00 94.62 438 TYR A CA 1
ATOM 3566 C C . TYR A 1 438 ? -10.285 6.777 53.003 1.00 94.62 438 TYR A C 1
ATOM 3568 O O . TYR A 1 438 ? -9.246 7.201 52.482 1.00 94.62 438 TYR A O 1
ATOM 3576 N N . ASP A 1 439 ? -10.372 6.515 54.307 1.00 91.75 439 ASP A N 1
ATOM 3577 C CA . ASP A 1 439 ? -9.245 6.656 55.243 1.00 91.75 439 ASP A CA 1
ATOM 3578 C C . ASP A 1 439 ? -8.542 5.314 55.504 1.00 91.75 439 ASP A C 1
ATOM 3580 O O . ASP A 1 439 ? -7.317 5.264 55.638 1.00 91.75 439 ASP A O 1
ATOM 3584 N N . LYS A 1 440 ? -9.305 4.218 55.517 1.00 90.38 440 LYS A N 1
ATOM 3585 C CA . LYS A 1 440 ? -8.849 2.858 55.803 1.00 90.38 440 LYS A CA 1
ATOM 3586 C C . LYS A 1 440 ? -9.486 1.858 54.850 1.00 90.38 440 LYS A C 1
ATOM 3588 O O . LYS A 1 440 ? -10.589 2.062 54.344 1.00 90.38 440 LYS A O 1
ATOM 3593 N N . TYR A 1 441 ? -8.781 0.756 54.626 1.00 93.38 441 TYR A N 1
ATOM 3594 C CA . TYR A 1 441 ? -9.315 -0.389 53.906 1.00 93.38 441 TYR A CA 1
ATOM 3595 C C . TYR A 1 441 ? -8.836 -1.695 54.536 1.00 93.38 441 TYR A C 1
ATOM 3597 O O . TYR A 1 441 ? -7.725 -1.773 55.065 1.00 93.38 441 TYR A O 1
ATOM 3605 N N . GLU A 1 442 ? -9.663 -2.726 54.436 1.00 91.19 442 GLU A N 1
ATOM 3606 C CA . GLU A 1 442 ? -9.390 -4.072 54.923 1.00 91.19 442 GLU A CA 1
ATOM 3607 C C . GLU A 1 442 ? -9.637 -5.093 53.810 1.00 91.19 442 GLU A C 1
ATOM 3609 O O . GLU A 1 442 ? -10.432 -4.875 52.894 1.00 91.19 442 GLU A O 1
ATOM 3614 N N . ILE A 1 443 ? -8.916 -6.213 53.868 1.00 89.56 443 ILE A N 1
ATOM 3615 C CA . ILE A 1 443 ? -9.089 -7.333 52.941 1.00 89.56 443 ILE A CA 1
ATOM 3616 C C . ILE A 1 443 ? -9.649 -8.495 53.749 1.00 89.56 443 ILE A C 1
ATOM 3618 O O . ILE A 1 443 ? -8.948 -9.022 54.613 1.00 89.56 443 ILE A O 1
ATOM 3622 N N . ASN A 1 444 ? -10.875 -8.913 53.446 1.00 86.62 444 ASN A N 1
ATOM 3623 C CA . ASN A 1 444 ? -11.503 -10.065 54.080 1.00 86.62 444 ASN A CA 1
ATOM 3624 C C . ASN A 1 444 ? -11.820 -11.126 53.020 1.00 86.62 444 ASN A C 1
ATOM 3626 O O . ASN A 1 444 ? -12.762 -11.000 52.238 1.00 86.62 444 ASN A O 1
ATOM 3630 N N . GLY A 1 445 ? -10.977 -12.158 52.936 1.00 84.12 445 GLY A N 1
ATOM 3631 C CA . GLY A 1 445 ? -11.094 -13.196 51.913 1.00 84.12 445 GLY A CA 1
ATOM 3632 C C . GLY A 1 445 ? -11.046 -12.628 50.487 1.00 84.12 445 GLY A C 1
ATOM 3633 O O . GLY A 1 445 ? -10.020 -12.109 50.049 1.00 84.12 445 GLY A O 1
ATOM 3634 N N . GLY A 1 446 ? -12.154 -12.765 49.754 1.00 86.06 446 GLY A N 1
ATOM 3635 C CA . GLY A 1 446 ? -12.317 -12.268 48.383 1.00 86.06 446 GLY A CA 1
ATOM 3636 C C . GLY A 1 446 ? -12.823 -10.825 48.273 1.00 86.06 446 GLY A C 1
ATOM 3637 O O . GLY A 1 446 ? -13.008 -10.352 47.151 1.00 86.06 446 GLY A O 1
ATOM 3638 N N . GLN A 1 447 ? -13.046 -10.137 49.396 1.00 90.94 447 GLN A N 1
ATOM 3639 C CA . GLN A 1 447 ? -13.631 -8.798 49.448 1.00 90.94 447 GLN A CA 1
ATOM 3640 C C . GLN A 1 447 ? -12.629 -7.748 49.943 1.00 90.94 447 GLN A C 1
ATOM 3642 O O . GLN A 1 447 ? -11.730 -8.021 50.743 1.00 90.94 447 GLN A O 1
ATOM 3647 N N . LEU A 1 448 ? -12.811 -6.526 49.455 1.00 92.69 448 LEU A N 1
ATOM 3648 C CA . LEU A 1 448 ? -12.177 -5.306 49.928 1.00 92.69 448 LEU A CA 1
ATOM 3649 C C . LEU A 1 448 ? -13.236 -4.432 50.587 1.00 92.69 448 LEU A C 1
ATOM 3651 O O . LEU A 1 448 ? -14.231 -4.095 49.949 1.00 92.69 448 LEU A O 1
ATOM 3655 N N . ILE A 1 449 ? -12.992 -4.033 51.827 1.00 92.88 449 ILE A N 1
ATOM 3656 C CA . ILE A 1 449 ? -13.903 -3.195 52.603 1.00 92.88 449 ILE A CA 1
ATOM 3657 C C . ILE A 1 449 ? -13.211 -1.856 52.826 1.00 92.88 449 ILE A C 1
ATOM 3659 O O . ILE A 1 449 ? -12.105 -1.824 53.359 1.00 92.88 449 ILE A O 1
ATOM 3663 N N . PHE A 1 450 ? -13.828 -0.757 52.405 1.00 94.31 450 PHE A N 1
ATOM 3664 C CA . PHE A 1 450 ? -13.280 0.594 52.542 1.00 94.31 450 PHE A CA 1
ATOM 3665 C C . PHE A 1 450 ? -14.132 1.406 53.501 1.00 94.31 450 PHE A C 1
ATOM 3667 O O . PHE A 1 450 ? -15.345 1.464 53.324 1.00 94.31 450 PHE A O 1
ATOM 3674 N N . ASN A 1 451 ? -13.503 2.067 54.469 1.00 92.50 451 ASN A N 1
ATOM 3675 C CA . ASN A 1 451 ? -14.186 3.029 55.322 1.00 92.50 451 ASN A CA 1
ATOM 3676 C C . ASN A 1 451 ? -14.326 4.364 54.576 1.00 92.50 451 ASN A C 1
ATOM 3678 O O . ASN A 1 451 ? -13.328 5.006 54.241 1.00 92.50 451 ASN A O 1
ATOM 3682 N N . LEU A 1 452 ? -15.558 4.734 54.247 1.00 92.31 452 LEU A N 1
ATOM 3683 C CA . LEU A 1 452 ? -15.879 5.852 53.376 1.00 92.31 452 LEU A CA 1
ATOM 3684 C C . LEU A 1 452 ? -15.725 7.184 54.117 1.00 92.31 452 LEU A C 1
ATOM 3686 O O . LEU A 1 452 ? -16.338 7.401 55.156 1.00 92.31 452 LEU A O 1
ATOM 3690 N N . ILE A 1 453 ? -14.955 8.099 53.528 1.00 92.75 453 ILE A N 1
ATOM 3691 C CA . ILE A 1 453 ? -14.938 9.513 53.927 1.00 92.75 453 ILE A CA 1
ATOM 3692 C C . ILE A 1 453 ? -15.997 10.276 53.132 1.00 92.75 453 ILE A C 1
ATOM 3694 O O . ILE A 1 453 ? -16.758 11.051 53.700 1.00 92.75 453 ILE A O 1
ATOM 3698 N N . ASP A 1 454 ? -15.998 10.093 51.809 1.00 90.38 454 ASP A N 1
ATOM 3699 C CA . ASP A 1 454 ? -16.853 10.846 50.895 1.00 90.38 454 ASP A CA 1
ATOM 3700 C C . ASP A 1 454 ? -17.034 10.106 49.560 1.00 90.38 454 ASP A C 1
ATOM 3702 O O . ASP A 1 454 ? -16.144 9.371 49.110 1.00 90.38 454 ASP A O 1
ATOM 3706 N N . CYS A 1 455 ? -18.178 10.331 48.920 1.00 90.12 455 CYS A N 1
ATOM 3707 C CA . CYS A 1 455 ? -18.491 9.883 47.570 1.00 90.12 455 CYS A CA 1
ATOM 3708 C C . CYS A 1 455 ? -18.772 11.114 46.704 1.00 90.12 455 CYS A C 1
ATOM 3710 O O . CYS A 1 455 ? -19.861 11.683 46.723 1.00 90.12 455 CYS A O 1
ATOM 3712 N N . GLU A 1 456 ? -17.776 11.538 45.930 1.00 90.38 456 GLU A N 1
ATOM 3713 C CA . GLU A 1 456 ? -17.905 12.718 45.079 1.00 90.38 456 GLU A CA 1
ATOM 3714 C C . GLU A 1 456 ? -18.565 12.361 43.737 1.00 90.38 456 GLU A C 1
ATOM 3716 O O . GLU A 1 456 ? -18.429 11.246 43.222 1.00 90.38 456 GLU A O 1
ATOM 3721 N N . LYS A 1 457 ? -19.209 13.363 43.120 1.00 87.38 457 LYS A N 1
ATOM 3722 C CA . LYS A 1 457 ? -19.848 13.349 41.783 1.00 87.38 457 LYS A CA 1
ATOM 3723 C C . LYS A 1 457 ? -21.121 12.512 41.626 1.00 87.38 457 LYS A C 1
ATOM 3725 O O . LYS A 1 457 ? -21.867 12.777 40.686 1.00 87.38 457 LYS A O 1
ATOM 3730 N N . LYS A 1 458 ? -21.381 11.557 42.514 1.00 86.44 458 LYS A N 1
ATOM 3731 C CA . LYS A 1 458 ? -22.641 10.806 42.610 1.00 86.44 458 LYS A CA 1
ATOM 3732 C C . LYS A 1 458 ? -23.001 10.588 44.069 1.00 86.44 458 LYS A C 1
ATOM 3734 O O . LYS A 1 458 ? -22.091 10.453 44.884 1.00 86.44 458 LYS A O 1
ATOM 3739 N N . SER A 1 459 ? -24.293 10.487 44.382 1.00 84.56 459 SER A N 1
ATOM 3740 C CA . SER A 1 459 ? -24.694 9.956 45.686 1.00 84.56 459 SER A CA 1
ATOM 3741 C C . SER A 1 459 ? -24.262 8.493 45.815 1.00 84.56 459 SER A C 1
ATOM 3743 O O . SER A 1 459 ? -24.251 7.747 44.832 1.00 84.56 459 SER A O 1
ATOM 3745 N N . ILE A 1 460 ? -23.943 8.064 47.036 1.00 83.88 460 ILE A N 1
ATOM 3746 C CA . ILE A 1 460 ? -23.645 6.659 47.325 1.00 83.88 460 ILE A CA 1
ATOM 3747 C C . ILE A 1 460 ? -24.830 5.738 46.995 1.00 83.88 460 ILE A C 1
ATOM 3749 O O . ILE A 1 460 ? -24.622 4.624 46.520 1.00 83.88 460 ILE A O 1
ATOM 3753 N N . ASP A 1 461 ? -26.059 6.244 47.130 1.00 83.62 461 ASP A N 1
ATOM 3754 C CA . ASP A 1 461 ? -27.295 5.516 46.816 1.00 83.62 461 ASP A CA 1
ATOM 3755 C C . ASP A 1 461 ? -27.482 5.264 45.307 1.00 83.62 461 ASP A C 1
ATOM 3757 O O . ASP A 1 461 ? -28.294 4.434 44.903 1.00 83.62 461 ASP A O 1
ATOM 3761 N N . GLU A 1 462 ? -26.734 5.963 44.446 1.00 84.56 462 GLU A N 1
ATOM 3762 C CA . GLU A 1 462 ? -26.765 5.762 42.990 1.00 84.56 462 GLU A CA 1
ATOM 3763 C C . GLU A 1 462 ? -25.863 4.604 42.526 1.00 84.56 462 GLU A C 1
ATOM 3765 O O . GLU A 1 462 ? -25.849 4.257 41.338 1.00 84.56 462 GLU A O 1
ATOM 3770 N N . LEU A 1 463 ? -25.068 4.015 43.425 1.00 85.69 463 LEU A N 1
ATOM 3771 C CA . LEU A 1 463 ? -24.186 2.899 43.099 1.00 85.69 463 LEU A CA 1
ATOM 3772 C C . LEU A 1 463 ? -24.984 1.594 43.036 1.00 85.69 463 LEU A C 1
ATOM 3774 O O . LEU A 1 463 ? -25.582 1.158 44.014 1.00 85.69 463 LEU A O 1
ATOM 3778 N N . MET A 1 464 ? -24.956 0.932 41.877 1.00 83.75 464 MET A N 1
ATOM 3779 C CA . MET A 1 464 ? -25.639 -0.348 41.663 1.00 83.75 464 MET A CA 1
ATOM 3780 C C . MET A 1 464 ? -24.647 -1.466 41.317 1.00 83.75 464 MET A C 1
ATOM 3782 O O . MET A 1 464 ? -23.740 -1.244 40.507 1.00 83.75 464 MET A O 1
ATOM 3786 N N . PRO A 1 465 ? -24.803 -2.689 41.848 1.00 83.81 465 PRO A N 1
ATOM 3787 C CA . PRO A 1 465 ? -23.997 -3.830 41.422 1.00 83.81 465 PRO A CA 1
ATOM 3788 C C . PRO A 1 465 ? -24.377 -4.293 40.001 1.00 83.81 465 PRO A C 1
ATOM 3790 O O . PRO A 1 465 ? -25.563 -4.315 39.667 1.00 83.81 465 PRO A O 1
ATOM 3793 N N . PRO A 1 466 ? -23.419 -4.719 39.154 1.00 79.31 466 PRO A N 1
ATOM 3794 C CA . PRO A 1 466 ? -21.973 -4.686 39.361 1.00 79.31 466 PRO A CA 1
ATOM 3795 C C . PRO A 1 466 ? -21.353 -3.378 38.824 1.00 79.31 466 PRO A C 1
ATOM 3797 O O . PRO A 1 466 ? -21.146 -3.230 37.617 1.00 79.31 466 PRO A O 1
ATOM 3800 N N . THR A 1 467 ? -20.978 -2.446 39.707 1.00 88.31 467 THR A N 1
ATOM 3801 C CA . THR A 1 467 ? -20.199 -1.248 39.330 1.00 88.31 467 THR A CA 1
ATOM 3802 C C . THR A 1 467 ? -18.711 -1.504 39.539 1.00 88.31 467 THR A C 1
ATOM 3804 O O . THR A 1 467 ? -18.285 -1.856 40.630 1.00 88.31 467 THR A O 1
ATOM 3807 N N . ARG A 1 468 ? -17.877 -1.332 38.511 1.00 92.12 468 ARG A N 1
ATOM 3808 C CA . ARG A 1 468 ? -16.432 -1.595 38.616 1.00 92.12 468 ARG A CA 1
ATOM 3809 C C . ARG A 1 468 ? -15.657 -0.353 39.046 1.00 92.12 468 ARG A C 1
ATOM 3811 O O . ARG A 1 468 ? -15.905 0.727 38.518 1.00 92.12 468 ARG A O 1
ATOM 3818 N N . PHE A 1 469 ? -14.661 -0.531 39.912 1.00 93.50 469 PHE A N 1
ATOM 3819 C CA . PHE A 1 469 ? -13.768 0.533 40.374 1.00 93.50 469 PHE A CA 1
ATOM 3820 C C . PHE A 1 469 ? -12.307 0.320 39.947 1.00 93.50 469 PHE A C 1
ATOM 3822 O O . PHE A 1 469 ? -11.790 -0.803 39.889 1.00 93.50 469 PHE A O 1
ATOM 3829 N N . VAL A 1 470 ? -11.629 1.429 39.649 1.00 93.56 470 VAL A N 1
ATOM 3830 C CA . VAL A 1 470 ? -10.219 1.506 39.242 1.00 93.56 470 VAL A CA 1
ATOM 3831 C C . VAL A 1 470 ? -9.464 2.542 40.079 1.00 93.56 470 VAL A C 1
ATOM 3833 O O . VAL A 1 470 ? -10.062 3.466 40.616 1.00 93.56 470 VAL A O 1
ATOM 3836 N N . VAL A 1 471 ? -8.138 2.428 40.143 1.00 93.06 471 VAL A N 1
ATOM 3837 C CA . VAL A 1 471 ? -7.236 3.467 40.673 1.00 93.06 471 VAL A CA 1
ATOM 3838 C C . VAL A 1 471 ? -6.378 4.055 39.561 1.00 93.06 471 VAL A C 1
ATOM 3840 O O . VAL A 1 471 ? -5.969 3.345 38.635 1.00 93.06 471 VAL A O 1
ATOM 3843 N N . GLU A 1 472 ? -6.111 5.354 39.662 1.00 91.62 472 GLU A N 1
ATOM 3844 C CA . GLU A 1 472 ? -5.300 6.120 38.716 1.00 91.62 472 GLU A CA 1
ATOM 3845 C C . GLU A 1 472 ? -3.823 6.150 39.155 1.00 91.62 472 GLU A C 1
ATOM 3847 O O . GLU A 1 472 ? -3.520 6.371 40.327 1.00 91.62 472 GLU A O 1
ATOM 3852 N N . SER A 1 473 ? -2.888 5.930 38.227 1.00 89.00 473 SER A N 1
ATOM 3853 C CA . SER A 1 473 ? -1.447 6.085 38.463 1.00 89.00 473 SER A CA 1
ATOM 3854 C C . SER A 1 473 ? -0.721 6.686 37.255 1.00 89.00 473 SER A C 1
ATOM 3856 O O . SER A 1 473 ? -1.199 6.615 36.125 1.00 89.00 473 SER A O 1
ATOM 3858 N N . GLN A 1 474 ? 0.447 7.292 37.482 1.00 87.44 474 GLN A N 1
ATOM 3859 C CA . GLN A 1 474 ? 1.286 7.852 36.416 1.00 87.44 474 GLN A CA 1
ATOM 3860 C C . GLN A 1 474 ? 2.240 6.789 35.856 1.00 87.44 474 GLN A C 1
ATOM 3862 O O . GLN A 1 474 ? 3.017 6.189 36.599 1.00 87.44 474 GLN A O 1
ATOM 3867 N N . GLY A 1 475 ? 2.187 6.561 34.544 1.00 78.19 475 GLY A N 1
ATOM 3868 C CA . GLY A 1 475 ? 3.111 5.705 33.800 1.00 78.19 475 GLY A CA 1
ATOM 3869 C C . GLY A 1 475 ? 4.029 6.497 32.864 1.00 78.19 475 GLY A C 1
ATOM 3870 O O . GLY A 1 475 ? 3.835 7.685 32.632 1.00 78.19 475 GLY A O 1
ATOM 3871 N N . GLN A 1 476 ? 5.011 5.820 32.255 1.00 68.88 476 GLN A N 1
ATOM 3872 C CA . GLN A 1 476 ? 5.976 6.451 31.332 1.00 68.88 476 GLN A CA 1
ATOM 3873 C C . GLN A 1 476 ? 5.334 7.084 30.083 1.00 68.88 476 GLN A C 1
ATOM 3875 O O . GLN A 1 476 ? 5.909 7.990 29.492 1.00 68.88 476 GLN A O 1
ATOM 3880 N N . LYS A 1 477 ? 4.158 6.594 29.667 1.00 61.44 477 LYS A N 1
ATOM 3881 C CA . LYS A 1 477 ? 3.407 7.071 28.491 1.00 61.44 477 LYS A CA 1
ATOM 3882 C C . LYS A 1 477 ? 2.057 7.703 28.863 1.00 61.44 477 LYS A C 1
ATOM 3884 O O . LYS A 1 477 ? 1.148 7.725 28.040 1.00 61.44 477 LYS A O 1
ATOM 3889 N N . GLY A 1 478 ? 1.917 8.178 30.101 1.00 75.69 478 GLY A N 1
ATOM 3890 C CA . GLY A 1 478 ? 0.705 8.827 30.601 1.00 75.69 478 GLY A CA 1
ATOM 3891 C C . GLY A 1 478 ? -0.033 8.020 31.668 1.00 75.69 478 GLY A C 1
ATOM 3892 O O . GLY A 1 478 ? 0.528 7.132 32.309 1.00 75.69 478 GLY A O 1
ATOM 3893 N N . VAL A 1 479 ? -1.303 8.364 31.868 1.00 81.75 479 VAL A N 1
ATOM 3894 C CA . VAL A 1 479 ? -2.132 7.874 32.974 1.00 81.75 479 VAL A CA 1
ATOM 3895 C C . VAL A 1 479 ? -2.553 6.412 32.775 1.00 81.75 479 VAL A C 1
ATOM 3897 O O . VAL A 1 479 ? -3.072 6.032 31.724 1.00 81.75 479 VAL A O 1
ATOM 3900 N N . ILE A 1 480 ? -2.370 5.592 33.809 1.00 84.19 480 ILE A N 1
ATOM 3901 C CA . ILE A 1 480 ? -2.739 4.175 33.854 1.00 84.19 480 ILE A CA 1
ATOM 3902 C C . ILE A 1 480 ? -3.902 3.986 34.833 1.00 84.19 480 ILE A C 1
ATOM 3904 O O . ILE A 1 480 ? -3.857 4.444 35.970 1.00 84.19 480 ILE A O 1
ATOM 3908 N N . TYR A 1 481 ? -4.926 3.249 34.399 1.00 88.50 481 TYR A N 1
ATOM 3909 C CA . TYR A 1 481 ? -6.065 2.859 35.234 1.00 88.50 481 TYR A CA 1
ATOM 3910 C C . TYR A 1 481 ? -5.988 1.372 35.571 1.00 88.50 481 TYR A C 1
ATOM 3912 O O . TYR A 1 481 ? -6.107 0.523 34.678 1.00 88.50 481 TYR A O 1
ATOM 3920 N N . THR A 1 482 ? -5.813 1.050 36.852 1.00 89.12 482 THR A N 1
ATOM 3921 C CA . THR A 1 482 ? -5.701 -0.337 37.323 1.00 89.12 482 THR A CA 1
ATOM 3922 C C . THR A 1 482 ? -6.969 -0.758 38.053 1.00 89.12 482 THR A C 1
ATOM 3924 O O . THR A 1 482 ? -7.421 -0.071 38.958 1.00 89.12 482 THR A O 1
ATOM 3927 N N . GLU A 1 483 ? -7.543 -1.890 37.654 1.00 91.38 483 GLU A N 1
ATOM 3928 C CA . GLU A 1 483 ? -8.736 -2.471 38.280 1.00 91.38 483 GLU A CA 1
ATOM 3929 C C . GLU A 1 483 ? -8.496 -2.851 39.746 1.00 91.38 483 GLU A C 1
ATOM 3931 O O . GLU A 1 483 ? -7.470 -3.464 40.063 1.00 91.38 483 GLU A O 1
ATOM 3936 N N . VAL A 1 484 ? -9.465 -2.503 40.598 1.00 91.50 484 VAL A N 1
ATOM 3937 C CA . VAL A 1 484 ? -9.484 -2.808 42.035 1.00 91.50 484 VAL A CA 1
ATOM 3938 C C . VAL A 1 484 ? -10.469 -3.939 42.327 1.00 91.50 484 VAL A C 1
ATOM 3940 O O . VAL A 1 484 ? -10.064 -4.972 42.852 1.00 91.50 484 VAL A O 1
ATOM 3943 N N . GLY A 1 485 ? -11.737 -3.763 41.943 1.00 91.38 485 GLY A N 1
ATOM 3944 C CA . GLY A 1 485 ? -12.817 -4.714 42.209 1.00 91.38 485 GLY A CA 1
ATOM 3945 C C . GLY A 1 485 ? -14.179 -4.225 41.709 1.00 91.38 485 GLY A C 1
ATOM 3946 O O . GLY A 1 485 ? -14.269 -3.139 41.126 1.00 91.38 485 GLY A O 1
ATOM 3947 N N . ASN A 1 486 ? -15.231 -5.018 41.925 1.00 91.81 486 ASN A N 1
ATOM 3948 C CA . ASN A 1 486 ? -16.611 -4.639 41.603 1.00 91.81 486 ASN A CA 1
ATOM 3949 C C . ASN A 1 486 ? -17.413 -4.404 42.884 1.00 91.81 486 ASN A C 1
ATOM 3951 O O . ASN A 1 486 ? -17.383 -5.229 43.786 1.00 91.81 486 ASN A O 1
ATOM 3955 N N . PHE A 1 487 ? -18.143 -3.303 42.931 1.00 92.81 487 PHE A N 1
ATOM 3956 C CA . PHE A 1 487 ? -19.073 -2.946 43.987 1.00 92.81 487 PHE A CA 1
ATOM 3957 C C . PHE A 1 487 ? -20.133 -4.018 44.199 1.00 92.81 487 PHE A C 1
ATOM 3959 O O . PHE A 1 487 ? -20.754 -4.475 43.234 1.00 92.81 487 PHE A O 1
ATOM 3966 N N . GLU A 1 488 ? -20.308 -4.383 45.465 1.00 91.25 488 GLU A N 1
ATOM 3967 C CA . GLU A 1 488 ? -21.313 -5.329 45.934 1.00 91.25 488 GLU A CA 1
ATOM 3968 C C . GLU A 1 488 ? -22.380 -4.617 46.757 1.00 91.25 488 GLU A C 1
ATOM 3970 O O . GLU A 1 488 ? -23.555 -4.688 46.413 1.00 91.25 488 GLU A O 1
ATOM 3975 N N . GLU A 1 489 ? -21.978 -3.907 47.810 1.00 91.50 489 GLU A N 1
ATOM 3976 C CA . GLU A 1 489 ? -22.913 -3.272 48.736 1.00 91.50 489 GLU A CA 1
ATOM 3977 C C . GLU A 1 489 ? -22.261 -2.154 49.560 1.00 91.50 489 GLU A C 1
ATOM 3979 O O . GLU A 1 489 ? -21.038 -1.957 49.552 1.00 91.50 489 GLU A O 1
ATOM 3984 N N . VAL A 1 490 ? -23.113 -1.420 50.276 1.00 90.75 490 VAL A N 1
ATOM 3985 C CA . VAL A 1 490 ? -22.744 -0.433 51.293 1.00 90.75 490 VAL A CA 1
ATOM 3986 C C . VAL A 1 490 ? -23.236 -0.958 52.634 1.00 90.75 490 VAL A C 1
ATOM 3988 O O . VAL A 1 490 ? -24.398 -1.340 52.756 1.00 90.75 490 VAL A O 1
ATOM 3991 N N . VAL A 1 491 ? -22.360 -0.966 53.632 1.00 89.19 491 VAL A N 1
ATOM 3992 C CA . VAL A 1 491 ? -22.669 -1.387 55.000 1.00 89.19 491 VAL A CA 1
ATOM 3993 C C . VAL A 1 491 ? -22.558 -0.166 55.903 1.00 89.19 491 VAL A C 1
ATOM 3995 O O . VAL A 1 491 ? -21.522 0.495 55.919 1.00 89.19 491 VAL A O 1
ATOM 3998 N N . CYS A 1 492 ? -23.617 0.144 56.644 1.00 85.19 492 CYS A N 1
ATOM 3999 C CA . CYS A 1 492 ? -23.621 1.234 57.616 1.00 85.19 492 CYS A CA 1
ATOM 4000 C C . CYS A 1 492 ? -23.505 0.651 59.026 1.00 85.19 492 CYS A C 1
ATOM 4002 O O . CYS A 1 492 ? -24.387 -0.093 59.450 1.00 85.19 492 CYS A O 1
ATOM 4004 N N . ASP A 1 493 ? -22.438 1.015 59.734 1.00 81.50 493 ASP A N 1
ATOM 4005 C CA . ASP A 1 493 ? -22.264 0.769 61.167 1.00 81.50 493 ASP A CA 1
ATOM 4006 C C . ASP A 1 493 ? -22.588 2.058 61.949 1.00 81.50 493 ASP A C 1
ATOM 4008 O O . ASP A 1 493 ? -22.604 3.143 61.363 1.00 81.50 493 ASP A O 1
ATOM 4012 N N . ASP A 1 494 ? -22.780 1.962 63.270 1.00 73.88 494 ASP A N 1
ATOM 4013 C CA . ASP A 1 494 ? -23.193 3.089 64.132 1.00 73.88 494 ASP A CA 1
ATOM 4014 C C . ASP A 1 494 ? -22.293 4.343 64.012 1.00 73.88 494 ASP A C 1
ATOM 4016 O O . ASP A 1 494 ? -22.785 5.462 64.151 1.00 73.88 494 ASP A O 1
ATOM 4020 N N . ASP A 1 495 ? -21.004 4.167 63.683 1.00 78.75 495 ASP A N 1
ATOM 4021 C CA . ASP A 1 495 ? -20.008 5.246 63.577 1.00 78.75 495 ASP A CA 1
ATOM 4022 C C . ASP A 1 495 ? -19.376 5.401 62.173 1.00 78.75 495 ASP A C 1
ATOM 4024 O O . ASP A 1 495 ? -18.516 6.265 61.978 1.00 78.75 495 ASP A O 1
ATOM 4028 N N . SER A 1 496 ? -19.725 4.562 61.184 1.00 85.56 496 SER A N 1
ATOM 4029 C CA . SER A 1 496 ? -19.033 4.577 59.881 1.00 85.56 496 SER A CA 1
ATOM 4030 C C . SER A 1 496 ? -19.821 3.973 58.720 1.00 85.56 496 SER A C 1
ATOM 4032 O O . SER A 1 496 ? -20.517 2.975 58.883 1.00 85.56 496 SER A O 1
ATOM 4034 N N . VAL A 1 497 ? -19.629 4.520 57.517 1.00 89.31 497 VAL A N 1
ATOM 4035 C CA . VAL A 1 497 ? -20.156 3.955 56.266 1.00 89.31 497 VAL A CA 1
ATOM 4036 C C . VAL A 1 497 ? -19.038 3.198 55.559 1.00 89.31 497 VAL A C 1
ATOM 4038 O O . VAL A 1 497 ? -17.963 3.743 55.322 1.00 89.31 497 VAL A O 1
ATOM 4041 N N . LYS A 1 498 ? -19.277 1.941 55.194 1.00 91.88 498 LYS A N 1
ATOM 4042 C CA . LYS A 1 498 ? -18.301 1.072 54.534 1.00 91.88 498 LYS A CA 1
ATOM 4043 C C . LYS A 1 498 ? -18.768 0.683 53.138 1.00 91.88 498 LYS A C 1
ATOM 4045 O O . LYS A 1 498 ? -19.920 0.314 52.943 1.00 91.88 498 LYS A O 1
ATOM 4050 N N . ILE A 1 499 ? -17.856 0.717 52.169 1.00 93.19 499 ILE A N 1
ATOM 4051 C CA . ILE A 1 499 ? -18.081 0.207 50.810 1.00 93.19 499 ILE A CA 1
ATOM 4052 C C . ILE A 1 499 ? -17.432 -1.169 50.665 1.00 93.19 499 ILE A C 1
ATOM 4054 O O . ILE A 1 499 ? -16.266 -1.340 51.029 1.00 93.19 499 ILE A O 1
ATOM 4058 N N . VAL A 1 500 ? -18.161 -2.134 50.104 1.00 91.94 500 VAL A N 1
ATOM 4059 C CA . VAL A 1 500 ? -17.669 -3.499 49.877 1.00 91.94 500 VAL A CA 1
ATOM 4060 C C . VAL A 1 500 ? -17.480 -3.742 48.380 1.00 91.94 500 VAL A C 1
ATOM 4062 O O . VAL A 1 500 ? -18.404 -3.579 47.579 1.00 91.94 500 VAL A O 1
ATOM 4065 N N . LEU A 1 501 ? -16.260 -4.123 47.989 1.00 93.38 501 LEU A N 1
ATOM 4066 C CA . LEU A 1 501 ? -15.906 -4.500 46.620 1.00 93.38 501 LEU A CA 1
ATOM 4067 C C . LEU A 1 501 ? -15.437 -5.962 46.550 1.00 93.38 501 LEU A C 1
ATOM 4069 O O . LEU A 1 501 ? -14.536 -6.367 47.282 1.00 93.38 501 LEU A O 1
ATOM 4073 N N . SER A 1 502 ? -15.929 -6.722 45.576 1.00 92.06 502 SER A N 1
ATOM 4074 C CA . SER A 1 502 ? -15.402 -8.043 45.213 1.00 92.06 502 SER A CA 1
ATOM 4075 C C . SER A 1 502 ? -14.114 -7.958 44.397 1.00 92.06 502 SER A C 1
ATOM 4077 O O . SER A 1 502 ? -13.994 -7.179 43.447 1.00 92.06 502 SER A O 1
ATOM 4079 N N . LEU A 1 503 ? -13.150 -8.828 44.702 1.00 88.38 503 LEU A N 1
ATOM 4080 C CA . LEU A 1 503 ? -11.940 -9.004 43.900 1.00 88.38 503 LEU A CA 1
ATOM 4081 C C . LEU A 1 503 ? -12.226 -9.884 42.676 1.00 88.38 503 LEU A C 1
ATOM 4083 O O . LEU A 1 503 ? -12.395 -11.095 42.793 1.00 88.38 503 LEU A O 1
ATOM 4087 N N . THR A 1 504 ? -12.125 -9.320 41.471 1.00 72.06 504 THR A N 1
ATOM 4088 C CA . THR A 1 504 ? -12.395 -10.013 40.192 1.00 72.06 504 THR A CA 1
ATOM 4089 C C . THR A 1 504 ? -11.525 -11.257 39.940 1.00 72.06 504 THR A C 1
ATOM 4091 O O . THR A 1 504 ? -11.853 -12.087 39.097 1.00 72.06 504 THR A O 1
ATOM 4094 N N . LYS A 1 505 ? -10.388 -11.392 40.638 1.00 74.06 505 LYS A N 1
ATOM 4095 C CA . LYS A 1 505 ? -9.474 -12.552 40.568 1.00 74.06 505 LYS A CA 1
ATOM 4096 C C . LYS A 1 505 ? -9.153 -13.156 41.943 1.00 74.06 505 LYS A C 1
ATOM 4098 O O . LYS A 1 505 ? -8.151 -13.854 42.077 1.00 74.06 505 LYS A O 1
ATOM 4103 N N . GLY A 1 506 ? -9.924 -12.813 42.978 1.00 73.56 506 GLY A N 1
ATOM 4104 C CA . GLY A 1 506 ? -9.716 -13.281 44.356 1.00 73.56 506 GLY A CA 1
ATOM 4105 C C . GLY A 1 506 ? -8.401 -12.847 45.025 1.00 73.56 506 GLY A C 1
ATOM 4106 O O . GLY A 1 506 ? -8.118 -13.273 46.139 1.00 73.56 506 GLY A O 1
ATOM 4107 N N . ARG A 1 507 ? -7.564 -12.028 44.369 1.00 79.56 507 ARG A N 1
ATOM 4108 C CA . ARG A 1 507 ? -6.310 -11.491 44.924 1.00 79.56 507 ARG A CA 1
ATOM 4109 C C . ARG A 1 507 ? -6.095 -10.044 44.498 1.00 79.56 507 ARG A C 1
ATOM 4111 O O . ARG A 1 507 ? -6.261 -9.705 43.325 1.00 79.56 507 ARG A O 1
ATOM 4118 N N . LEU A 1 508 ? -5.642 -9.219 45.439 1.00 83.44 508 LEU A N 1
ATOM 4119 C CA . LEU A 1 508 ? -5.251 -7.835 45.187 1.00 83.44 508 LEU A CA 1
ATOM 4120 C C . LEU A 1 508 ? -3.860 -7.771 44.539 1.00 83.44 508 LEU A C 1
ATOM 4122 O O . LEU A 1 508 ? -2.899 -8.358 45.038 1.00 83.44 508 LEU A O 1
ATOM 4126 N N . LYS A 1 509 ? -3.726 -7.028 43.435 1.00 86.38 509 LYS A N 1
ATOM 4127 C CA . LYS A 1 509 ? -2.424 -6.824 42.777 1.00 86.38 509 LYS A CA 1
ATOM 4128 C C . LYS A 1 509 ? -1.482 -5.996 43.673 1.00 86.38 509 LYS A C 1
ATOM 4130 O O . LYS A 1 509 ? -1.934 -4.993 44.226 1.00 86.38 509 LYS A O 1
ATOM 4135 N N . PRO A 1 510 ? -0.171 -6.314 43.754 1.00 86.31 510 PRO A N 1
ATOM 4136 C CA . PRO A 1 510 ? 0.783 -5.563 44.584 1.00 86.31 510 PRO A CA 1
ATOM 4137 C C . PRO A 1 510 ? 0.839 -4.062 44.270 1.00 86.31 510 PRO A C 1
ATOM 4139 O O . PRO A 1 510 ? 0.901 -3.238 45.178 1.00 86.31 510 PRO A O 1
ATOM 4142 N N . THR A 1 511 ? 0.751 -3.701 42.986 1.00 86.12 511 THR A N 1
ATOM 4143 C CA . THR A 1 511 ? 0.729 -2.304 42.528 1.00 86.12 511 THR A CA 1
ATOM 4144 C C . THR A 1 511 ? -0.504 -1.551 43.017 1.00 86.12 511 THR A C 1
ATOM 4146 O O . THR A 1 511 ? -0.393 -0.405 43.439 1.00 86.12 511 THR A O 1
ATOM 4149 N N . VAL A 1 512 ? -1.671 -2.202 43.020 1.00 88.88 512 VAL A N 1
ATOM 4150 C CA . VAL A 1 512 ? -2.909 -1.625 43.563 1.00 88.88 512 VAL A CA 1
ATOM 4151 C C . VAL A 1 512 ? -2.779 -1.466 45.070 1.00 88.88 512 VAL A C 1
ATOM 4153 O O . VAL A 1 512 ? -3.046 -0.387 45.578 1.00 88.88 512 VAL A O 1
ATOM 4156 N N . ARG A 1 513 ? -2.270 -2.482 45.780 1.00 90.12 513 ARG A N 1
ATOM 4157 C CA . ARG A 1 513 ? -2.043 -2.409 47.232 1.00 90.12 513 ARG A CA 1
ATOM 4158 C C . ARG A 1 513 ? -1.172 -1.214 47.625 1.00 90.12 513 ARG A C 1
ATOM 4160 O O . ARG A 1 513 ? -1.490 -0.508 48.574 1.00 90.12 513 ARG A O 1
ATOM 4167 N N . GLN A 1 514 ? -0.104 -0.952 46.873 1.00 90.31 514 GLN A N 1
ATOM 4168 C CA . GLN A 1 514 ? 0.762 0.203 47.111 1.00 90.31 514 GLN A CA 1
ATOM 4169 C C . GLN A 1 514 ? 0.032 1.541 46.911 1.00 90.31 514 GLN A C 1
ATOM 4171 O O . GLN A 1 514 ? 0.283 2.481 47.660 1.00 90.31 514 GLN A O 1
ATOM 4176 N N . LEU A 1 515 ? -0.857 1.636 45.918 1.00 90.75 515 LEU A N 1
ATOM 4177 C CA . LEU A 1 515 ? -1.665 2.834 45.666 1.00 90.75 515 LEU A CA 1
ATOM 4178 C C . LEU A 1 515 ? -2.745 3.025 46.739 1.00 90.75 515 LEU A C 1
ATOM 4180 O O . LEU A 1 515 ? -2.948 4.150 47.197 1.00 90.75 515 LEU A O 1
ATOM 4184 N N . LEU A 1 516 ? -3.380 1.940 47.191 1.00 91.81 516 LEU A N 1
ATOM 4185 C CA . LEU A 1 516 ? -4.368 1.996 48.270 1.00 91.81 516 LEU A CA 1
ATOM 4186 C C . LEU A 1 516 ? -3.736 2.404 49.607 1.00 91.81 516 LEU A C 1
ATOM 4188 O O . LEU A 1 516 ? -4.294 3.219 50.330 1.00 91.81 516 LEU A O 1
ATOM 4192 N N . ASN A 1 517 ? -2.515 1.937 49.895 1.00 90.88 517 ASN A N 1
ATOM 4193 C CA . ASN A 1 517 ? -1.742 2.367 51.070 1.00 90.88 517 ASN A CA 1
ATOM 4194 C C . ASN A 1 517 ? -1.362 3.859 51.051 1.00 90.88 517 ASN A C 1
ATOM 4196 O O . ASN A 1 517 ? -0.942 4.389 52.073 1.00 90.88 517 ASN A O 1
ATOM 4200 N N . LYS A 1 518 ? -1.454 4.521 49.892 1.00 91.69 518 LYS A N 1
ATOM 4201 C CA . LYS A 1 518 ? -1.286 5.975 49.746 1.00 91.69 518 LYS A CA 1
ATOM 4202 C C . LYS A 1 518 ? -2.628 6.720 49.750 1.00 91.69 518 LYS A C 1
ATOM 4204 O O . LYS A 1 518 ? -2.660 7.877 49.345 1.00 91.69 518 LYS A O 1
ATOM 4209 N N . ASN A 1 519 ? -3.721 6.049 50.121 1.00 91.81 519 ASN A N 1
ATOM 4210 C CA . ASN A 1 519 ? -5.088 6.574 50.094 1.00 91.81 519 ASN A CA 1
ATOM 4211 C C . ASN A 1 519 ? -5.489 7.122 48.713 1.00 91.81 519 ASN A C 1
ATOM 4213 O O . ASN A 1 519 ? -6.190 8.126 48.601 1.00 91.81 519 ASN A O 1
ATOM 4217 N N . THR A 1 520 ? -5.031 6.472 47.635 1.00 93.06 520 THR A N 1
ATOM 4218 C CA . THR A 1 520 ? -5.426 6.864 46.273 1.00 93.06 520 THR A CA 1
ATOM 4219 C C . THR A 1 520 ? -6.933 6.621 46.103 1.00 93.06 520 THR A C 1
ATOM 4221 O O . THR A 1 520 ? -7.356 5.479 46.321 1.00 93.06 520 THR A O 1
ATOM 4224 N N . PRO A 1 521 ? -7.739 7.629 45.706 1.00 94.38 521 PRO A N 1
ATOM 4225 C CA . PRO A 1 521 ? -9.186 7.477 45.554 1.00 94.38 521 PRO A CA 1
ATOM 4226 C C . PRO A 1 521 ? -9.569 6.398 44.538 1.00 94.38 521 PRO A C 1
ATOM 4228 O O . PRO A 1 521 ? -8.861 6.185 43.546 1.00 94.38 521 PRO A O 1
ATOM 4231 N N . LEU A 1 522 ? -10.710 5.743 44.761 1.00 93.88 522 LEU A N 1
ATOM 4232 C CA . LEU A 1 522 ? -11.275 4.795 43.799 1.00 93.88 522 LEU A CA 1
ATOM 4233 C C . LEU A 1 522 ? -12.165 5.553 42.817 1.00 93.88 522 LEU A C 1
ATOM 4235 O O . LEU A 1 522 ? -12.972 6.384 43.216 1.00 93.88 522 LEU A O 1
ATOM 4239 N N . LEU A 1 523 ? -12.047 5.245 41.533 1.00 93.31 523 LEU A N 1
ATOM 4240 C CA . LEU A 1 523 ? -12.811 5.873 40.462 1.00 93.31 523 LEU A CA 1
ATOM 4241 C C . LEU A 1 523 ? -13.706 4.832 39.784 1.00 93.31 523 LEU A C 1
ATOM 4243 O O . LEU A 1 523 ? -13.228 3.754 39.427 1.00 93.31 523 LEU A O 1
ATOM 4247 N N . GLU A 1 524 ? -14.984 5.148 39.571 1.00 93.00 524 GLU A N 1
ATOM 4248 C CA . GLU A 1 524 ? -15.883 4.312 38.763 1.00 93.00 524 GLU A CA 1
ATOM 4249 C C . GLU A 1 524 ? -15.312 4.143 37.343 1.00 93.00 524 GLU A C 1
ATOM 4251 O O . GLU A 1 524 ? -14.959 5.123 36.673 1.00 93.00 524 GLU A O 1
ATOM 4256 N N . ASP A 1 525 ? -15.240 2.901 36.858 1.00 90.38 525 ASP A N 1
ATOM 4257 C CA . ASP A 1 525 ? -14.632 2.553 35.573 1.00 90.38 525 ASP A CA 1
ATOM 4258 C C . ASP A 1 525 ? -15.442 3.097 34.378 1.00 90.38 525 ASP A C 1
ATOM 4260 O O . ASP A 1 525 ? -16.316 2.443 33.809 1.00 90.38 525 ASP A O 1
ATOM 4264 N N . PHE A 1 526 ? -15.097 4.308 33.941 1.00 87.69 526 PHE A N 1
ATOM 4265 C CA . PHE A 1 526 ? -15.672 4.979 32.770 1.00 87.69 526 PHE A CA 1
ATOM 4266 C C . PHE A 1 526 ? -15.154 4.437 31.429 1.00 87.69 526 PHE A C 1
ATOM 4268 O O . PHE A 1 526 ? -15.604 4.864 30.359 1.00 87.69 526 PHE A O 1
ATOM 4275 N N . ARG A 1 527 ? -14.174 3.520 31.428 1.00 85.94 527 ARG A N 1
ATOM 4276 C CA . ARG A 1 527 ? -13.491 3.110 30.189 1.00 85.94 527 ARG A CA 1
ATOM 4277 C C . ARG A 1 527 ? -14.447 2.429 29.220 1.00 85.94 527 ARG A C 1
ATOM 4279 O O . ARG A 1 527 ? -14.361 2.696 28.028 1.00 85.94 527 ARG A O 1
ATOM 4286 N N . ALA A 1 528 ? -15.390 1.625 29.714 1.00 80.81 528 ALA A N 1
ATOM 4287 C CA . ALA A 1 528 ? -16.412 0.991 28.879 1.00 80.81 528 ALA A CA 1
ATOM 4288 C C . ALA A 1 528 ? -17.280 2.027 28.137 1.00 80.81 528 ALA A C 1
ATOM 4290 O O . ALA A 1 528 ? -17.504 1.890 26.935 1.00 80.81 528 ALA A O 1
ATOM 4291 N N . LYS A 1 529 ? -17.682 3.103 28.830 1.00 81.25 529 LYS A N 1
ATOM 4292 C CA . LYS A 1 529 ? -18.496 4.208 28.287 1.00 81.25 529 LYS A CA 1
ATOM 4293 C C . LYS A 1 529 ? -17.732 5.050 27.256 1.00 81.25 529 LYS A C 1
ATOM 4295 O O . LYS A 1 529 ? -18.332 5.626 26.358 1.00 81.25 529 LYS A O 1
ATOM 4300 N N . THR A 1 530 ? -16.400 5.063 27.331 1.00 85.81 530 THR A N 1
ATOM 4301 C CA . THR A 1 530 ? -15.525 5.839 26.432 1.00 85.81 530 THR A CA 1
ATOM 4302 C C . THR A 1 530 ? -14.881 5.020 25.309 1.00 85.81 530 THR A C 1
ATOM 4304 O O . THR A 1 530 ? -14.205 5.585 24.449 1.00 85.81 530 THR A O 1
ATOM 4307 N N . MET A 1 531 ? -15.104 3.699 25.250 1.00 82.69 531 MET A N 1
ATOM 4308 C CA . MET A 1 531 ? -14.546 2.832 24.198 1.00 82.69 531 MET A CA 1
ATOM 4309 C C . MET A 1 531 ? -14.943 3.269 22.787 1.00 82.69 531 MET A C 1
ATOM 4311 O O . MET A 1 531 ? -14.135 3.166 21.864 1.00 82.69 531 MET A O 1
ATOM 4315 N N . ALA A 1 532 ? -16.169 3.765 22.602 1.00 83.12 532 ALA A N 1
ATOM 4316 C CA . ALA A 1 532 ? -16.614 4.279 21.311 1.00 83.12 532 ALA A CA 1
ATOM 4317 C C . ALA A 1 532 ? -15.762 5.477 20.859 1.00 83.12 532 ALA A C 1
ATOM 4319 O O . ALA A 1 532 ? -15.243 5.451 19.745 1.00 83.12 532 ALA A O 1
ATOM 4320 N N . TYR A 1 533 ? -15.532 6.454 21.742 1.00 86.81 533 TYR A N 1
ATOM 4321 C CA . TYR A 1 533 ? -14.701 7.627 21.454 1.00 86.81 533 TYR A CA 1
ATOM 4322 C C . TYR A 1 533 ? -13.248 7.243 21.177 1.00 86.81 533 TYR A C 1
ATOM 4324 O O . TYR A 1 533 ? -12.657 7.715 20.213 1.00 86.81 533 TYR A O 1
ATOM 4332 N N . LYS A 1 534 ? -12.681 6.305 21.949 1.00 81.69 534 LYS A N 1
ATOM 4333 C CA . LYS A 1 534 ? -11.312 5.818 21.708 1.00 81.69 534 LYS A CA 1
ATOM 4334 C C . LYS A 1 534 ? -11.149 5.133 20.352 1.00 81.69 534 LYS A C 1
ATOM 4336 O O . LYS A 1 534 ? -10.105 5.281 19.724 1.00 81.69 534 LYS A O 1
ATOM 4341 N N . ARG A 1 535 ? -12.163 4.392 19.888 1.00 84.44 535 ARG A N 1
ATOM 4342 C CA . ARG A 1 535 ? -12.153 3.807 18.537 1.00 84.44 535 ARG A CA 1
ATOM 4343 C C . ARG A 1 535 ? -12.185 4.883 17.454 1.00 84.44 535 ARG A C 1
ATOM 4345 O O . ARG A 1 535 ? -11.476 4.737 16.469 1.00 84.44 535 ARG A O 1
ATOM 4352 N N . GLN A 1 536 ? -12.952 5.955 17.655 1.00 89.19 536 GLN A N 1
ATOM 4353 C CA . GLN A 1 536 ? -12.988 7.086 16.722 1.00 89.19 536 GLN A CA 1
ATOM 4354 C C . GLN A 1 536 ? -11.650 7.837 16.689 1.00 89.19 536 GLN A C 1
ATOM 4356 O O . GLN A 1 536 ? -11.131 8.074 15.607 1.00 89.19 536 GLN A O 1
ATOM 4361 N N . PHE A 1 537 ? -11.034 8.100 17.848 1.00 85.88 537 PHE A N 1
ATOM 4362 C CA . PHE A 1 537 ? -9.676 8.656 17.918 1.00 85.88 537 PHE A CA 1
ATOM 4363 C C . PHE A 1 537 ? -8.661 7.819 17.152 1.00 85.88 537 PHE A C 1
ATOM 4365 O O . PHE A 1 537 ? -7.875 8.357 16.380 1.00 85.88 537 PHE A O 1
ATOM 4372 N N . ARG A 1 538 ? -8.686 6.498 17.359 1.00 85.19 538 ARG A N 1
ATOM 4373 C CA . ARG A 1 538 ? -7.802 5.587 16.635 1.00 85.19 538 ARG A CA 1
ATOM 4374 C C . ARG A 1 538 ? -8.048 5.669 15.129 1.00 85.19 538 ARG A C 1
ATOM 4376 O O . ARG A 1 538 ? -7.089 5.822 14.399 1.00 85.19 538 ARG A O 1
ATOM 4383 N N . ALA A 1 539 ? -9.301 5.670 14.677 1.00 87.88 539 ALA A N 1
ATOM 4384 C CA . ALA A 1 539 ? -9.607 5.796 13.253 1.00 87.88 539 ALA A CA 1
ATOM 4385 C C . ALA A 1 539 ? -9.089 7.114 12.641 1.00 87.88 539 ALA A C 1
ATOM 4387 O O . ALA A 1 539 ? -8.539 7.093 11.545 1.00 87.88 539 ALA A O 1
ATOM 4388 N N . ILE A 1 540 ? -9.220 8.245 13.347 1.00 88.75 540 ILE A N 1
ATOM 4389 C CA . ILE A 1 540 ? -8.666 9.539 12.904 1.00 88.75 540 ILE A CA 1
ATOM 4390 C C . ILE A 1 540 ? -7.134 9.477 12.857 1.00 88.75 540 ILE A C 1
ATOM 4392 O O . ILE A 1 540 ? -6.527 9.919 11.884 1.00 88.75 540 ILE A O 1
ATOM 4396 N N . PHE A 1 541 ? -6.504 8.894 13.877 1.00 83.00 541 PHE A N 1
ATOM 4397 C CA . PHE A 1 541 ? -5.053 8.733 13.935 1.00 83.00 541 PHE A CA 1
ATOM 4398 C C . PHE A 1 541 ? -4.523 7.842 12.803 1.00 83.00 541 PHE A C 1
ATOM 4400 O O . PHE A 1 541 ? -3.575 8.228 12.121 1.00 83.00 541 PHE A O 1
ATOM 4407 N N . ASP A 1 542 ? -5.161 6.696 12.568 1.00 83.19 542 ASP A N 1
ATOM 4408 C CA . ASP A 1 542 ? -4.815 5.760 11.499 1.00 83.19 542 ASP A CA 1
ATOM 4409 C C . ASP A 1 542 ? -4.984 6.450 10.126 1.00 83.19 542 ASP A C 1
ATOM 4411 O O . ASP A 1 542 ? -4.094 6.379 9.277 1.00 83.19 542 ASP A O 1
ATOM 4415 N N . LEU A 1 543 ? -6.058 7.237 9.936 1.00 84.88 543 LEU A N 1
ATOM 4416 C CA . LEU A 1 543 ? -6.263 8.065 8.737 1.00 84.88 543 LEU A CA 1
ATOM 4417 C C . LEU A 1 543 ? -5.171 9.137 8.572 1.00 84.88 543 LEU A C 1
ATOM 4419 O O . LEU A 1 543 ? -4.704 9.373 7.461 1.00 84.88 543 LEU A O 1
ATOM 4423 N N . LYS A 1 544 ? -4.721 9.766 9.665 1.00 81.94 544 LYS A N 1
ATOM 4424 C CA . LYS A 1 544 ? -3.635 10.763 9.659 1.00 81.94 544 LYS A CA 1
ATOM 4425 C C . LYS A 1 544 ? -2.280 10.146 9.307 1.00 81.94 544 LYS A C 1
ATOM 4427 O O . LYS A 1 544 ? -1.442 10.812 8.696 1.00 81.94 544 LYS A O 1
ATOM 4432 N N . LYS A 1 545 ? -2.041 8.899 9.725 1.00 74.00 545 LYS A N 1
ATOM 4433 C CA . LYS A 1 545 ? -0.787 8.162 9.501 1.00 74.00 545 LYS A CA 1
ATOM 4434 C C . LYS A 1 545 ? -0.726 7.418 8.173 1.00 74.00 545 LYS A C 1
ATOM 4436 O O . LYS A 1 545 ? 0.357 6.948 7.833 1.00 74.00 545 LYS A O 1
ATOM 4441 N N . ASP A 1 546 ? -1.822 7.404 7.422 1.00 70.69 546 ASP A N 1
ATOM 4442 C CA . ASP A 1 546 ? -1.978 6.627 6.193 1.00 70.69 546 ASP A CA 1
ATOM 4443 C C . ASP A 1 546 ? -1.980 5.103 6.449 1.00 70.69 546 ASP A C 1
ATOM 4445 O O . ASP A 1 546 ? -1.599 4.304 5.599 1.00 70.69 546 ASP A O 1
ATOM 4449 N N . GLU A 1 547 ? -2.434 4.688 7.638 1.00 73.81 547 GLU A N 1
ATOM 4450 C CA . GLU A 1 547 ? -2.527 3.291 8.087 1.00 73.81 547 GLU A CA 1
ATOM 4451 C C . GLU A 1 547 ? -3.918 2.698 7.782 1.00 73.81 547 GLU A C 1
ATOM 4453 O O . GLU A 1 547 ? -4.643 2.245 8.667 1.00 73.81 547 GLU A O 1
ATOM 4458 N N . TYR A 1 548 ? -4.325 2.711 6.510 1.00 76.94 548 TYR A N 1
ATOM 4459 C CA . TYR A 1 548 ? -5.614 2.175 6.054 1.00 76.94 548 TYR A CA 1
ATOM 4460 C C . TYR A 1 548 ? -5.488 1.411 4.731 1.00 76.94 548 TYR A C 1
ATOM 4462 O O . TYR A 1 548 ? -4.583 1.641 3.937 1.00 76.94 548 TYR A O 1
ATOM 4470 N N . SER A 1 549 ? -6.416 0.481 4.481 1.00 66.44 549 SER A N 1
ATOM 4471 C CA . SER A 1 549 ? -6.344 -0.414 3.314 1.00 66.44 549 SER A CA 1
ATOM 4472 C C . SER A 1 549 ? -6.895 0.189 2.017 1.00 66.44 549 SER A C 1
ATOM 4474 O O . SER A 1 549 ? -6.519 -0.252 0.936 1.00 66.44 549 SER A O 1
ATOM 4476 N N . ALA A 1 550 ? -7.805 1.165 2.100 1.00 71.12 550 ALA A N 1
ATOM 4477 C CA . ALA A 1 550 ? -8.448 1.755 0.926 1.00 71.12 550 ALA A CA 1
ATOM 4478 C C . ALA A 1 550 ? -7.554 2.826 0.278 1.00 71.12 550 ALA A C 1
ATOM 4480 O O . ALA A 1 550 ? -7.171 3.796 0.926 1.00 71.12 550 ALA A O 1
ATOM 4481 N N . ARG A 1 551 ? -7.248 2.688 -1.015 1.00 67.50 551 ARG A N 1
ATOM 4482 C CA . ARG A 1 551 ? -6.412 3.648 -1.756 1.00 67.50 551 ARG A CA 1
ATOM 4483 C C . ARG A 1 551 ? -7.011 5.058 -1.709 1.00 67.50 551 ARG A C 1
ATOM 4485 O O . ARG A 1 551 ? -8.224 5.196 -1.838 1.00 67.50 551 ARG A O 1
ATOM 4492 N N . SER A 1 552 ? -6.176 6.084 -1.535 1.00 71.19 552 SER A N 1
ATOM 4493 C CA . SER A 1 552 ? -6.574 7.506 -1.559 1.00 71.19 552 SER A CA 1
ATOM 4494 C C . SER A 1 552 ? -7.742 7.873 -0.626 1.00 71.19 552 SER A C 1
ATOM 4496 O O . SER A 1 552 ? -8.372 8.909 -0.813 1.00 71.19 552 SER A O 1
ATOM 4498 N N . LEU A 1 553 ? -8.076 7.050 0.381 1.00 83.25 553 LEU A N 1
ATOM 4499 C CA . LEU A 1 553 ? -9.264 7.276 1.212 1.00 83.25 553 LEU A CA 1
ATOM 4500 C C . LEU A 1 553 ? -9.218 8.641 1.904 1.00 83.25 553 LEU A C 1
ATOM 4502 O O . LEU A 1 553 ? -10.225 9.346 1.943 1.00 83.25 553 LEU A O 1
ATOM 4506 N N . LYS A 1 554 ? -8.047 9.020 2.423 1.00 84.12 554 LYS A N 1
ATOM 4507 C CA . LYS A 1 554 ? -7.824 10.332 3.031 1.00 84.12 554 LYS A CA 1
ATOM 4508 C C . LYS A 1 554 ? -8.083 11.452 2.027 1.00 84.12 554 LYS A C 1
ATOM 4510 O O . LYS A 1 554 ? -8.862 12.347 2.328 1.00 84.12 554 LYS A O 1
ATOM 4515 N N . ASP A 1 555 ? -7.505 11.376 0.833 1.00 81.38 555 ASP A N 1
ATOM 4516 C CA . ASP A 1 555 ? -7.686 12.397 -0.205 1.00 81.38 555 ASP A CA 1
ATOM 4517 C C . ASP A 1 555 ? -9.139 12.534 -0.648 1.00 81.38 555 ASP A C 1
ATOM 4519 O O . ASP A 1 555 ? -9.634 13.650 -0.802 1.00 81.38 555 ASP A O 1
ATOM 4523 N N . ILE A 1 556 ? -9.853 11.415 -0.759 1.00 83.88 556 ILE A N 1
ATOM 4524 C CA . ILE A 1 556 ? -11.277 11.402 -1.095 1.00 83.88 556 ILE A CA 1
ATOM 4525 C C . ILE A 1 556 ? -12.108 12.061 0.011 1.00 83.88 556 ILE A C 1
ATOM 4527 O O . ILE A 1 556 ? -12.954 12.906 -0.272 1.00 83.88 556 ILE A O 1
ATOM 4531 N N . ILE A 1 557 ? -11.857 11.727 1.283 1.00 87.25 557 ILE A N 1
ATOM 4532 C CA . ILE A 1 557 ? -12.560 12.341 2.425 1.00 87.25 557 ILE A CA 1
ATOM 4533 C C . ILE A 1 557 ? -12.279 13.850 2.509 1.00 87.25 557 ILE A C 1
ATOM 4535 O O . ILE A 1 557 ? -13.159 14.622 2.885 1.00 87.25 557 ILE A O 1
ATOM 4539 N N . LEU A 1 558 ? -11.070 14.277 2.141 1.00 85.12 558 LEU A N 1
ATOM 4540 C CA . LEU A 1 558 ? -10.664 15.684 2.113 1.00 85.12 558 LEU A CA 1
ATOM 4541 C C . LEU A 1 558 ? -11.077 16.414 0.821 1.00 85.12 558 LEU A C 1
ATOM 4543 O O . LEU A 1 558 ? -10.733 17.589 0.638 1.00 85.12 558 LEU A O 1
ATOM 4547 N N . CYS A 1 559 ? -11.803 15.753 -0.086 1.00 82.94 559 CYS A N 1
ATOM 4548 C CA . CYS A 1 559 ? -12.185 16.295 -1.392 1.00 82.94 559 CYS A CA 1
ATOM 4549 C C . CYS A 1 559 ? -10.971 16.847 -2.167 1.00 82.94 559 CYS A C 1
ATOM 4551 O O . CYS A 1 559 ? -10.989 17.980 -2.659 1.00 82.94 559 CYS A O 1
ATOM 4553 N N . LEU A 1 560 ? -9.863 16.109 -2.148 1.00 75.62 560 LEU A N 1
ATOM 4554 C CA . LEU A 1 560 ? -8.656 16.347 -2.950 1.00 75.62 560 LEU A CA 1
ATOM 4555 C C . LEU A 1 560 ? -8.587 15.400 -4.144 1.00 75.62 560 LEU A C 1
ATOM 4557 O O . LEU A 1 560 ? -7.981 15.739 -5.154 1.00 75.62 560 LEU A O 1
ATOM 4561 N N . ASP A 1 561 ? -9.233 14.246 -4.009 1.00 72.25 561 ASP A N 1
ATOM 4562 C CA . ASP A 1 561 ? -9.408 13.248 -5.050 1.00 72.25 561 ASP A CA 1
ATOM 4563 C C . ASP A 1 561 ? -10.895 12.870 -5.130 1.00 72.25 561 ASP A C 1
ATOM 4565 O O . ASP A 1 561 ? -11.649 13.042 -4.165 1.00 72.25 561 ASP A O 1
ATOM 4569 N N . GLU A 1 562 ? -11.329 12.367 -6.280 1.00 75.25 562 GLU A N 1
ATOM 4570 C CA . GLU A 1 562 ? -12.692 11.871 -6.464 1.00 75.25 562 GLU A CA 1
ATOM 4571 C C . GLU A 1 562 ? -12.705 10.340 -6.391 1.00 75.25 562 GLU A C 1
ATOM 4573 O O . GLU A 1 562 ? -11.802 9.688 -6.917 1.00 75.25 562 GLU A O 1
ATOM 4578 N N . PRO A 1 563 ? -13.725 9.722 -5.763 1.00 77.19 563 PRO A N 1
ATOM 4579 C CA . PRO A 1 563 ? -13.829 8.271 -5.746 1.00 77.19 563 PRO A CA 1
ATOM 4580 C C . PRO A 1 563 ? -13.944 7.746 -7.179 1.00 77.19 563 PRO A C 1
ATOM 4582 O O . PRO A 1 563 ? -14.830 8.144 -7.943 1.00 77.19 563 PRO A O 1
ATOM 4585 N N . GLU A 1 564 ? -13.048 6.833 -7.544 1.00 72.44 564 GLU A N 1
ATOM 4586 C CA . GLU A 1 564 ? -12.996 6.316 -8.902 1.00 72.44 564 GLU A CA 1
ATOM 4587 C C . GLU A 1 564 ? -14.083 5.250 -9.098 1.00 72.44 564 GLU A C 1
ATOM 4589 O O . GLU A 1 564 ? -14.064 4.188 -8.475 1.00 72.44 564 GLU A O 1
ATOM 4594 N N . GLU A 1 565 ? -15.040 5.529 -9.989 1.00 77.06 565 GLU A N 1
ATOM 4595 C CA . GLU A 1 565 ? -15.984 4.518 -10.473 1.00 77.06 565 GLU A CA 1
ATOM 4596 C C . GLU A 1 565 ? -15.441 3.868 -11.754 1.00 77.06 565 GLU A C 1
ATOM 4598 O O . GLU A 1 565 ? -15.455 4.477 -12.835 1.00 77.06 565 GLU A O 1
ATOM 4603 N N . ILE A 1 566 ? -15.006 2.619 -11.632 1.00 74.44 566 ILE A N 1
ATOM 4604 C CA . ILE A 1 566 ? -14.527 1.763 -12.711 1.00 74.44 566 ILE A CA 1
ATOM 4605 C C . ILE A 1 566 ? -15.654 0.821 -13.111 1.00 74.44 566 ILE A C 1
ATOM 4607 O O . ILE A 1 566 ? -16.118 -0.003 -12.327 1.00 74.44 566 ILE A O 1
ATOM 4611 N N . LYS A 1 567 ? -16.123 0.944 -14.355 1.00 75.94 567 LYS A N 1
ATOM 4612 C CA . LYS A 1 567 ? -17.175 0.059 -14.858 1.00 75.94 567 LYS A CA 1
ATOM 4613 C C . LYS A 1 567 ? -16.657 -1.375 -14.867 1.00 75.94 567 LYS A C 1
ATOM 4615 O O . LYS A 1 567 ? -15.610 -1.658 -15.426 1.00 75.94 567 LYS A O 1
ATOM 4620 N N . THR A 1 568 ? -17.424 -2.286 -14.298 1.00 74.75 568 THR A N 1
ATOM 4621 C CA . THR A 1 568 ? -17.096 -3.712 -14.386 1.00 74.75 568 THR A CA 1
ATOM 4622 C C . THR A 1 568 ? -17.059 -4.193 -15.838 1.00 74.75 568 THR A C 1
ATOM 4624 O O . THR A 1 568 ? -17.760 -3.636 -16.687 1.00 74.75 568 THR A O 1
ATOM 4627 N N . ILE A 1 569 ? -16.230 -5.191 -16.157 1.00 74.94 569 ILE A N 1
ATOM 4628 C CA . ILE A 1 569 ? -16.026 -5.641 -17.540 1.00 74.94 569 ILE A CA 1
ATOM 4629 C C . ILE A 1 569 ? -17.353 -6.134 -18.117 1.00 74.94 569 ILE A C 1
ATOM 4631 O O . ILE A 1 569 ? -17.720 -5.706 -19.204 1.00 74.94 569 ILE A O 1
ATOM 4635 N N . SER A 1 570 ? -18.110 -6.948 -17.376 1.00 70.75 570 SER A N 1
ATOM 4636 C CA . SER A 1 570 ? -19.445 -7.429 -17.756 1.00 70.75 570 SER A CA 1
ATOM 4637 C C . SER A 1 570 ? -20.534 -6.955 -16.786 1.00 70.75 570 SER A C 1
ATOM 4639 O O . SER A 1 570 ? -20.298 -6.733 -15.595 1.00 70.75 570 SER A O 1
ATOM 4641 N N . GLN A 1 571 ? -21.761 -6.787 -17.295 1.00 72.44 571 GLN A N 1
ATOM 4642 C CA . GLN A 1 571 ? -22.904 -6.443 -16.446 1.00 72.44 571 GLN A CA 1
ATOM 4643 C C . GLN A 1 571 ? -23.287 -7.630 -15.547 1.00 72.44 571 GLN A C 1
ATOM 4645 O O . GLN A 1 571 ? -23.413 -8.750 -16.046 1.00 72.44 571 GLN A O 1
ATOM 4650 N N . PRO A 1 572 ? -23.505 -7.414 -14.237 1.00 73.38 572 PRO A N 1
ATOM 4651 C CA . PRO A 1 572 ? -23.900 -8.483 -13.337 1.00 73.38 572 PRO A CA 1
ATOM 4652 C C . PRO A 1 572 ? -25.319 -8.974 -13.641 1.00 73.38 572 PRO A C 1
ATOM 4654 O O . PRO A 1 572 ? -26.241 -8.192 -13.887 1.00 73.38 572 PRO A O 1
ATOM 4657 N N . SER A 1 573 ? -25.511 -10.289 -13.542 1.00 79.38 573 SER A N 1
ATOM 4658 C CA . SER A 1 573 ? -26.841 -10.892 -13.496 1.00 79.38 573 SER A CA 1
ATOM 4659 C C . SER A 1 573 ? -27.409 -10.748 -12.082 1.00 79.38 573 SER A C 1
ATOM 4661 O O . SER A 1 573 ? -26.970 -11.437 -11.162 1.00 79.38 573 SER A O 1
ATOM 4663 N N . PHE A 1 574 ? -28.367 -9.833 -11.892 1.00 82.88 574 PHE A N 1
ATOM 4664 C CA . PHE A 1 574 ? -28.980 -9.585 -10.580 1.00 82.88 574 PHE A CA 1
ATOM 4665 C C . PHE A 1 574 ? -29.605 -10.862 -9.994 1.00 82.88 574 PHE A C 1
ATOM 4667 O O . PHE A 1 574 ? -30.423 -11.517 -10.643 1.00 82.88 574 PHE A O 1
ATOM 4674 N N . ILE A 1 575 ? -29.229 -11.193 -8.758 1.00 79.94 575 ILE A N 1
ATOM 4675 C CA . ILE A 1 575 ? -29.696 -12.361 -8.003 1.00 79.94 575 ILE A CA 1
ATOM 4676 C C . ILE A 1 575 ? -31.156 -12.141 -7.605 1.00 79.94 575 ILE A C 1
ATOM 4678 O O . ILE A 1 575 ? -32.018 -12.997 -7.819 1.00 79.94 575 ILE A O 1
ATOM 4682 N N . SER A 1 576 ? -31.458 -10.963 -7.059 1.00 78.94 576 SER A N 1
ATOM 4683 C CA . SER A 1 576 ? -32.818 -10.571 -6.724 1.00 78.94 576 SER A CA 1
ATOM 4684 C C . SER A 1 576 ? -33.586 -10.092 -7.954 1.00 78.94 576 SER A C 1
ATOM 4686 O O . SER A 1 576 ? -33.253 -9.092 -8.595 1.00 78.94 576 SER A O 1
ATOM 4688 N N . LYS A 1 577 ? -34.712 -10.756 -8.226 1.00 78.19 577 LYS A N 1
ATOM 4689 C CA . LYS A 1 577 ? -35.640 -10.380 -9.304 1.00 78.19 577 LYS A CA 1
ATOM 4690 C C . LYS A 1 577 ? -36.497 -9.148 -8.979 1.00 78.19 577 LYS A C 1
ATOM 4692 O O . LYS A 1 577 ? -37.160 -8.630 -9.870 1.00 78.19 577 LYS A O 1
ATOM 4697 N N . VAL A 1 578 ? -36.493 -8.679 -7.728 1.00 83.25 578 VAL A N 1
ATOM 4698 C CA . VAL A 1 578 ? -37.448 -7.672 -7.213 1.00 83.25 578 VAL A CA 1
ATOM 4699 C C . VAL A 1 578 ? -36.815 -6.280 -7.046 1.00 83.25 578 VAL A C 1
ATOM 4701 O O . VAL A 1 578 ? -37.473 -5.346 -6.596 1.00 83.25 578 VAL A O 1
ATOM 4704 N N . LEU A 1 579 ? -35.535 -6.101 -7.393 1.00 85.38 579 LEU A N 1
ATOM 4705 C CA . LEU A 1 579 ? -34.887 -4.792 -7.272 1.00 85.38 579 LEU A CA 1
ATOM 4706 C C . LEU A 1 579 ? -35.428 -3.804 -8.310 1.00 85.38 579 LEU A C 1
ATOM 4708 O O . LEU A 1 579 ? -35.466 -4.094 -9.510 1.00 85.38 579 LEU A O 1
ATOM 4712 N N . ASN A 1 580 ? -35.791 -2.608 -7.848 1.00 89.56 580 ASN A N 1
ATOM 4713 C CA . ASN A 1 580 ? -36.177 -1.506 -8.725 1.00 89.56 580 ASN A CA 1
ATOM 4714 C C . ASN A 1 580 ? -34.942 -0.864 -9.398 1.00 89.56 580 ASN A C 1
ATOM 4716 O O . ASN A 1 580 ? -33.795 -1.204 -9.104 1.00 89.56 580 ASN A O 1
ATOM 4720 N N . GLN A 1 581 ? -35.164 0.071 -10.324 1.00 88.50 581 GLN A N 1
ATOM 4721 C CA . GLN A 1 581 ? -34.080 0.667 -11.111 1.00 88.50 581 GLN A CA 1
ATOM 4722 C C . GLN A 1 581 ? -33.068 1.451 -10.259 1.00 88.50 581 GLN A C 1
ATOM 4724 O O . GLN A 1 581 ? -31.867 1.325 -10.490 1.00 88.50 581 GLN A O 1
ATOM 4729 N N . SER A 1 582 ? -33.518 2.211 -9.255 1.00 88.56 582 SER A N 1
ATOM 4730 C CA . SER A 1 582 ? -32.615 2.986 -8.391 1.00 88.56 582 SER A CA 1
ATOM 4731 C C . SER A 1 582 ? -31.773 2.084 -7.485 1.00 88.56 582 SER A C 1
ATOM 4733 O O . SER A 1 582 ? -30.584 2.327 -7.296 1.00 88.56 582 SER A O 1
ATOM 4735 N N . GLN A 1 583 ? -32.347 0.986 -6.989 1.00 90.50 583 GLN A N 1
ATOM 4736 C CA . GLN A 1 583 ? -31.621 -0.048 -6.254 1.00 90.50 583 GLN A CA 1
ATOM 4737 C C . GLN A 1 583 ? -30.579 -0.736 -7.143 1.00 90.50 583 GLN A C 1
ATOM 4739 O O . GLN A 1 583 ? -29.437 -0.888 -6.722 1.00 90.50 583 GLN A O 1
ATOM 4744 N N . LYS A 1 584 ? -30.931 -1.091 -8.387 1.00 89.62 584 LYS A N 1
ATOM 4745 C CA . LYS A 1 584 ? -29.981 -1.659 -9.361 1.00 89.62 584 LYS A CA 1
ATOM 4746 C C . LYS A 1 584 ? -28.822 -0.705 -9.651 1.00 89.62 584 LYS A C 1
ATOM 4748 O O . LYS A 1 584 ? -27.674 -1.136 -9.668 1.00 89.62 584 LYS A O 1
ATOM 4753 N N . GLN A 1 585 ? -29.101 0.587 -9.818 1.00 87.62 585 GLN A N 1
ATOM 4754 C CA . GLN A 1 585 ? -28.065 1.611 -9.984 1.00 87.62 585 GLN A CA 1
ATOM 4755 C C . GLN A 1 585 ? -27.160 1.721 -8.751 1.00 87.62 585 GLN A C 1
ATOM 4757 O O . GLN A 1 585 ? -25.946 1.814 -8.904 1.00 87.62 585 GLN A O 1
ATOM 4762 N N . ALA A 1 586 ? -27.721 1.657 -7.540 1.00 89.81 586 ALA A N 1
ATOM 4763 C CA . ALA A 1 586 ? -26.938 1.678 -6.306 1.00 89.81 586 ALA A CA 1
ATOM 4764 C C . ALA A 1 586 ? -26.011 0.456 -6.181 1.00 89.81 586 ALA A C 1
ATOM 4766 O O . ALA A 1 586 ? -24.851 0.613 -5.809 1.00 89.81 586 ALA A O 1
ATOM 4767 N N . VAL A 1 587 ? -26.495 -0.741 -6.540 1.00 89.56 587 VAL A N 1
ATOM 4768 C CA . VAL A 1 587 ? -25.674 -1.963 -6.600 1.00 89.56 587 VAL A CA 1
ATOM 4769 C C . VAL A 1 587 ? -24.544 -1.798 -7.616 1.00 89.56 587 VAL A C 1
ATOM 4771 O O . VAL A 1 587 ? -23.390 -2.022 -7.271 1.00 89.56 587 VAL A O 1
ATOM 4774 N N . MET A 1 588 ? -24.853 -1.358 -8.841 1.00 86.38 588 MET A N 1
ATOM 4775 C CA . MET A 1 588 ? -23.841 -1.140 -9.883 1.00 86.38 588 MET A CA 1
ATOM 4776 C C . MET A 1 588 ? -22.773 -0.147 -9.439 1.00 86.38 588 MET A C 1
ATOM 4778 O O . MET A 1 588 ? -21.588 -0.432 -9.566 1.00 86.38 588 MET A O 1
ATOM 4782 N N . LYS A 1 589 ? -23.186 0.988 -8.868 1.00 87.00 589 LYS A N 1
ATOM 4783 C CA . LYS A 1 589 ? -22.261 2.009 -8.377 1.00 87.00 589 LYS A CA 1
ATOM 4784 C C . LYS A 1 589 ? -21.347 1.454 -7.289 1.00 87.00 589 LYS A C 1
ATOM 4786 O O . LYS A 1 589 ? -20.146 1.683 -7.341 1.00 87.00 589 LYS A O 1
ATOM 4791 N N . ALA A 1 590 ? -21.886 0.690 -6.339 1.00 88.56 590 ALA A N 1
ATOM 4792 C CA . ALA A 1 590 ? -21.083 0.077 -5.286 1.00 88.56 590 ALA A CA 1
ATOM 4793 C C . ALA A 1 590 ? -20.092 -0.962 -5.831 1.00 88.56 590 ALA A C 1
ATOM 4795 O O . ALA A 1 590 ? -18.942 -0.966 -5.417 1.00 88.56 590 ALA A O 1
ATOM 4796 N N . LEU A 1 591 ? -20.515 -1.798 -6.785 1.00 83.75 591 LEU A N 1
ATOM 4797 C CA . LEU A 1 591 ? -19.659 -2.808 -7.420 1.00 83.75 591 LEU A CA 1
ATOM 4798 C C . LEU A 1 591 ? -18.582 -2.218 -8.338 1.00 83.75 591 LEU A C 1
ATOM 4800 O O . LEU A 1 591 ? -17.590 -2.886 -8.604 1.00 83.75 591 LEU A O 1
ATOM 4804 N N . ASN A 1 592 ? -18.803 -1.010 -8.849 1.00 82.38 592 ASN A N 1
ATOM 4805 C CA . ASN A 1 592 ? -17.871 -0.297 -9.714 1.00 82.38 592 ASN A CA 1
ATOM 4806 C C . ASN A 1 592 ? -16.921 0.630 -8.926 1.00 82.38 592 ASN A C 1
ATOM 4808 O O . ASN A 1 592 ? -16.020 1.217 -9.512 1.00 82.38 592 ASN A O 1
ATOM 4812 N N . THR A 1 593 ? -17.137 0.839 -7.624 1.00 81.75 593 THR A N 1
ATOM 4813 C CA . THR A 1 593 ? -16.346 1.793 -6.830 1.00 81.75 593 THR A CA 1
ATOM 4814 C C . THR A 1 593 ? -15.286 1.055 -6.021 1.00 81.75 593 THR A C 1
ATOM 4816 O O . THR A 1 593 ? -15.628 0.194 -5.216 1.00 81.75 593 THR A O 1
ATOM 4819 N N . GLU A 1 594 ? -14.012 1.421 -6.168 1.00 72.62 594 GLU A N 1
ATOM 4820 C CA . GLU A 1 594 ? -12.927 0.776 -5.411 1.00 72.62 594 GLU A CA 1
ATOM 4821 C C . GLU A 1 594 ? -12.753 1.325 -3.988 1.00 72.62 594 GLU A C 1
ATOM 4823 O O . GLU A 1 594 ? -12.414 0.578 -3.072 1.00 72.62 594 GLU A O 1
ATOM 4828 N N . ASN A 1 595 ? -12.935 2.636 -3.796 1.00 79.69 595 ASN A N 1
ATOM 4829 C CA . ASN A 1 595 ? -12.501 3.312 -2.568 1.00 79.69 595 ASN A CA 1
ATOM 4830 C C . ASN A 1 595 ? -13.614 3.387 -1.514 1.00 79.69 595 ASN A C 1
ATOM 4832 O O . ASN A 1 595 ? -13.505 2.823 -0.427 1.00 79.69 595 ASN A O 1
ATOM 4836 N N . ILE A 1 596 ? -14.676 4.138 -1.820 1.00 85.62 596 ILE A N 1
ATOM 4837 C CA . ILE A 1 596 ? -15.797 4.397 -0.916 1.00 85.62 596 ILE A CA 1
ATOM 4838 C C . ILE A 1 596 ? -17.054 4.726 -1.721 1.00 85.62 596 ILE A C 1
ATOM 4840 O O . ILE A 1 596 ? -17.038 5.585 -2.599 1.00 85.62 596 ILE A O 1
ATOM 4844 N N . CYS A 1 597 ? -18.167 4.069 -1.398 1.00 87.75 597 CYS A N 1
ATOM 4845 C CA . CYS A 1 597 ? -19.469 4.349 -1.997 1.00 87.75 597 CYS A CA 1
ATOM 4846 C C . CYS A 1 597 ? -20.491 4.685 -0.909 1.00 87.75 597 CYS A C 1
ATOM 4848 O O . CYS A 1 597 ? -20.652 3.951 0.066 1.00 87.75 597 CYS A O 1
ATOM 4850 N N . LEU A 1 598 ? -21.220 5.783 -1.104 1.00 88.88 598 LEU A N 1
ATOM 4851 C CA . LEU A 1 598 ? -22.283 6.224 -0.210 1.00 88.88 598 LEU A CA 1
ATOM 4852 C C . LEU A 1 598 ? -23.652 5.928 -0.832 1.00 88.88 598 LEU A C 1
ATOM 4854 O O . LEU A 1 598 ? -23.986 6.449 -1.896 1.00 88.88 598 LEU A O 1
ATOM 4858 N N . ILE A 1 599 ? -24.457 5.111 -0.148 1.00 88.56 599 ILE A N 1
ATOM 4859 C CA . ILE A 1 599 ? -25.838 4.793 -0.538 1.00 88.56 599 ILE A CA 1
ATOM 4860 C C . ILE A 1 599 ? -26.783 5.388 0.505 1.00 88.56 599 ILE A C 1
ATOM 4862 O O . ILE A 1 599 ? -26.723 5.033 1.682 1.00 88.56 599 ILE A O 1
ATOM 4866 N N . GLN A 1 600 ? -27.683 6.271 0.074 1.00 88.62 600 GLN A N 1
ATOM 4867 C CA . GLN A 1 600 ? -28.674 6.912 0.940 1.00 88.62 600 GLN A CA 1
ATOM 4868 C C . GLN A 1 600 ? -30.099 6.676 0.436 1.00 88.62 600 GLN A C 1
ATOM 4870 O O . GLN A 1 600 ? -30.342 6.475 -0.751 1.00 88.62 600 GLN A O 1
ATOM 4875 N N . GLY A 1 601 ? -31.057 6.705 1.361 1.00 85.44 601 GLY A N 1
ATOM 4876 C CA . GLY A 1 601 ? -32.481 6.661 1.043 1.00 85.44 601 GLY A CA 1
ATOM 4877 C C . GLY A 1 601 ? -33.349 6.716 2.306 1.00 85.44 601 GLY A C 1
ATOM 4878 O O . GLY A 1 601 ? -32.847 6.386 3.386 1.00 85.44 601 GLY A O 1
ATOM 4879 N N . PRO A 1 602 ? -34.637 7.087 2.199 1.00 82.88 602 PRO A N 1
ATOM 4880 C CA . PRO A 1 602 ? -35.587 7.081 3.315 1.00 82.88 602 PRO A CA 1
ATOM 4881 C C . PRO A 1 602 ? -35.702 5.723 4.041 1.00 82.88 602 PRO A C 1
ATOM 4883 O O . PRO A 1 602 ? -35.297 4.685 3.501 1.00 82.88 602 PRO A O 1
ATOM 4886 N N . PRO A 1 603 ? -36.224 5.671 5.278 1.00 79.81 603 PRO A N 1
ATOM 4887 C CA . PRO A 1 603 ? -36.573 4.409 5.934 1.00 79.81 603 PRO A CA 1
ATOM 4888 C C . PRO A 1 603 ? -37.503 3.548 5.059 1.00 79.81 603 PRO A C 1
ATOM 4890 O O . PRO A 1 603 ? -38.345 4.075 4.341 1.00 79.81 603 PRO A O 1
ATOM 4893 N N . GLY A 1 604 ? -37.330 2.223 5.081 1.00 78.25 604 GLY A N 1
ATOM 4894 C CA . GLY A 1 604 ? -38.188 1.289 4.333 1.00 78.25 604 GLY A CA 1
ATOM 4895 C C . GLY A 1 604 ? -37.879 1.108 2.837 1.00 78.25 604 GLY A C 1
ATOM 4896 O O . GLY A 1 604 ? -38.450 0.224 2.212 1.00 78.25 604 GLY A O 1
ATOM 4897 N N . THR A 1 605 ? -36.928 1.840 2.246 1.00 78.44 605 THR A N 1
ATOM 4898 C CA . THR A 1 605 ? -36.631 1.775 0.793 1.00 78.44 605 THR A CA 1
ATOM 4899 C C . THR A 1 605 ? -35.832 0.549 0.320 1.00 78.44 605 THR A C 1
ATOM 4901 O O . THR A 1 605 ? -35.300 0.533 -0.791 1.00 78.44 605 THR A O 1
ATOM 4904 N N . GLY A 1 606 ? -35.717 -0.494 1.147 1.00 82.56 606 GLY A N 1
ATOM 4905 C CA . GLY A 1 606 ? -35.028 -1.734 0.773 1.00 82.56 606 GLY A CA 1
ATOM 4906 C C . GLY A 1 606 ? -33.496 -1.645 0.746 1.00 82.56 606 GLY A C 1
ATOM 4907 O O . GLY A 1 606 ? -32.858 -2.402 0.021 1.00 82.56 606 GLY A O 1
ATOM 4908 N N . LYS A 1 607 ? -32.880 -0.762 1.548 1.00 87.19 607 LYS A N 1
ATOM 4909 C CA . LYS A 1 607 ? -31.407 -0.660 1.679 1.00 87.19 607 LYS A CA 1
ATOM 4910 C C . LYS A 1 607 ? -30.748 -2.003 2.018 1.00 87.19 607 LYS A C 1
ATOM 4912 O O . LYS A 1 607 ? -29.736 -2.365 1.431 1.00 87.19 607 LYS A O 1
ATOM 4917 N N . THR A 1 608 ? -31.363 -2.775 2.911 1.00 86.81 608 THR A N 1
ATOM 4918 C CA . THR A 1 608 ? -30.923 -4.136 3.250 1.00 86.81 608 THR A CA 1
ATOM 4919 C C . THR A 1 608 ? -30.928 -5.064 2.033 1.00 86.81 608 THR A C 1
ATOM 4921 O O . THR A 1 608 ? -30.012 -5.864 1.888 1.00 86.81 608 THR A O 1
ATOM 4924 N N . SER A 1 609 ? -31.904 -4.938 1.129 1.00 87.12 609 SER A N 1
ATOM 4925 C CA . SER A 1 609 ? -31.947 -5.718 -0.114 1.00 87.12 609 SER A CA 1
ATOM 4926 C C . SER A 1 609 ? -30.805 -5.349 -1.063 1.00 87.12 609 SER A C 1
ATOM 4928 O O . SER A 1 609 ? -30.218 -6.235 -1.671 1.00 87.12 609 SER A O 1
ATOM 4930 N N . VAL A 1 610 ? -30.450 -4.062 -1.144 1.00 90.12 610 VAL A N 1
ATOM 4931 C CA . VAL A 1 610 ? -29.293 -3.586 -1.924 1.00 90.12 610 VAL A CA 1
ATOM 4932 C C . VAL A 1 610 ? -27.988 -4.155 -1.368 1.00 90.12 610 VAL A C 1
ATOM 4934 O O . VAL A 1 610 ? -27.179 -4.665 -2.133 1.00 90.12 610 VAL A O 1
ATOM 4937 N N . ILE A 1 611 ? -27.801 -4.134 -0.044 1.00 90.19 611 ILE A N 1
ATOM 4938 C CA . ILE A 1 611 ? -26.605 -4.703 0.602 1.00 90.19 611 ILE A CA 1
ATOM 4939 C C . ILE A 1 611 ? -26.508 -6.210 0.341 1.00 90.19 611 ILE A C 1
ATOM 4941 O O . ILE A 1 611 ? -25.442 -6.691 -0.030 1.00 90.19 611 ILE A O 1
ATOM 4945 N N . LYS A 1 612 ? -27.620 -6.947 0.492 1.00 87.88 612 LYS A N 1
ATOM 4946 C CA . LYS A 1 612 ? -27.679 -8.389 0.196 1.00 87.88 612 LYS A CA 1
ATOM 4947 C C . LYS A 1 612 ? -27.262 -8.685 -1.243 1.00 87.88 612 LYS A C 1
ATOM 4949 O O . LYS A 1 612 ? -26.475 -9.595 -1.470 1.00 87.88 612 LYS A O 1
ATOM 4954 N N . GLU A 1 613 ? -27.760 -7.896 -2.193 1.00 88.25 613 GLU A N 1
ATOM 4955 C CA . GLU A 1 613 ? -27.393 -8.030 -3.600 1.00 88.25 613 GLU A CA 1
ATOM 4956 C C . GLU A 1 613 ? -25.905 -7.742 -3.828 1.00 88.25 613 GLU A C 1
ATOM 4958 O O . GLU A 1 613 ? -25.242 -8.547 -4.464 1.00 88.25 613 GLU A O 1
ATOM 4963 N N . ILE A 1 614 ? -25.356 -6.652 -3.277 1.00 89.00 614 ILE A N 1
ATOM 4964 C CA . ILE A 1 614 ? -23.926 -6.318 -3.410 1.00 89.00 614 ILE A CA 1
ATOM 4965 C C . ILE A 1 614 ? -23.055 -7.469 -2.899 1.00 89.00 614 ILE A C 1
ATOM 4967 O O . ILE A 1 614 ? -22.161 -7.924 -3.607 1.00 89.00 614 ILE A O 1
ATOM 4971 N N . VAL A 1 615 ? -23.339 -7.968 -1.693 1.00 87.69 615 VAL A N 1
ATOM 4972 C CA . VAL A 1 615 ? -22.585 -9.074 -1.087 1.00 87.69 615 VAL A CA 1
ATOM 4973 C C . VAL A 1 615 ? -22.707 -10.341 -1.934 1.00 87.69 615 VAL A C 1
ATOM 4975 O O . VAL A 1 615 ? -21.693 -10.958 -2.247 1.00 87.69 615 VAL A O 1
ATOM 4978 N N . GLY A 1 616 ? -23.919 -10.694 -2.369 1.00 82.94 616 GLY A N 1
ATOM 4979 C CA . GLY A 1 616 ? -24.136 -11.849 -3.239 1.00 82.94 616 GLY A CA 1
ATOM 4980 C C . GLY A 1 616 ? -23.401 -11.733 -4.578 1.00 82.94 616 GLY A C 1
ATOM 4981 O O . GLY A 1 616 ? -22.825 -12.711 -5.042 1.00 82.94 616 GLY A O 1
ATOM 4982 N N . GLN A 1 617 ? -23.362 -10.540 -5.179 1.00 81.31 617 GLN A N 1
ATOM 4983 C CA . GLN A 1 617 ? -22.628 -10.290 -6.422 1.00 81.31 617 GLN A CA 1
ATOM 4984 C C . GLN A 1 617 ? -21.118 -10.420 -6.235 1.00 81.31 617 GLN A C 1
ATOM 4986 O O . GLN A 1 617 ? -20.465 -11.021 -7.081 1.00 81.31 617 GLN A O 1
ATOM 4991 N N . ILE A 1 618 ? -20.561 -9.901 -5.135 1.00 80.69 618 ILE A N 1
ATOM 4992 C CA . ILE A 1 618 ? -19.129 -10.035 -4.827 1.00 80.69 618 ILE A CA 1
ATOM 4993 C C . ILE A 1 618 ? -18.754 -11.513 -4.668 1.00 80.69 618 ILE A C 1
ATOM 4995 O O . ILE A 1 618 ? -17.751 -11.948 -5.225 1.00 80.69 618 ILE A O 1
ATOM 4999 N N . ILE A 1 619 ? -19.582 -12.291 -3.968 1.00 77.56 619 ILE A N 1
ATOM 5000 C CA . ILE A 1 619 ? -19.332 -13.720 -3.735 1.00 77.56 619 ILE A CA 1
ATOM 5001 C C . ILE A 1 619 ? -19.483 -14.530 -5.029 1.00 77.56 619 ILE A C 1
ATOM 5003 O O . ILE A 1 619 ? -18.640 -15.370 -5.320 1.00 77.56 619 ILE A O 1
ATOM 5007 N N . LYS A 1 620 ? -20.520 -14.264 -5.836 1.00 72.94 620 LYS A N 1
ATOM 5008 C CA . LYS A 1 620 ? -20.777 -14.989 -7.093 1.00 72.94 620 LYS A CA 1
ATOM 5009 C C . LYS A 1 620 ? -19.768 -14.654 -8.196 1.00 72.94 620 LYS A C 1
ATOM 5011 O O . LYS A 1 620 ? -19.466 -15.515 -9.016 1.00 72.94 620 LYS A O 1
ATOM 5016 N N . ARG A 1 621 ? -19.290 -13.404 -8.252 1.00 64.75 621 ARG A N 1
ATOM 5017 C CA . ARG A 1 621 ? -18.277 -12.969 -9.229 1.00 64.75 621 ARG A CA 1
ATOM 5018 C C . ARG A 1 621 ? -16.934 -13.636 -9.006 1.00 64.75 621 ARG A C 1
ATOM 5020 O O . ARG A 1 621 ? -16.157 -13.720 -9.955 1.00 64.75 621 ARG A O 1
ATOM 5027 N N . ASP A 1 622 ? -16.640 -14.052 -7.778 1.00 59.00 622 ASP A N 1
ATOM 5028 C CA . ASP A 1 622 ? -15.330 -14.599 -7.504 1.00 59.00 622 ASP A CA 1
ATOM 5029 C C . ASP A 1 622 ? -15.228 -16.038 -8.001 1.00 59.00 622 ASP A C 1
ATOM 5031 O O . ASP A 1 622 ? -16.051 -16.914 -7.725 1.00 59.00 622 ASP A O 1
ATOM 5035 N N . ILE A 1 623 ? -14.169 -16.283 -8.759 1.00 52.91 623 ILE A N 1
ATOM 5036 C CA . ILE A 1 623 ? -13.734 -17.636 -9.067 1.00 52.91 623 ILE A CA 1
ATOM 5037 C C . ILE A 1 623 ? -13.373 -18.244 -7.708 1.00 52.91 623 ILE A C 1
ATOM 5039 O O . ILE A 1 623 ? -12.676 -17.590 -6.938 1.00 52.91 623 ILE A O 1
ATOM 5043 N N . LYS A 1 624 ? -13.819 -19.469 -7.387 1.00 48.94 624 LYS A N 1
ATOM 5044 C CA . LYS A 1 624 ? -13.353 -20.199 -6.188 1.00 48.94 624 LYS A CA 1
ATOM 5045 C C . LYS A 1 624 ? -11.820 -20.350 -6.256 1.00 48.94 624 LYS A C 1
ATOM 5047 O O . LYS A 1 624 ? -11.299 -21.301 -6.840 1.00 48.94 624 LYS A O 1
ATOM 5052 N N . MET A 1 625 ? -11.106 -19.355 -5.742 1.00 52.34 625 MET A N 1
ATOM 5053 C CA . MET A 1 625 ? -9.652 -19.200 -5.711 1.00 52.34 625 MET A CA 1
ATOM 5054 C C . MET A 1 625 ? -9.179 -19.292 -4.260 1.00 52.34 625 MET A C 1
ATOM 5056 O O . MET A 1 625 ? -9.991 -19.325 -3.338 1.00 52.34 625 MET A O 1
ATOM 5060 N N . THR A 1 626 ? -7.867 -19.376 -4.042 1.00 48.56 626 THR A N 1
ATOM 5061 C CA . THR A 1 626 ? -7.300 -19.545 -2.692 1.00 48.56 626 THR A CA 1
ATOM 5062 C C . THR A 1 626 ? -7.532 -18.344 -1.768 1.00 48.56 626 THR A C 1
ATOM 5064 O O . THR A 1 626 ? -7.510 -18.526 -0.555 1.00 48.56 626 THR A O 1
ATOM 5067 N N . ASP A 1 627 ? -7.816 -17.156 -2.318 1.00 52.97 627 ASP A N 1
ATOM 5068 C CA . ASP A 1 627 ? -8.169 -15.936 -1.579 1.00 52.97 627 ASP A CA 1
ATOM 5069 C C . ASP A 1 627 ? -9.558 -15.424 -1.997 1.00 52.97 627 ASP A C 1
ATOM 5071 O O . ASP A 1 627 ? -9.690 -14.534 -2.838 1.00 52.97 627 ASP A O 1
ATOM 5075 N N . SER A 1 628 ? -10.606 -15.999 -1.402 1.00 57.31 628 SER A N 1
ATOM 5076 C CA . SER A 1 628 ? -11.983 -15.493 -1.498 1.00 57.31 628 SER A CA 1
ATOM 5077 C C . SER A 1 628 ? -12.112 -14.085 -0.886 1.00 57.31 628 SER A C 1
ATOM 5079 O O . SER A 1 628 ? -11.384 -13.765 0.067 1.00 57.31 628 SER A O 1
ATOM 5081 N N . PRO A 1 629 ? -13.079 -13.252 -1.314 1.00 66.50 629 PRO A N 1
ATOM 5082 C CA . PRO A 1 629 ? -13.203 -11.880 -0.846 1.00 66.50 629 PRO A CA 1
ATOM 5083 C C . PRO A 1 629 ? -13.612 -11.876 0.631 1.00 66.50 629 PRO A C 1
ATOM 5085 O O . PRO A 1 629 ? -14.630 -12.454 1.012 1.00 66.50 629 PRO A O 1
ATOM 5088 N N . LYS A 1 630 ? -12.843 -11.194 1.486 1.00 77.88 630 LYS A N 1
ATOM 5089 C CA . LYS A 1 630 ? -13.193 -11.031 2.906 1.00 77.88 630 LYS A CA 1
ATOM 5090 C C . LYS A 1 630 ? -14.144 -9.854 3.068 1.00 77.88 630 LYS A C 1
ATOM 5092 O O . LYS A 1 630 ? -13.739 -8.701 2.946 1.00 77.88 630 LYS A O 1
ATOM 5097 N N . ILE A 1 631 ? -15.403 -10.145 3.373 1.00 85.38 631 ILE A N 1
ATOM 5098 C CA . ILE A 1 631 ? -16.446 -9.130 3.541 1.00 85.38 631 ILE A CA 1
ATOM 5099 C C . ILE A 1 631 ? -16.704 -8.914 5.033 1.00 85.38 631 ILE A C 1
ATOM 5101 O O . ILE A 1 631 ? -17.113 -9.830 5.743 1.00 85.38 631 ILE A O 1
ATOM 5105 N N . LEU A 1 632 ? -16.499 -7.684 5.509 1.00 89.75 632 LEU A N 1
ATOM 5106 C CA . LEU A 1 632 ? -16.862 -7.274 6.865 1.00 89.75 632 LEU A CA 1
ATOM 5107 C C . LEU A 1 632 ? -18.129 -6.414 6.828 1.00 89.75 632 LEU A C 1
ATOM 5109 O O . LEU A 1 632 ? -18.128 -5.316 6.278 1.00 89.75 632 LEU A O 1
ATOM 5113 N N . ILE A 1 633 ? -19.197 -6.892 7.467 1.00 90.06 633 ILE A N 1
ATOM 5114 C CA . ILE A 1 633 ? -20.449 -6.144 7.627 1.00 90.06 633 ILE A CA 1
ATOM 5115 C C . ILE A 1 633 ? -20.533 -5.627 9.062 1.00 90.06 633 ILE A C 1
ATOM 5117 O O . ILE A 1 633 ? -20.520 -6.404 10.017 1.00 90.06 633 ILE A O 1
ATOM 5121 N N . VAL A 1 634 ? -20.653 -4.309 9.215 1.00 89.56 634 VAL A N 1
ATOM 5122 C CA . VAL A 1 634 ? -20.791 -3.642 10.516 1.00 89.56 634 VAL A CA 1
ATOM 5123 C C . VAL A 1 634 ? -22.032 -2.760 10.543 1.00 89.56 634 VAL A C 1
ATOM 5125 O O . VAL A 1 634 ? -22.396 -2.134 9.551 1.00 89.56 634 VAL A O 1
ATOM 5128 N N . SER A 1 635 ? -22.691 -2.700 11.698 1.00 87.44 635 SER A N 1
ATOM 5129 C CA . SER A 1 635 ? -23.802 -1.785 11.952 1.00 87.44 635 SER A CA 1
ATOM 5130 C C . SER A 1 635 ? -23.826 -1.384 13.422 1.00 87.44 635 SER A C 1
ATOM 5132 O O . SER A 1 635 ? -23.337 -2.115 14.284 1.00 87.44 635 SER A O 1
ATOM 5134 N N . GLN A 1 636 ? -24.427 -0.230 13.710 1.00 80.88 636 GLN A N 1
ATOM 5135 C CA . GLN A 1 636 ? -24.688 0.211 15.079 1.00 80.88 636 GLN A CA 1
ATOM 5136 C C . GLN A 1 636 ? -25.738 -0.673 15.774 1.00 80.88 636 GLN A C 1
ATOM 5138 O O . GLN A 1 636 ? -25.698 -0.812 16.994 1.00 80.88 636 GLN A O 1
ATOM 5143 N N . SER A 1 637 ? -26.651 -1.289 15.009 1.00 84.12 637 SER A N 1
ATOM 5144 C CA . SER A 1 637 ? -27.677 -2.195 15.534 1.00 84.12 637 SER A CA 1
ATOM 5145 C C . SER A 1 637 ? -27.398 -3.647 15.156 1.00 84.12 637 SER A C 1
ATOM 5147 O O . SER A 1 637 ? -27.208 -3.962 13.979 1.00 84.12 637 SER A O 1
ATOM 5149 N N . HIS A 1 638 ? -27.472 -4.548 16.138 1.00 87.06 638 HIS A N 1
ATOM 5150 C CA . HIS A 1 638 ? -27.375 -5.992 15.914 1.00 87.06 638 HIS A CA 1
ATOM 5151 C C . HIS A 1 638 ? -28.482 -6.517 14.990 1.00 87.06 638 HIS A C 1
ATOM 5153 O O . HIS A 1 638 ? -28.197 -7.307 14.095 1.00 87.06 638 HIS A O 1
ATOM 5159 N N . THR A 1 639 ? -29.708 -6.000 15.127 1.00 85.62 639 THR A N 1
ATOM 5160 C CA . THR A 1 639 ? -30.859 -6.417 14.306 1.00 85.62 639 THR A CA 1
ATOM 5161 C C . THR A 1 639 ? -30.644 -6.155 12.819 1.00 85.62 639 THR A C 1
ATOM 5163 O O . THR A 1 639 ? -31.072 -6.936 11.978 1.00 85.62 639 THR A O 1
ATOM 5166 N N . ALA A 1 640 ? -29.936 -5.078 12.467 1.00 85.06 640 ALA A N 1
ATOM 5167 C CA . ALA A 1 640 ? -29.655 -4.757 11.074 1.00 85.06 640 ALA A CA 1
ATOM 5168 C C . ALA A 1 640 ? -28.693 -5.769 10.433 1.00 85.06 640 ALA A C 1
ATOM 5170 O O . ALA A 1 640 ? -28.886 -6.128 9.274 1.00 85.06 640 ALA A O 1
ATOM 5171 N N . VAL A 1 641 ? -27.681 -6.231 11.180 1.00 89.38 641 VAL A N 1
ATOM 5172 C CA . VAL A 1 641 ? -26.735 -7.259 10.712 1.00 89.38 641 VAL A CA 1
ATOM 5173 C C . VAL A 1 641 ? -27.450 -8.594 10.554 1.00 89.38 641 VAL A C 1
ATOM 5175 O O . VAL A 1 641 ? -27.343 -9.223 9.506 1.00 89.38 641 VAL A O 1
ATOM 5178 N N . ASP A 1 642 ? -28.229 -8.989 11.557 1.00 88.88 642 ASP A N 1
ATOM 5179 C CA . ASP A 1 642 ? -28.967 -10.251 11.552 1.00 88.88 642 ASP A CA 1
ATOM 5180 C C . ASP A 1 642 ? -29.965 -10.309 10.374 1.00 88.88 642 ASP A C 1
ATOM 5182 O O . ASP A 1 642 ? -29.960 -11.276 9.614 1.00 88.88 642 ASP A O 1
ATOM 5186 N N . ASN A 1 643 ? -30.695 -9.215 10.109 1.00 86.44 643 ASN A N 1
ATOM 5187 C CA . ASN A 1 643 ? -31.588 -9.093 8.948 1.00 86.44 643 ASN A CA 1
ATOM 5188 C C . ASN A 1 643 ? -30.858 -9.219 7.600 1.00 86.44 643 ASN A C 1
ATOM 5190 O O . ASN A 1 643 ? -31.455 -9.646 6.605 1.00 86.44 643 ASN A O 1
ATOM 5194 N N . ILE A 1 644 ? -29.594 -8.786 7.514 1.00 87.94 644 ILE A N 1
ATOM 5195 C CA . ILE A 1 644 ? -28.769 -8.967 6.312 1.00 87.94 644 ILE A CA 1
ATOM 5196 C C . ILE A 1 644 ? -28.417 -10.452 6.157 1.00 87.94 644 ILE A C 1
ATOM 5198 O O . ILE A 1 644 ? -28.641 -11.011 5.083 1.00 87.94 644 ILE A O 1
ATOM 5202 N N . LEU A 1 645 ? -27.947 -11.094 7.229 1.00 86.12 645 LEU A N 1
ATOM 5203 C CA . LEU A 1 645 ? -27.509 -12.493 7.221 1.00 86.12 645 LEU A CA 1
ATOM 5204 C C . LEU A 1 645 ? -28.633 -13.485 6.907 1.00 86.12 645 LEU A C 1
ATOM 5206 O O . LEU A 1 645 ? -28.422 -14.410 6.125 1.00 86.12 645 LEU A O 1
ATOM 5210 N N . GLU A 1 646 ? -29.838 -13.262 7.434 1.00 80.12 646 GLU A N 1
ATOM 5211 C CA . GLU A 1 646 ? -31.008 -14.115 7.174 1.00 80.12 646 GLU A CA 1
ATOM 5212 C C . GLU A 1 646 ? -31.298 -14.253 5.667 1.00 80.12 646 GLU A C 1
ATOM 5214 O O . GLU A 1 646 ? -31.638 -15.324 5.169 1.00 80.12 646 GLU A O 1
ATOM 5219 N N . GLY A 1 647 ? -31.097 -13.173 4.900 1.00 73.69 647 GLY A N 1
ATOM 5220 C CA . GLY A 1 647 ? -31.301 -13.194 3.449 1.00 73.69 647 GLY A CA 1
ATOM 5221 C C . GLY A 1 647 ? -30.105 -13.677 2.632 1.00 73.69 647 GLY A C 1
ATOM 5222 O O . GLY A 1 647 ? -30.296 -14.032 1.472 1.00 73.69 647 GLY A O 1
ATOM 5223 N N . LEU A 1 648 ? -28.898 -13.683 3.205 1.00 76.56 648 LEU A N 1
ATOM 5224 C CA . LEU A 1 648 ? -27.677 -14.101 2.509 1.00 76.56 648 LEU A CA 1
ATOM 5225 C C . LEU A 1 648 ? -27.507 -15.619 2.466 1.00 76.56 648 LEU A C 1
ATOM 5227 O O . LEU A 1 648 ? -26.933 -16.122 1.506 1.00 76.56 648 LEU A O 1
ATOM 5231 N N . GLY A 1 649 ? -28.073 -16.354 3.429 1.00 64.12 649 GLY A N 1
ATOM 5232 C CA . GLY A 1 649 ? -27.996 -17.822 3.463 1.00 64.12 649 GLY A CA 1
ATOM 5233 C C . GLY A 1 649 ? -28.613 -18.533 2.250 1.00 64.12 649 GLY A C 1
ATOM 5234 O O . GLY A 1 649 ? -28.372 -19.713 2.054 1.00 64.12 649 GLY A O 1
ATOM 5235 N N . LYS A 1 650 ? -29.403 -17.832 1.421 1.00 63.75 650 LYS A N 1
ATOM 5236 C CA . LYS A 1 650 ? -29.923 -18.358 0.142 1.00 63.75 650 LYS A CA 1
ATOM 5237 C C . LYS A 1 650 ? -28.984 -18.130 -1.048 1.00 63.75 650 LYS A C 1
ATOM 5239 O O . LYS A 1 650 ? -29.211 -18.714 -2.100 1.00 63.75 650 LYS A O 1
ATOM 5244 N N . ALA A 1 651 ? -28.012 -17.228 -0.915 1.00 64.00 651 ALA A N 1
ATOM 5245 C CA . ALA A 1 651 ? -27.078 -16.845 -1.975 1.00 64.00 651 ALA A CA 1
ATOM 5246 C C . ALA A 1 651 ? -25.679 -17.454 -1.785 1.00 64.00 651 ALA A C 1
ATOM 5248 O O . ALA A 1 651 ? -24.885 -17.437 -2.720 1.00 64.00 651 ALA A O 1
ATOM 5249 N N . ILE A 1 652 ? -25.381 -17.956 -0.585 1.00 70.19 652 ILE A N 1
ATOM 5250 C CA . ILE A 1 652 ? -24.100 -18.555 -0.212 1.00 70.19 652 ILE A CA 1
ATOM 5251 C C . ILE A 1 652 ? -24.361 -20.029 0.091 1.00 70.19 652 ILE A C 1
ATOM 5253 O O . ILE A 1 652 ? -25.099 -20.340 1.023 1.00 70.19 652 ILE A O 1
ATOM 5257 N N . ASP A 1 653 ? -23.763 -20.922 -0.699 1.00 64.69 653 ASP A N 1
ATOM 5258 C CA . ASP A 1 653 ? -24.012 -22.368 -0.612 1.00 64.69 653 ASP A CA 1
ATOM 5259 C C . ASP A 1 653 ? -23.439 -23.000 0.671 1.00 64.69 653 ASP A C 1
ATOM 5261 O O . ASP A 1 653 ? -23.942 -24.026 1.127 1.00 64.69 653 ASP A O 1
ATOM 5265 N N . ASN A 1 654 ? -22.394 -22.401 1.262 1.00 69.56 654 ASN A N 1
ATOM 5266 C CA . ASN A 1 654 ? -21.721 -22.918 2.453 1.00 69.56 654 ASN A CA 1
ATOM 5267 C C . ASN A 1 654 ? -21.879 -21.977 3.668 1.00 69.56 654 ASN A C 1
ATOM 5269 O O . ASN A 1 654 ? -21.270 -20.905 3.698 1.00 69.56 654 ASN A O 1
ATOM 5273 N N . PRO A 1 655 ? -22.630 -22.368 4.714 1.00 66.00 655 PRO A N 1
ATOM 5274 C CA . PRO A 1 655 ? -22.823 -21.533 5.900 1.00 66.00 655 PRO A CA 1
ATOM 5275 C C . PRO A 1 655 ? -21.532 -21.291 6.702 1.00 66.00 655 PRO A C 1
ATOM 5277 O O . PRO A 1 655 ? -21.442 -20.261 7.372 1.00 66.00 655 PRO A O 1
ATOM 5280 N N . LEU A 1 656 ? -20.520 -22.169 6.599 1.00 64.69 656 LEU A N 1
ATOM 5281 C CA . LEU A 1 656 ? -19.224 -22.030 7.289 1.00 64.69 656 LEU A CA 1
ATOM 5282 C C . LEU A 1 656 ? -18.410 -20.812 6.811 1.00 64.69 656 LEU A C 1
ATOM 5284 O O . LEU A 1 656 ? -17.484 -20.381 7.496 1.00 64.69 656 LEU A O 1
ATOM 5288 N N . GLU A 1 657 ? -18.758 -20.228 5.660 1.00 76.12 657 GLU A N 1
ATOM 5289 C CA . GLU A 1 657 ? -18.109 -19.025 5.121 1.00 76.12 657 GLU A CA 1
ATOM 5290 C C . GLU A 1 657 ? -18.570 -17.732 5.823 1.00 76.12 657 GLU A C 1
ATOM 5292 O O . GLU A 1 657 ? -17.952 -16.678 5.666 1.00 76.12 657 GLU A O 1
ATOM 5297 N N . ILE A 1 658 ? -19.635 -17.794 6.631 1.00 85.50 658 ILE A N 1
ATOM 5298 C CA . ILE A 1 658 ? -20.231 -16.634 7.304 1.00 85.50 658 ILE A CA 1
ATOM 5299 C C . ILE A 1 658 ? -19.997 -16.726 8.810 1.00 85.50 658 ILE A C 1
ATOM 5301 O O . ILE A 1 658 ? -20.524 -17.614 9.471 1.00 85.50 658 ILE A O 1
ATOM 5305 N N . ILE A 1 659 ? -19.293 -15.755 9.398 1.00 89.38 659 ILE A N 1
ATOM 5306 C CA . ILE A 1 659 ? -19.059 -15.701 10.851 1.00 89.38 659 ILE A CA 1
ATOM 5307 C C . ILE A 1 659 ? -19.750 -14.478 11.462 1.00 89.38 659 ILE A C 1
ATOM 5309 O O . ILE A 1 659 ? -19.420 -13.331 11.157 1.00 89.38 659 ILE A O 1
ATOM 5313 N N . ARG A 1 660 ? -20.678 -14.714 12.397 1.00 91.25 660 ARG A N 1
ATOM 5314 C CA . ARG A 1 660 ? -21.343 -13.675 13.192 1.00 91.25 660 ARG A CA 1
ATOM 5315 C C . ARG A 1 660 ? -20.620 -13.463 14.524 1.00 91.25 660 ARG A C 1
ATOM 5317 O O . ARG A 1 660 ? -20.658 -14.311 15.410 1.00 91.25 660 ARG A O 1
ATOM 5324 N N . ILE A 1 661 ? -20.013 -12.285 14.692 1.00 88.81 661 ILE A N 1
ATOM 5325 C CA . ILE A 1 661 ? -19.299 -11.891 15.921 1.00 88.81 661 ILE A CA 1
ATOM 5326 C C . ILE A 1 661 ? -20.201 -11.019 16.803 1.00 88.81 661 ILE A C 1
ATOM 5328 O O . ILE A 1 661 ? -20.588 -9.924 16.398 1.00 88.81 661 ILE A O 1
ATOM 5332 N N . GLY A 1 662 ? -20.524 -11.465 18.017 1.00 84.19 662 GLY A N 1
ATOM 5333 C CA . GLY A 1 662 ? -21.302 -10.699 18.996 1.00 84.19 662 GLY A CA 1
ATOM 5334 C C . GLY A 1 662 ? -21.598 -11.505 20.260 1.00 84.19 662 GLY A C 1
ATOM 5335 O O . GLY A 1 662 ? -21.357 -12.706 20.295 1.00 84.19 662 GLY A O 1
ATOM 5336 N N . ALA A 1 663 ? -22.111 -10.847 21.301 1.00 81.69 663 ALA A N 1
ATOM 5337 C CA . ALA A 1 663 ? -22.616 -11.555 22.476 1.00 81.69 663 ALA A CA 1
ATOM 5338 C C . ALA A 1 663 ? -23.923 -12.275 22.115 1.00 81.69 663 ALA A C 1
ATOM 5340 O O . ALA A 1 663 ? -24.817 -11.629 21.573 1.00 81.69 663 ALA A O 1
ATOM 5341 N N . GLU A 1 664 ? -24.048 -13.561 22.448 1.00 78.19 664 GLU A N 1
ATOM 5342 C CA . GLU A 1 664 ? -25.202 -14.402 22.074 1.00 78.19 664 GLU A CA 1
ATOM 5343 C C . GLU A 1 664 ? -26.548 -13.782 22.465 1.00 78.19 664 GLU A C 1
ATOM 5345 O O . GLU A 1 664 ? -27.456 -13.742 21.647 1.00 78.19 664 GLU A O 1
ATOM 5350 N N . ARG A 1 665 ? -26.638 -13.157 23.648 1.00 81.56 665 ARG A N 1
ATOM 5351 C CA . ARG A 1 665 ? -27.841 -12.435 24.116 1.00 81.56 665 ARG A CA 1
ATOM 5352 C C . ARG A 1 665 ? -28.343 -11.316 23.189 1.00 81.56 665 ARG A C 1
ATOM 5354 O O . ARG A 1 665 ? -29.466 -10.856 23.346 1.00 81.56 665 ARG A O 1
ATOM 5361 N N . ASN A 1 666 ? -27.498 -10.834 22.280 1.00 84.62 666 ASN A N 1
ATOM 5362 C CA . ASN A 1 666 ? -27.805 -9.750 21.350 1.00 84.62 666 ASN A CA 1
ATOM 5363 C C . ASN A 1 666 ? -28.003 -10.249 19.907 1.00 84.62 666 ASN A C 1
ATOM 5365 O O . ASN A 1 666 ? -28.119 -9.427 18.996 1.00 84.62 666 ASN A O 1
ATOM 5369 N N . ILE A 1 667 ? -27.945 -11.562 19.680 1.00 87.69 667 ILE A N 1
ATOM 5370 C CA . ILE A 1 667 ? -28.074 -12.195 18.369 1.00 87.69 667 ILE A CA 1
ATOM 5371 C C . ILE A 1 667 ? -29.408 -12.937 18.352 1.00 87.69 667 ILE A C 1
ATOM 5373 O O . ILE A 1 667 ? -29.772 -13.596 19.322 1.00 87.69 667 ILE A O 1
ATOM 5377 N N . SER A 1 668 ? -30.146 -12.818 17.254 1.00 87.62 668 SER A N 1
ATOM 5378 C CA . SER A 1 668 ? -31.368 -13.598 17.045 1.00 87.62 668 SER A CA 1
ATOM 5379 C C . SER A 1 668 ? -31.087 -15.104 17.091 1.00 87.62 668 SER A C 1
ATOM 5381 O O . SER A 1 668 ? -30.075 -15.575 16.575 1.00 87.62 668 SER A O 1
ATOM 5383 N N . GLU A 1 669 ? -31.996 -15.873 17.688 1.00 86.19 669 GLU A N 1
ATOM 5384 C CA . GLU A 1 669 ? -31.830 -17.317 17.910 1.00 86.19 669 GLU A CA 1
ATOM 5385 C C . GLU A 1 669 ? -31.585 -18.095 16.603 1.00 86.19 669 GLU A C 1
ATOM 5387 O O . GLU A 1 669 ? -30.715 -18.967 16.527 1.00 86.19 669 GLU A O 1
ATOM 5392 N N . GLU A 1 670 ? -32.270 -17.705 15.524 1.00 84.88 670 GLU A N 1
ATOM 5393 C CA . GLU A 1 670 ? -32.084 -18.309 14.202 1.00 84.88 670 GLU A CA 1
ATOM 5394 C C . GLU A 1 670 ? -30.670 -18.086 13.634 1.00 84.88 670 GLU A C 1
ATOM 5396 O O . GLU A 1 670 ? -30.080 -18.984 13.036 1.00 84.88 670 GLU A O 1
ATOM 5401 N N . ILE A 1 671 ? -30.098 -16.896 13.823 1.00 87.44 671 ILE A N 1
ATOM 5402 C CA . ILE A 1 671 ? -28.737 -16.574 13.372 1.00 87.44 671 ILE A CA 1
ATOM 5403 C C . ILE A 1 671 ? -27.704 -17.210 14.303 1.00 87.44 671 ILE A C 1
ATOM 5405 O O . ILE A 1 671 ? -26.660 -17.678 13.838 1.00 87.44 671 ILE A O 1
ATOM 5409 N N . ALA A 1 672 ? -27.996 -17.253 15.605 1.00 87.19 672 ALA A N 1
ATOM 5410 C CA . ALA A 1 672 ? -27.113 -17.801 16.622 1.00 87.19 672 ALA A CA 1
ATOM 5411 C C . ALA A 1 672 ? -26.788 -19.276 16.356 1.00 87.19 672 ALA A C 1
ATOM 5413 O O . ALA A 1 672 ? -25.622 -19.663 16.418 1.00 87.19 672 ALA A O 1
ATOM 5414 N N . THR A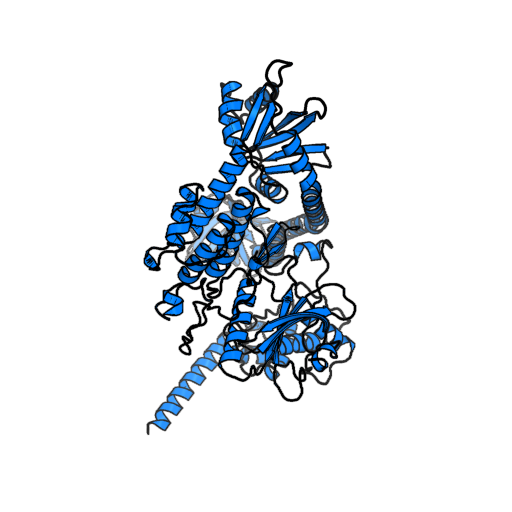 1 673 ? -27.798 -20.059 15.974 1.00 85.94 673 THR A N 1
ATOM 5415 C CA . THR A 1 673 ? -27.687 -21.496 15.667 1.00 85.94 673 THR A CA 1
ATOM 5416 C C . THR A 1 673 ? -27.014 -21.808 14.328 1.00 85.94 673 THR A C 1
ATOM 5418 O O . THR A 1 673 ? -26.637 -22.954 14.097 1.00 85.94 673 THR A O 1
ATOM 5421 N N . LYS A 1 674 ? -26.838 -20.814 13.445 1.00 84.81 674 LYS A N 1
ATOM 5422 C CA . LYS A 1 674 ? -26.291 -21.014 12.090 1.00 84.81 674 LYS A CA 1
ATOM 5423 C C . LYS A 1 674 ? -24.893 -20.436 11.886 1.00 84.81 674 LYS A C 1
ATOM 5425 O O . LYS A 1 674 ? -24.080 -21.068 11.228 1.00 84.81 674 LYS A O 1
ATOM 5430 N N . TYR A 1 675 ? -24.622 -19.236 12.404 1.00 87.81 675 TYR A N 1
ATOM 5431 C CA . TYR A 1 675 ? -23.460 -18.440 11.976 1.00 87.81 675 TYR A CA 1
ATOM 5432 C C . TYR A 1 675 ? -22.497 -18.053 13.107 1.00 87.81 675 TYR A C 1
ATOM 5434 O O . TYR A 1 675 ? -21.512 -17.352 12.867 1.00 87.81 675 TYR A O 1
ATOM 5442 N N . THR A 1 676 ? -22.763 -18.444 14.356 1.00 89.56 676 THR A N 1
ATOM 5443 C CA . THR A 1 676 ? -21.839 -18.174 15.472 1.00 89.56 676 THR A CA 1
ATOM 5444 C C . THR A 1 676 ? -20.679 -19.165 15.495 1.00 89.56 676 THR A C 1
ATOM 5446 O O . THR A 1 676 ? -20.744 -20.249 14.925 1.00 89.56 676 THR A O 1
ATOM 5449 N N . ILE A 1 677 ? -19.609 -18.823 16.218 1.00 88.69 677 ILE A N 1
ATOM 5450 C CA . ILE A 1 677 ? -18.474 -19.737 16.430 1.00 88.69 677 ILE A CA 1
ATOM 5451 C C . ILE A 1 677 ? -18.934 -21.038 17.113 1.00 88.69 677 ILE A C 1
ATOM 5453 O O . ILE A 1 677 ? -18.436 -22.114 16.784 1.00 88.69 677 ILE A O 1
ATOM 5457 N N . ALA A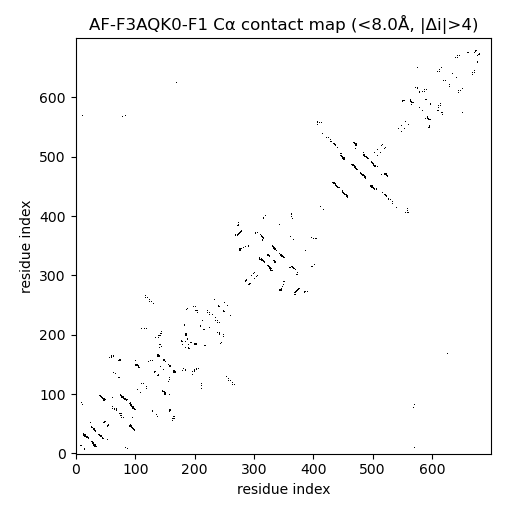 1 678 ? -19.884 -20.948 18.050 1.00 87.75 678 ALA A N 1
ATOM 5458 C CA . ALA A 1 678 ? -20.454 -22.115 18.715 1.00 87.75 678 ALA A CA 1
ATOM 5459 C C . ALA A 1 678 ? -21.202 -23.015 17.718 1.00 87.75 678 ALA A C 1
ATOM 5461 O O . ALA A 1 678 ? -20.917 -24.212 17.666 1.00 87.75 678 ALA A O 1
ATOM 5462 N N . ALA A 1 679 ? -22.055 -22.427 16.873 1.00 87.19 679 ALA A N 1
ATOM 5463 C CA . ALA A 1 679 ? -22.768 -23.140 15.815 1.00 87.19 679 ALA A CA 1
ATOM 5464 C C . ALA A 1 679 ? -21.820 -23.825 14.819 1.00 87.19 679 ALA A C 1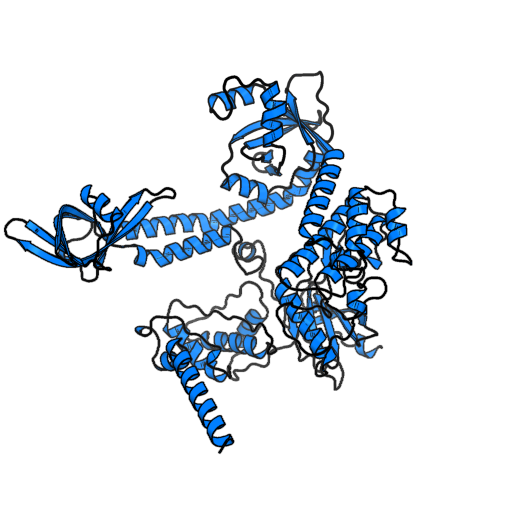
ATOM 5466 O O . ALA A 1 679 ? -21.974 -25.013 14.539 1.00 87.19 679 ALA A O 1
ATOM 5467 N N . HIS A 1 680 ? -20.785 -23.121 14.348 1.00 88.06 680 HIS A N 1
ATOM 5468 C CA . HIS A 1 680 ? -19.783 -23.689 13.434 1.00 88.06 680 HIS A CA 1
ATOM 5469 C C . HIS A 1 680 ? -19.051 -24.879 14.041 1.00 88.06 680 HIS A C 1
ATOM 5471 O O . HIS A 1 680 ? -18.839 -25.893 13.378 1.00 88.06 680 HIS A O 1
ATOM 5477 N N . ARG A 1 681 ? -18.696 -24.791 15.327 1.00 89.06 681 ARG A N 1
ATOM 5478 C CA . ARG A 1 681 ? -18.073 -25.903 16.050 1.00 89.06 681 ARG A CA 1
ATOM 5479 C C . ARG A 1 681 ? -19.001 -27.118 16.107 1.00 89.06 681 ARG A C 1
ATOM 5481 O O . ARG A 1 681 ? -18.538 -28.238 15.917 1.00 89.06 681 ARG A O 1
ATOM 5488 N N . GLU A 1 682 ? -20.285 -26.915 16.381 1.00 88.56 682 GLU A N 1
ATOM 5489 C CA . GLU A 1 682 ? -21.272 -28.000 16.453 1.00 88.56 682 GLU A CA 1
ATOM 5490 C C . GLU A 1 682 ? -21.533 -28.648 15.089 1.00 88.56 682 GLU A C 1
ATOM 5492 O O . GLU A 1 682 ? -21.582 -29.879 14.999 1.00 88.56 682 GLU A O 1
ATOM 5497 N N . GLN A 1 683 ? -21.622 -27.845 14.025 1.00 86.06 683 GLN A N 1
ATOM 5498 C CA . GLN A 1 683 ? -21.735 -28.337 12.651 1.00 86.06 683 GLN A CA 1
ATOM 5499 C C . GLN A 1 683 ? -20.513 -29.164 12.250 1.00 86.06 683 GLN A C 1
ATOM 5501 O O . GLN A 1 683 ? -20.678 -30.304 11.824 1.00 86.06 683 GLN A O 1
ATOM 5506 N N . LEU A 1 684 ? -19.298 -28.652 12.479 1.00 87.88 684 LEU A N 1
ATOM 5507 C CA . LEU A 1 684 ? -18.054 -29.358 12.161 1.00 87.88 684 LEU A CA 1
ATOM 5508 C C . LEU A 1 684 ? -17.959 -30.705 12.895 1.00 87.88 684 LEU A C 1
ATOM 5510 O O . LEU A 1 684 ? -17.617 -31.727 12.305 1.00 87.88 684 LEU A O 1
ATOM 5514 N N . VAL A 1 685 ? -18.296 -30.734 14.189 1.00 91.38 685 VAL A N 1
ATOM 5515 C CA . VAL A 1 685 ? -18.315 -31.981 14.973 1.00 91.38 685 VAL A CA 1
ATOM 5516 C C . VAL A 1 685 ? -19.338 -32.972 14.413 1.00 91.38 685 VAL A C 1
ATOM 5518 O O . VAL A 1 685 ? -19.060 -34.172 14.355 1.00 91.38 685 VAL A O 1
ATOM 5521 N N . SER A 1 686 ? -20.512 -32.492 14.004 1.00 88.69 686 SER A N 1
ATOM 5522 C CA . SER A 1 686 ? -21.570 -33.329 13.427 1.00 88.69 686 SER A CA 1
ATOM 5523 C C . SER A 1 686 ? -21.174 -33.886 12.058 1.00 88.69 686 SER A C 1
ATOM 5525 O O . SER A 1 686 ? -21.375 -35.070 11.794 1.00 88.69 686 SER A O 1
ATOM 5527 N N . GLU A 1 687 ? -20.540 -33.071 11.216 1.00 87.94 687 GLU A N 1
ATOM 5528 C CA . GLU A 1 687 ? -20.023 -33.470 9.907 1.00 87.94 687 GLU A CA 1
ATOM 5529 C C . GLU A 1 687 ? -18.929 -34.538 10.033 1.00 87.94 687 GLU A C 1
ATOM 5531 O O . GLU A 1 687 ? -18.996 -35.574 9.373 1.00 87.94 687 GLU A O 1
ATOM 5536 N N . ILE A 1 688 ? -17.974 -34.354 10.953 1.00 90.88 688 ILE A N 1
ATOM 5537 C CA . ILE A 1 688 ? -16.936 -35.356 11.239 1.00 90.88 688 ILE A CA 1
ATOM 5538 C C . ILE A 1 688 ? -17.570 -36.683 11.668 1.00 90.88 688 ILE A C 1
ATOM 5540 O O . ILE A 1 688 ? -17.176 -37.736 11.170 1.00 90.88 688 ILE A O 1
ATOM 5544 N N . LYS A 1 689 ? -18.567 -36.652 12.564 1.00 92.69 689 LYS A N 1
ATOM 5545 C CA . LYS A 1 689 ? -19.276 -37.867 12.997 1.00 92.69 689 LYS A CA 1
ATOM 5546 C C . LYS A 1 689 ? -19.951 -38.581 11.825 1.00 92.69 689 LYS A C 1
ATOM 5548 O O . LYS A 1 689 ? -19.778 -39.791 11.692 1.00 92.69 689 LYS A O 1
ATOM 5553 N N . ASN A 1 690 ? -20.657 -37.844 10.969 1.00 91.62 690 ASN A N 1
ATOM 5554 C CA . ASN A 1 690 ? -21.326 -38.404 9.793 1.00 91.62 690 ASN A CA 1
ATOM 5555 C C . ASN A 1 690 ? -20.325 -39.015 8.805 1.00 91.62 690 ASN A C 1
ATOM 5557 O O . ASN A 1 690 ? -20.529 -40.137 8.350 1.00 91.62 690 ASN A O 1
ATOM 5561 N N . ASN A 1 691 ? -19.217 -38.325 8.526 1.00 90.81 691 ASN A N 1
ATOM 5562 C CA . ASN A 1 691 ? -18.173 -38.815 7.624 1.00 90.81 691 ASN A CA 1
ATOM 5563 C C . ASN A 1 691 ? -17.511 -40.091 8.161 1.00 90.81 691 ASN A C 1
ATOM 5565 O O . ASN A 1 691 ? -17.290 -41.042 7.412 1.00 90.81 691 ASN A O 1
ATOM 5569 N N . VAL A 1 692 ? -17.235 -40.146 9.470 1.00 92.38 692 VAL A N 1
ATOM 5570 C CA . VAL A 1 692 ? -16.720 -41.357 10.125 1.00 92.38 692 VAL A CA 1
ATOM 5571 C C . VAL A 1 692 ? -17.729 -42.499 10.012 1.00 92.38 692 VAL A C 1
ATOM 5573 O O . VAL A 1 692 ? -17.342 -43.618 9.683 1.00 92.38 692 VAL A O 1
ATOM 5576 N N . GLN A 1 693 ? -19.014 -42.232 10.244 1.00 92.31 693 GLN A N 1
ATOM 5577 C CA . GLN A 1 693 ? -20.054 -43.253 10.160 1.00 92.31 693 GLN A CA 1
ATOM 5578 C C . GLN A 1 693 ? -20.219 -43.795 8.733 1.00 92.31 693 GLN A C 1
ATOM 5580 O O . GLN A 1 693 ? -20.209 -45.011 8.551 1.00 92.31 693 GLN A O 1
ATOM 5585 N N . GLN A 1 694 ? -20.260 -42.923 7.722 1.00 91.62 694 GLN A N 1
ATOM 5586 C CA . GLN A 1 694 ? -20.298 -43.326 6.313 1.00 91.62 694 GLN A CA 1
ATOM 5587 C C . GLN A 1 694 ? -19.069 -44.149 5.915 1.00 91.62 694 GLN A C 1
ATOM 5589 O O . GLN A 1 694 ? -19.197 -45.161 5.231 1.00 91.62 694 GLN A O 1
ATOM 5594 N N . TYR A 1 695 ? -17.876 -43.758 6.370 1.00 91.06 695 TYR A N 1
ATOM 5595 C CA . TYR A 1 695 ? -16.656 -44.522 6.115 1.00 91.06 695 TYR A CA 1
ATOM 5596 C C . TYR A 1 695 ? -16.707 -45.923 6.743 1.00 91.06 695 TYR A C 1
ATOM 5598 O O . TYR A 1 695 ? -16.288 -46.901 6.125 1.00 91.06 695 TYR A O 1
ATOM 5606 N N . VAL A 1 696 ? -17.236 -46.035 7.966 1.00 91.44 696 VAL A N 1
ATOM 5607 C CA . VAL A 1 696 ? -17.428 -47.324 8.648 1.00 91.44 696 VAL A CA 1
ATOM 5608 C C . VAL A 1 696 ? -18.452 -48.191 7.914 1.00 91.44 696 VAL A C 1
ATOM 5610 O O . VAL A 1 696 ? -18.230 -49.392 7.782 1.00 91.44 696 VAL A O 1
ATOM 5613 N N . GLU A 1 697 ? -19.545 -47.607 7.421 1.00 90.44 697 GLU A N 1
ATOM 5614 C CA . GLU A 1 697 ? -20.570 -48.309 6.638 1.00 90.44 697 GLU A CA 1
ATOM 5615 C C . GLU A 1 697 ? -20.040 -48.797 5.285 1.00 90.44 697 GLU A C 1
ATOM 5617 O O . GLU A 1 697 ? -20.346 -49.914 4.897 1.00 90.44 697 GLU A O 1
ATOM 5622 N N . GLN A 1 698 ? -19.184 -48.026 4.607 1.00 87.38 698 GLN A N 1
ATOM 5623 C CA . GLN A 1 698 ? -18.547 -48.430 3.344 1.00 87.38 698 GLN A CA 1
ATOM 5624 C C . GLN A 1 698 ? -17.477 -49.524 3.501 1.00 87.38 698 GLN A C 1
ATOM 5626 O O . GLN A 1 698 ? -17.056 -50.118 2.509 1.00 87.38 698 GLN A O 1
ATOM 5631 N N . LYS A 1 699 ? -16.988 -49.759 4.725 1.00 80.25 699 LYS A N 1
ATOM 5632 C CA . LYS A 1 699 ? -15.995 -50.798 5.041 1.00 80.25 699 LYS A CA 1
ATOM 5633 C C . LYS A 1 699 ? -16.593 -52.096 5.588 1.00 80.25 699 LYS A C 1
ATOM 5635 O O . LYS A 1 699 ? -15.834 -53.049 5.777 1.00 80.25 699 LYS A O 1
ATOM 5640 N N . LYS A 1 700 ? -17.894 -52.118 5.875 1.00 64.81 700 LYS A N 1
ATOM 5641 C CA . LYS A 1 700 ? -18.660 -53.334 6.169 1.00 64.81 700 LYS A CA 1
ATOM 5642 C C . LYS A 1 700 ? -19.205 -53.916 4.875 1.00 64.81 700 LYS A C 1
ATOM 5644 O O . LYS A 1 700 ? -19.275 -55.161 4.817 1.00 64.81 700 LYS A O 1
#

Radius of gyration: 33.22 Å; Cα contacts (8 Å, |Δi|>4): 1057; chains: 1; bounding box: 75×93×104 Å

pLDDT: mean 83.07, std 11.42, range [31.31, 98.06]

Sequence (700 aa):
MEKVMNEKIIMNYEVVELLHKSSSWGNIVFKVKPQNKEKLYVLKCFPKIENGLQKLIFKREIEALRTLNVCEGIVKLRDSSTELYPFKENECYGGILMDYVPGETLDHINWNKYTQLKKYEICLQILKAVNNAHSNNVIHRDLKPSNIIYDKYADKVTLIDFGTSKIKTVMDSETTMPLYSEGYSAPELILGKNITEKCDYYSIGIIMSEILLSQKNGSDINSRIEEWTGRKEIKDILLSLVQEKPENRPESLENVIVILERLIGNLNTSSCSYSIAIDSRKLVQLKRNSIVEENMTMVQFTNSFLKNEFKQSYGYYDVKDQQYVITGEKMIMKCGYDENEQKMYVTYVGKITADRRNINIKRSFRIVGQISFVLNSRDNGYDPQDNHQLVVMFKNHQDDNKQYQLQEEKFENLFGGWEIGLTEAVEKEKGKSAIIKYDKYEINGGQLIFNLIDCEKKSIDELMPPTRFVVESQGQKGVIYTEVGNFEEVVCDDDSVKIVLSLTKGRLKPTVRQLLNKNTPLLEDFRAKTMAYKRQFRAIFDLKKDEYSARSLKDIILCLDEPEEIKTISQPSFISKVLNQSQKQAVMKALNTENICLIQGPPGTGKTSVIKEIVGQIIKRDIKMTDSPKILIVSQSHTAVDNILEGLGKAIDNPLEIIRIGAERNISEEIATKYTIAAHREQLVSEIKNNVQQYVEQKK